Protein AF-A0A1S8WYN7-F1 (afdb_monomer_lite)

pLDDT: mean 81.99, std 17.46, range [32.16, 97.56]

Foldseek 3Di:
DDDDDDDDDDDDDDDDDDDDPPPPVVVVVVVVVVVVVVVVVVVVVVVCCVVPPPVVPPCVQWFAQLCQQAVLRAPVSVPDDPDPPCVVVVCVPPDDLDDDDDDDFHFWDAAVVLLVLLVVLLVLQVPDPPFAFFPPSVVDDSPCNVPDGRFAAPLRLVVLLVVLQVVCVVPVVVQCDCPPPAAEFALDLRRLSSSVSNNCSNNVHDGDDRVVRRDSPVSVVPRDPRYYHCCLQVVLCVVDPCLCPVFVFDPVLLVVLVVLLVDPLLVVQVVVLCVVRVPDPVRFDSFDPPDDDDTSGSLLSLSNVQSSCCNPVVDSPDSSSVSHTNVSSNSSSVSVVSSCCSSAHDVDPVNCVSNVVNVVVVVVVVVVSVVVVCVVPPPD

Organism: Opisthorchis viverrini (NCBI:txid6198)

InterPro domains:
  IPR000560 Histidine phosphatase superfamily, clade-2 [PF00328] (101-369)
  IPR029033 Histidine phosphatase superfamily [G3DSA:3.40.50.1240] (67-380)
  IPR029033 Histidine phosphatase superfamily [SSF53254] (83-370)

Radius of gyration: 33.22 Å; chains: 1; bounding box: 75×85×106 Å

Sequence (380 aa):
MHDPSSRNGKQLTASFPYIFLTINPIAYCFSLLMGLLTKIKLFIAFLIGIKSGTILDSLEDKKLDLSAFSTKTAYRYCGLTPFNDGTLQKLDSCKPIHINGIYRHGTRAPSLKDVQRVRDLRAKLLSSENVMLPSGFRDYPVPFANETDRGLLPRGLEELHSLGQRIRNRMPPWFESTDGIKFYTSSSSRAILSARSFYHGLFNLTPLDAQNTWDAELHLNALPETIQIADRFTRLFESCKRYATEIGKNKSALEEHFKFIDGAEMKEAFKEIMSRNRLPASKFSTVGRAQASFFTGDIYIMFRICGYEIAVFSNDQSPWCGFLRKNYQPILEYILDLKHYWLRAYGRELNYIHACPLVAEMLREIREAALSYKRNNFNM

Secondary structure (DSSP, 8-state):
------------------------HHHHHHHHHHHHHHHHHHHHHHHHHHHT-----TTGGGSPPTT-SGGG--GGG---PPP-SSHHHHGGGSPP-----------B---HHHHHHHHHHHHHHHTSTT--PPTTTTT---TTTTS-TTPBPHHHHHHHHHHHHHHHHHSGGGGSS-TT--EEE-SSHHHHHHHHHHHHHHTTPPPPPGGGGG-HHHHHHT--TTEEE-HHHH-HHHH-HHHIIIIIS-GGGGHHHHHHHTSHHHHHHHHHHHHHTT--TTTS-S----SSS----HHHHHHHHHHHHHHHHSSS--TTGGG--GGGHHHHHHHHHHHHHHHHSTTSTHHHHTTHHHHHHHHHHHHHHHHHHHHHHS--

Structure (mmCIF, N/CA/C/O backbone):
data_AF-A0A1S8WYN7-F1
#
_entry.id   AF-A0A1S8WYN7-F1
#
loop_
_atom_site.group_PDB
_atom_site.id
_atom_site.type_symbol
_atom_site.label_atom_id
_atom_site.label_alt_id
_atom_site.label_comp_id
_atom_site.label_asym_id
_atom_site.label_entity_id
_atom_site.label_seq_id
_atom_site.pdbx_PDB_ins_code
_atom_site.Cartn_x
_atom_site.Cartn_y
_atom_site.Cartn_z
_atom_site.occupancy
_atom_site.B_iso_or_equiv
_atom_site.auth_seq_id
_atom_site.auth_comp_id
_atom_site.auth_asym_id
_atom_site.auth_atom_id
_atom_site.pdbx_PDB_model_num
ATOM 1 N N . MET A 1 1 ? -49.918 -62.964 -17.466 1.00 35.66 1 MET A N 1
ATOM 2 C CA . MET A 1 1 ? -49.847 -64.154 -18.338 1.00 35.66 1 MET A CA 1
ATOM 3 C C . MET A 1 1 ? -49.441 -63.682 -19.727 1.00 35.66 1 MET A C 1
ATOM 5 O O . MET A 1 1 ? -50.136 -62.839 -20.265 1.00 35.66 1 MET A O 1
ATOM 9 N N . HIS A 1 2 ? -48.281 -64.163 -20.180 1.00 35.97 2 HIS A N 1
ATOM 10 C CA . HIS A 1 2 ? -47.685 -64.204 -21.528 1.00 35.97 2 HIS A CA 1
ATOM 11 C C . HIS A 1 2 ? -47.810 -63.048 -22.557 1.00 35.97 2 HIS A C 1
ATOM 13 O O . HIS A 1 2 ? -48.874 -62.730 -23.069 1.00 35.97 2 HIS A O 1
ATOM 19 N N . ASP A 1 3 ? -46.614 -62.538 -22.883 1.00 32.16 3 ASP A N 1
ATOM 20 C CA . ASP A 1 3 ? -46.030 -62.021 -24.147 1.00 32.16 3 ASP A CA 1
ATOM 21 C C . ASP A 1 3 ? -46.331 -62.907 -25.401 1.00 32.16 3 ASP A C 1
ATOM 23 O O . ASP A 1 3 ? -46.920 -63.974 -25.205 1.00 32.16 3 ASP A O 1
ATOM 27 N N . PRO A 1 4 ? -45.787 -62.711 -26.636 1.00 52.62 4 PRO A N 1
ATOM 28 C CA . PRO A 1 4 ? -45.363 -61.540 -27.453 1.00 52.62 4 PRO A CA 1
ATOM 29 C C . PRO A 1 4 ? -45.834 -61.598 -28.948 1.00 52.62 4 PRO A C 1
ATOM 31 O O . PRO A 1 4 ? -46.273 -62.635 -29.433 1.00 52.62 4 PRO A O 1
ATOM 34 N N . SER A 1 5 ? -45.480 -60.559 -29.739 1.00 34.09 5 SER A N 1
ATOM 35 C CA . SER A 1 5 ? -45.019 -60.611 -31.167 1.00 34.09 5 SER A CA 1
ATOM 36 C C . SER A 1 5 ? -45.978 -61.092 -32.281 1.00 34.09 5 SER A C 1
ATOM 38 O O . SER A 1 5 ? -46.952 -61.775 -32.039 1.00 34.09 5 SER A O 1
ATOM 40 N N . SER A 1 6 ? -45.726 -60.928 -33.584 1.00 34.38 6 SER A N 1
ATOM 41 C CA . SER A 1 6 ? -45.189 -59.867 -34.446 1.00 34.38 6 SER A CA 1
ATOM 42 C C . SER A 1 6 ? -45.418 -60.335 -35.903 1.00 34.38 6 SER A C 1
ATOM 44 O O . SER A 1 6 ? -45.333 -61.530 -36.166 1.00 34.38 6 SER A O 1
ATOM 46 N N . ARG A 1 7 ? -45.550 -59.374 -36.831 1.00 37.78 7 ARG A N 1
ATOM 47 C CA . ARG A 1 7 ? -45.092 -59.396 -38.244 1.00 37.78 7 ARG A CA 1
ATOM 48 C C . ARG A 1 7 ? -45.899 -60.061 -39.384 1.00 37.78 7 ARG A C 1
ATOM 50 O O . ARG A 1 7 ? -46.306 -61.211 -39.332 1.00 37.78 7 ARG A O 1
ATOM 57 N N . ASN A 1 8 ? -45.835 -59.304 -40.496 1.00 33.84 8 ASN A N 1
ATOM 58 C CA . ASN A 1 8 ? -45.913 -59.637 -41.931 1.00 33.84 8 ASN A CA 1
ATOM 59 C C . ASN A 1 8 ? -47.323 -59.907 -42.492 1.00 33.84 8 ASN A C 1
ATOM 61 O O . ASN A 1 8 ? -48.015 -60.796 -42.032 1.00 33.84 8 ASN A O 1
ATOM 65 N N . GLY A 1 9 ? -47.848 -59.207 -43.503 1.00 33.94 9 GLY A N 1
ATOM 66 C CA . GLY A 1 9 ? -47.246 -58.403 -44.570 1.00 33.94 9 GLY A CA 1
ATOM 67 C C . GLY A 1 9 ? -47.521 -59.082 -45.915 1.00 33.94 9 GLY A C 1
ATOM 68 O O . GLY A 1 9 ? -47.019 -60.181 -46.127 1.00 33.94 9 GLY A O 1
ATOM 69 N N . LYS A 1 10 ? -48.292 -58.451 -46.817 1.00 34.31 10 LYS A N 1
ATOM 70 C CA . LYS A 1 10 ? -48.286 -58.745 -48.264 1.00 34.31 10 LYS A CA 1
ATOM 71 C C . LYS A 1 10 ? -48.871 -57.590 -49.093 1.00 34.31 10 LYS A C 1
ATOM 73 O O . LYS A 1 10 ? -49.894 -57.013 -48.745 1.00 34.31 10 LYS A O 1
ATOM 78 N N . GLN A 1 11 ? -48.131 -57.275 -50.156 1.00 35.81 11 GLN A N 1
ATOM 79 C CA . GLN A 1 11 ? -48.285 -56.213 -51.155 1.00 35.81 11 GLN A CA 1
ATOM 80 C C . GLN A 1 11 ? -49.525 -56.352 -52.042 1.00 35.81 11 GLN A C 1
ATOM 82 O O . GLN A 1 11 ? -49.914 -57.471 -52.365 1.00 35.81 11 GLN A O 1
ATOM 87 N N . LEU A 1 12 ? -49.987 -55.218 -52.585 1.00 33.84 12 LEU A N 1
ATOM 88 C CA . LEU A 1 12 ? -50.635 -55.129 -53.896 1.00 33.84 12 LEU A CA 1
ATOM 89 C C . LEU A 1 12 ? -50.126 -53.887 -54.664 1.00 33.84 12 LEU A C 1
ATOM 91 O O . LEU A 1 12 ? -50.096 -52.771 -54.154 1.00 33.84 12 LEU A O 1
ATOM 95 N N . THR A 1 13 ? -49.675 -54.166 -55.885 1.00 34.91 13 THR A N 1
ATOM 96 C CA . THR A 1 13 ? -49.339 -53.334 -57.062 1.00 34.91 13 THR A CA 1
ATOM 97 C C . THR A 1 13 ? -50.519 -52.452 -57.517 1.00 34.91 13 THR A C 1
ATOM 99 O O . THR A 1 13 ? -51.648 -52.805 -57.209 1.00 34.91 13 THR A O 1
ATOM 102 N N . ALA A 1 14 ? -50.453 -51.399 -58.339 1.00 35.56 14 ALA A N 1
ATOM 103 C CA . ALA A 1 14 ? -49.447 -50.596 -59.046 1.00 35.56 14 ALA A CA 1
ATOM 104 C C . ALA A 1 14 ? -50.221 -49.443 -59.741 1.00 35.56 14 ALA A C 1
ATOM 106 O O . ALA A 1 14 ? -51.381 -49.658 -60.074 1.00 35.56 14 ALA A O 1
ATOM 107 N N . SER A 1 15 ? -49.585 -48.294 -60.027 1.00 32.91 15 SER A N 1
ATOM 108 C CA . SER A 1 15 ? -49.761 -47.498 -61.271 1.00 32.91 15 SER A CA 1
ATOM 109 C C . SER A 1 15 ? -49.122 -46.107 -61.137 1.00 32.91 15 SER A C 1
ATOM 111 O O . SER A 1 15 ? -49.530 -45.314 -60.291 1.00 32.91 15 SER A O 1
ATOM 113 N N . PHE A 1 16 ? -48.142 -45.804 -61.991 1.00 40.19 16 PHE A N 1
ATOM 114 C CA . PHE A 1 16 ? -47.549 -44.473 -62.170 1.00 40.19 16 PHE A CA 1
ATOM 115 C C . PHE A 1 16 ? -48.270 -43.729 -63.304 1.00 40.19 16 PHE A C 1
ATOM 117 O O . PHE A 1 16 ? -48.326 -44.268 -64.411 1.00 40.19 16 PHE A O 1
ATOM 124 N N . PRO A 1 17 ? -48.718 -42.478 -63.109 1.00 40.62 17 PRO A N 1
ATOM 125 C CA . PRO A 1 17 ? -48.903 -41.546 -64.205 1.00 40.62 17 PRO A CA 1
ATOM 126 C C . PRO A 1 17 ? -47.685 -40.617 -64.312 1.00 40.62 17 PRO A C 1
ATOM 128 O O . PRO A 1 17 ? -47.223 -40.033 -63.330 1.00 40.62 17 PRO A O 1
ATOM 131 N N . TYR A 1 18 ? -47.164 -40.474 -65.529 1.00 40.28 18 TYR A N 1
ATOM 132 C CA . TYR A 1 18 ? -46.198 -39.441 -65.888 1.00 40.28 18 TYR A CA 1
ATOM 133 C C . TYR A 1 18 ? -46.865 -38.064 -65.765 1.00 40.28 18 TYR A C 1
ATOM 135 O O . TYR A 1 18 ? -47.716 -37.707 -66.578 1.00 40.28 18 TYR A O 1
ATOM 143 N N . ILE A 1 19 ? -46.476 -37.283 -64.755 1.00 40.75 19 ILE A N 1
ATOM 144 C CA . ILE A 1 19 ? -46.862 -35.875 -64.628 1.00 40.75 19 ILE A CA 1
ATOM 145 C C . ILE A 1 19 ? -45.785 -35.035 -65.316 1.00 40.75 19 ILE A C 1
ATOM 147 O O . ILE A 1 19 ? -44.652 -34.941 -64.843 1.00 40.75 19 ILE A O 1
ATOM 151 N N . PHE A 1 20 ? -46.148 -34.414 -66.439 1.00 40.31 20 PHE A N 1
ATOM 152 C CA . PHE A 1 20 ? -45.385 -33.322 -67.037 1.00 40.31 20 PHE A CA 1
ATOM 153 C C . PHE A 1 20 ? -45.342 -32.149 -66.046 1.00 40.31 20 PHE A C 1
ATOM 155 O O . PHE A 1 20 ? -46.325 -31.433 -65.867 1.00 40.31 20 PHE A O 1
ATOM 162 N N . LEU A 1 21 ? -44.200 -31.949 -65.387 1.00 43.47 21 LEU A N 1
ATOM 163 C CA . LEU A 1 21 ? -43.927 -30.750 -64.598 1.00 43.47 21 LEU A CA 1
ATOM 164 C C . LEU A 1 21 ? -43.644 -29.590 -65.557 1.00 43.47 21 LEU A C 1
ATOM 166 O O . LEU A 1 21 ? -42.510 -29.359 -65.972 1.00 43.47 21 LEU A O 1
ATOM 170 N N . THR A 1 22 ? -44.686 -28.843 -65.914 1.00 49.34 22 THR A N 1
ATOM 171 C CA . THR A 1 22 ? -44.528 -27.513 -66.505 1.00 49.34 22 THR A CA 1
ATOM 172 C C . THR A 1 22 ? -43.907 -26.605 -65.445 1.00 49.34 22 THR A C 1
ATOM 174 O O . THR A 1 22 ? -44.593 -26.140 -64.533 1.00 49.34 22 THR A O 1
ATOM 177 N N . ILE A 1 23 ? -42.594 -26.384 -65.522 1.00 54.81 23 ILE A N 1
ATOM 178 C CA . ILE A 1 23 ? -41.903 -25.410 -64.674 1.00 54.81 23 ILE A CA 1
ATOM 179 C C . ILE A 1 23 ? -42.465 -24.043 -65.049 1.00 54.81 23 ILE A C 1
ATOM 181 O O . ILE A 1 23 ? -42.179 -23.528 -66.126 1.00 54.81 23 ILE A O 1
ATOM 185 N N . ASN A 1 24 ? -43.306 -23.476 -64.184 1.00 59.66 24 ASN A N 1
ATOM 186 C CA . ASN A 1 24 ? -43.833 -22.136 -64.380 1.00 59.66 24 ASN A CA 1
ATOM 187 C C . ASN A 1 24 ? -42.634 -21.163 -64.386 1.00 59.66 24 ASN A C 1
ATOM 189 O O . ASN A 1 24 ? -41.983 -21.010 -63.345 1.00 59.66 24 ASN A O 1
ATOM 193 N N . PRO A 1 25 ? -42.301 -20.525 -65.523 1.00 60.72 25 PRO A N 1
ATOM 194 C CA . PRO A 1 25 ? -41.100 -19.700 -65.639 1.00 60.72 25 PRO A CA 1
ATOM 195 C C . PRO A 1 25 ? -41.126 -18.522 -64.658 1.00 60.72 25 PRO A C 1
ATOM 197 O O . PRO A 1 25 ? -40.072 -18.076 -64.209 1.00 60.72 25 PRO A O 1
ATOM 200 N N . ILE A 1 26 ? -42.318 -18.084 -64.238 1.00 67.12 26 ILE A N 1
ATOM 201 C CA . ILE A 1 26 ? -42.498 -17.057 -63.210 1.00 67.12 26 ILE A CA 1
ATOM 202 C C . ILE A 1 26 ? -42.034 -17.577 -61.845 1.00 67.12 26 ILE A C 1
ATOM 204 O O . ILE A 1 26 ? -41.309 -16.874 -61.150 1.00 67.12 26 ILE A O 1
ATOM 208 N N . ALA A 1 27 ? -42.370 -18.817 -61.476 1.00 63.41 27 ALA A N 1
ATOM 209 C CA . ALA A 1 27 ? -41.942 -19.418 -60.211 1.00 63.41 27 ALA A CA 1
ATOM 210 C C . ALA A 1 27 ? -40.422 -19.653 -60.173 1.00 63.41 27 ALA A C 1
ATOM 212 O O . ALA A 1 27 ? -39.781 -19.408 -59.150 1.00 63.41 27 ALA A O 1
ATOM 213 N N . TYR A 1 28 ? -39.828 -20.053 -61.301 1.00 67.19 28 TYR A N 1
ATOM 214 C CA . TYR A 1 28 ? -38.376 -20.212 -61.414 1.00 67.19 28 TYR A CA 1
ATOM 215 C C . TYR A 1 28 ? -37.654 -18.860 -61.314 1.00 67.19 28 TYR A C 1
ATOM 217 O O . TYR A 1 28 ? -36.698 -18.720 -60.550 1.00 67.19 28 TYR A O 1
ATOM 225 N N . CYS A 1 29 ? -38.168 -17.833 -61.996 1.00 66.06 29 CYS A N 1
ATOM 226 C CA . CYS A 1 29 ? -37.639 -16.472 -61.922 1.00 66.06 29 CYS A CA 1
ATOM 227 C C . CYS A 1 29 ? -37.791 -15.875 -60.510 1.00 66.06 29 CYS A C 1
ATOM 229 O O . CYS A 1 29 ? -36.857 -15.268 -59.991 1.00 66.06 29 CYS A O 1
ATOM 231 N N . PHE A 1 30 ? -38.914 -16.135 -59.832 1.00 70.12 30 PHE A N 1
ATOM 232 C CA . PHE A 1 30 ? -39.132 -15.728 -58.443 1.00 70.12 30 PHE A CA 1
ATOM 233 C C . PHE A 1 30 ? -38.163 -16.436 -57.485 1.00 70.12 30 PHE A C 1
ATOM 235 O O . PHE A 1 30 ? -37.606 -15.803 -56.592 1.00 70.12 30 PHE A O 1
ATOM 242 N N . SER A 1 31 ? -37.881 -17.726 -57.704 1.00 67.38 31 SER A N 1
ATOM 243 C CA . SER A 1 31 ? -36.894 -18.473 -56.911 1.00 67.38 31 SER A CA 1
ATOM 244 C C . SER A 1 31 ? -35.465 -17.937 -57.092 1.00 67.38 31 SER A C 1
ATOM 246 O O . SER A 1 31 ? -34.732 -17.782 -56.114 1.00 67.38 31 SER A O 1
ATOM 248 N N . LEU A 1 32 ? -35.092 -17.559 -58.320 1.00 72.75 32 LEU A N 1
ATOM 249 C CA . LEU A 1 32 ? -33.805 -16.935 -58.637 1.00 72.75 32 LEU A CA 1
ATOM 250 C C . LEU A 1 32 ? -33.689 -15.536 -58.026 1.00 72.75 32 LEU A C 1
ATOM 252 O O . LEU A 1 32 ? -32.653 -15.207 -57.448 1.00 72.75 32 LEU A O 1
ATOM 256 N N . LEU A 1 33 ? -34.760 -14.740 -58.090 1.00 76.50 33 LEU A N 1
ATOM 257 C CA . LEU A 1 33 ? -34.825 -13.412 -57.484 1.00 76.50 33 LEU A CA 1
ATOM 258 C C . LEU A 1 33 ? -34.715 -13.494 -55.954 1.00 76.50 33 LEU A C 1
ATOM 260 O O . LEU A 1 33 ? -33.946 -12.748 -55.353 1.00 76.50 33 LEU A O 1
ATOM 264 N N . MET A 1 34 ? -35.406 -14.444 -55.320 1.00 74.75 34 MET A N 1
ATOM 265 C CA . MET A 1 34 ? -35.311 -14.688 -53.876 1.00 74.75 34 MET A CA 1
ATOM 266 C C . MET A 1 34 ? -33.929 -15.218 -53.467 1.00 74.75 34 MET A C 1
ATOM 268 O O . MET A 1 34 ? -33.401 -14.825 -52.422 1.00 74.75 34 MET A O 1
ATOM 272 N N . GLY A 1 35 ? -33.294 -16.041 -54.306 1.00 74.00 35 GLY A N 1
ATOM 273 C CA . GLY A 1 35 ? -31.906 -16.472 -54.127 1.00 74.00 35 GLY A CA 1
ATOM 274 C C . GLY A 1 35 ? -30.913 -15.309 -54.217 1.00 74.00 35 GLY A C 1
ATOM 275 O O . GLY A 1 35 ? -30.008 -15.199 -53.388 1.00 74.00 35 GLY A O 1
ATOM 276 N N . LEU A 1 36 ? -31.111 -14.397 -55.173 1.00 78.44 36 LEU A N 1
ATOM 277 C CA . LEU A 1 36 ? -30.298 -13.191 -55.334 1.00 78.44 36 LEU A CA 1
ATOM 278 C C . LEU A 1 36 ? -30.492 -12.221 -54.161 1.00 78.44 36 LEU A C 1
ATOM 280 O O . LEU A 1 36 ? -29.509 -11.747 -53.597 1.00 78.44 36 LEU A O 1
ATOM 284 N N . LEU A 1 37 ? -31.734 -11.991 -53.727 1.00 77.50 37 LEU A N 1
ATOM 285 C CA . LEU A 1 37 ? -32.051 -11.159 -52.563 1.00 77.50 37 LEU A CA 1
ATOM 286 C C . LEU A 1 37 ? -31.451 -11.728 -51.273 1.00 77.50 37 LEU A C 1
ATOM 288 O O . LEU A 1 37 ? -30.945 -10.971 -50.448 1.00 77.50 37 LEU A O 1
ATOM 292 N N . THR A 1 38 ? -31.442 -13.053 -51.108 1.00 75.25 38 THR A N 1
ATOM 293 C CA . THR A 1 38 ? -30.790 -13.715 -49.966 1.00 75.25 38 THR A CA 1
ATOM 294 C C . THR A 1 38 ? -29.273 -13.517 -49.995 1.00 75.25 38 THR A C 1
ATOM 296 O O . THR A 1 38 ? -28.682 -13.168 -48.974 1.00 75.25 38 THR A O 1
ATOM 299 N N . LYS A 1 39 ? -28.633 -13.652 -51.165 1.00 79.31 39 LYS A N 1
ATOM 300 C CA . LYS A 1 39 ? -27.192 -13.388 -51.329 1.00 79.31 39 LYS A CA 1
ATOM 301 C C . LYS A 1 39 ? -26.840 -11.917 -51.096 1.00 79.31 39 LYS A C 1
ATOM 303 O O . LYS A 1 39 ? -25.844 -11.640 -50.436 1.00 79.31 39 LYS A O 1
ATOM 308 N N . ILE A 1 40 ? -27.671 -10.984 -51.564 1.00 82.88 40 ILE A N 1
ATOM 309 C CA . ILE A 1 40 ? -27.508 -9.544 -51.313 1.00 82.88 40 ILE A CA 1
ATOM 310 C C . ILE A 1 40 ? -27.658 -9.242 -49.819 1.00 82.88 40 ILE A C 1
ATOM 312 O O . ILE A 1 40 ? -26.832 -8.524 -49.270 1.00 82.88 40 ILE A O 1
ATOM 316 N N . LYS A 1 41 ? -28.646 -9.827 -49.129 1.00 73.94 41 LYS A N 1
ATOM 317 C CA . LYS A 1 41 ? -28.798 -9.683 -47.671 1.00 73.94 41 LYS A CA 1
ATOM 318 C C . LYS A 1 41 ? -27.595 -10.231 -46.907 1.00 73.94 41 LYS A C 1
ATOM 320 O O . LYS A 1 41 ? -27.136 -9.570 -45.985 1.00 73.94 41 LYS A O 1
ATOM 325 N N . LEU A 1 42 ? -27.056 -11.385 -47.305 1.00 73.19 42 LEU A N 1
ATOM 326 C CA . LEU A 1 42 ? -25.840 -11.953 -46.710 1.00 73.19 42 LEU A CA 1
ATOM 327 C C . LEU A 1 42 ? -24.609 -11.078 -46.972 1.00 73.19 42 LEU A C 1
ATOM 329 O O . LEU A 1 42 ? -23.806 -10.875 -46.070 1.00 73.19 42 LEU A O 1
ATOM 333 N N . PHE A 1 43 ? -24.479 -10.514 -48.172 1.00 76.00 43 PHE A N 1
ATOM 334 C CA . PHE A 1 43 ? -23.383 -9.609 -48.513 1.00 76.00 43 PHE A CA 1
ATOM 335 C C . PHE A 1 43 ? -23.490 -8.270 -47.775 1.00 76.00 43 PHE A C 1
ATOM 337 O O . PHE A 1 43 ? -22.497 -7.777 -47.256 1.00 76.00 43 PHE A O 1
ATOM 344 N N . ILE A 1 44 ? -24.694 -7.710 -47.647 1.00 75.81 44 ILE A N 1
ATOM 345 C CA . ILE A 1 44 ? -24.947 -6.521 -46.827 1.00 75.81 44 ILE A CA 1
ATOM 346 C C . ILE A 1 44 ? -24.684 -6.838 -45.352 1.00 75.81 44 ILE A C 1
ATOM 348 O O . ILE A 1 44 ? -24.031 -6.046 -44.692 1.00 75.81 44 ILE A O 1
ATOM 352 N N . ALA A 1 45 ? -25.099 -7.999 -44.838 1.00 68.44 45 ALA A N 1
ATOM 353 C CA . ALA A 1 45 ? -24.784 -8.432 -43.475 1.00 68.44 45 ALA A CA 1
ATOM 354 C C . ALA A 1 45 ? -23.277 -8.644 -43.261 1.00 68.44 45 ALA A C 1
ATOM 356 O O . ALA A 1 45 ? -22.775 -8.333 -42.190 1.00 68.44 45 ALA A O 1
ATOM 357 N N . PHE A 1 46 ? -22.540 -9.102 -44.275 1.00 73.00 46 PHE A N 1
ATOM 358 C CA . PHE A 1 46 ? -21.080 -9.205 -44.254 1.00 73.00 46 PHE A CA 1
ATOM 359 C C . PHE A 1 46 ? -20.408 -7.826 -44.298 1.00 73.00 46 PHE A C 1
ATOM 361 O O . PHE A 1 46 ? -19.496 -7.567 -43.524 1.00 73.00 46 PHE A O 1
ATOM 368 N N . LEU A 1 47 ? -20.892 -6.899 -45.128 1.00 72.94 47 LEU A N 1
ATOM 369 C CA . LEU A 1 47 ? -20.400 -5.518 -45.183 1.00 72.94 47 LEU A CA 1
ATOM 370 C C . LEU A 1 47 ? -20.744 -4.723 -43.918 1.00 72.94 47 LEU A C 1
ATOM 372 O O . LEU A 1 47 ? -19.935 -3.913 -43.472 1.00 72.94 47 LEU A O 1
ATOM 376 N N . ILE A 1 48 ? -21.913 -4.967 -43.324 1.00 67.69 48 ILE A N 1
ATOM 377 C CA . ILE A 1 48 ? -22.280 -4.476 -41.995 1.00 67.69 48 ILE A CA 1
ATOM 378 C C . ILE A 1 48 ? -21.428 -5.192 -40.948 1.00 67.69 48 ILE A C 1
ATOM 380 O O . ILE A 1 48 ? -20.948 -4.528 -40.061 1.00 67.69 48 ILE A O 1
ATOM 384 N N . GLY A 1 49 ? -21.114 -6.480 -41.063 1.00 54.81 49 GLY A N 1
ATOM 385 C CA . GLY A 1 49 ? -20.167 -7.161 -40.169 1.00 54.81 49 GLY A CA 1
ATOM 386 C C . GLY A 1 49 ? -18.731 -6.624 -40.266 1.00 54.81 49 GLY A C 1
ATOM 387 O O . GLY A 1 49 ? -18.007 -6.629 -39.277 1.00 54.81 49 GLY A O 1
ATOM 388 N N . ILE A 1 50 ? -18.328 -6.104 -41.430 1.00 58.50 50 ILE A N 1
ATOM 389 C CA . ILE A 1 50 ? -17.033 -5.440 -41.646 1.00 58.50 50 ILE A CA 1
ATOM 390 C C . ILE A 1 50 ? -17.058 -3.982 -41.151 1.00 58.50 50 ILE A C 1
ATOM 392 O O . ILE A 1 50 ? -16.077 -3.522 -40.572 1.00 58.50 50 ILE A O 1
ATOM 396 N N . LYS A 1 51 ? -18.159 -3.238 -41.353 1.00 53.88 51 LYS A N 1
ATOM 397 C CA . LYS A 1 51 ? -18.309 -1.836 -40.899 1.00 53.88 51 LYS A CA 1
ATOM 398 C C . LYS A 1 51 ? -18.679 -1.714 -39.421 1.00 53.88 51 LYS A C 1
ATOM 400 O O . LYS A 1 51 ? -18.117 -0.898 -38.705 1.00 53.88 51 LYS A O 1
ATOM 405 N N . SER A 1 52 ? -19.619 -2.534 -38.983 1.00 45.47 52 SER A N 1
ATOM 406 C CA . SER A 1 52 ? -19.963 -2.866 -37.602 1.00 45.47 52 SER A CA 1
ATOM 407 C C . SER A 1 52 ? -19.125 -4.041 -37.129 1.00 45.47 52 SER A C 1
ATOM 409 O O . SER A 1 52 ? -19.603 -4.868 -36.357 1.00 45.47 52 SER A O 1
ATOM 411 N N . GLY A 1 53 ? -17.843 -4.056 -37.501 1.00 40.12 53 GLY A N 1
ATOM 412 C CA . GLY A 1 53 ? -16.850 -4.444 -36.527 1.00 40.12 53 GLY A CA 1
ATOM 413 C C . GLY A 1 53 ? -17.091 -3.593 -35.277 1.00 40.12 53 GLY A C 1
ATOM 414 O O . GLY A 1 53 ? -16.406 -2.607 -35.033 1.00 40.12 53 GLY A O 1
ATOM 415 N N . THR A 1 54 ? -18.009 -4.034 -34.413 1.00 39.59 54 THR A N 1
ATOM 416 C CA . THR A 1 54 ? -17.584 -4.416 -33.085 1.00 39.59 54 THR A CA 1
ATOM 417 C C . THR A 1 54 ? -16.296 -5.180 -33.321 1.00 39.59 54 THR A C 1
ATOM 419 O O . THR A 1 54 ? -16.285 -6.375 -33.620 1.00 39.59 54 THR A O 1
ATOM 422 N N . ILE A 1 55 ? -15.201 -4.425 -33.305 1.00 44.50 55 ILE A N 1
ATOM 423 C CA . ILE A 1 55 ? -13.976 -4.858 -32.687 1.00 44.50 55 ILE A CA 1
ATOM 424 C C . ILE A 1 55 ? -14.487 -5.434 -31.369 1.00 44.50 55 ILE A C 1
ATOM 426 O O . ILE A 1 55 ? -14.725 -4.701 -30.416 1.00 44.50 55 ILE A O 1
ATOM 430 N N . LEU A 1 56 ? -14.827 -6.728 -31.375 1.00 39.28 56 LEU A N 1
ATOM 431 C CA . LEU A 1 56 ? -14.782 -7.530 -30.178 1.00 39.28 56 LEU A CA 1
ATOM 432 C C . LEU A 1 56 ? -13.364 -7.256 -29.726 1.00 39.28 56 LEU A C 1
ATOM 434 O O . LEU A 1 56 ? -12.429 -7.592 -30.463 1.00 39.28 56 LEU A O 1
ATOM 438 N N . ASP A 1 57 ? -13.242 -6.411 -28.709 1.00 39.69 57 ASP A N 1
ATOM 439 C CA . ASP A 1 57 ? -12.008 -5.723 -28.415 1.00 39.69 57 ASP A CA 1
ATOM 440 C C . ASP A 1 57 ? -10.965 -6.806 -28.178 1.00 39.69 57 ASP A C 1
ATOM 442 O O . ASP A 1 57 ? -10.911 -7.423 -27.122 1.00 39.69 57 ASP A O 1
ATOM 446 N N . SER A 1 58 ? -10.128 -7.091 -29.181 1.00 42.50 58 SER A N 1
ATOM 447 C CA . SER A 1 58 ? -9.051 -8.076 -29.038 1.00 42.50 58 SER A CA 1
ATOM 448 C C . SER A 1 58 ? -7.998 -7.592 -28.024 1.00 42.50 58 SER A C 1
ATOM 450 O O . SER A 1 58 ? -6.918 -8.181 -27.898 1.00 42.50 58 SER A O 1
ATOM 452 N N . LEU A 1 59 ? -8.266 -6.464 -27.352 1.00 45.53 59 LEU A N 1
ATOM 453 C CA . LEU A 1 59 ? -7.555 -5.899 -26.220 1.00 45.53 59 LEU A CA 1
ATOM 454 C C . LEU A 1 59 ? -8.236 -6.166 -24.866 1.00 45.53 59 LEU A C 1
ATOM 456 O O . LEU A 1 59 ? -7.582 -5.937 -23.850 1.00 45.53 59 LEU A O 1
ATOM 460 N N . GLU A 1 60 ? -9.468 -6.679 -24.802 1.00 42.47 60 GLU A N 1
ATOM 461 C CA . GLU A 1 60 ? -10.125 -7.027 -23.529 1.00 42.47 60 GLU A CA 1
ATOM 462 C C . GLU A 1 60 ? -9.353 -8.157 -22.814 1.00 42.47 60 GLU A C 1
ATOM 464 O O . GLU A 1 60 ? -9.122 -8.117 -21.604 1.00 42.47 60 GLU A O 1
ATOM 469 N N . ASP A 1 61 ? -8.746 -9.060 -23.592 1.00 49.25 61 ASP A N 1
ATOM 470 C CA . ASP A 1 61 ? -7.776 -10.054 -23.114 1.00 49.25 61 ASP A CA 1
ATOM 471 C C . ASP A 1 61 ? -6.358 -9.506 -22.842 1.00 49.25 61 ASP A C 1
ATOM 473 O O . ASP A 1 61 ? -5.472 -10.248 -22.417 1.00 49.25 61 ASP A O 1
ATOM 477 N N . LYS A 1 62 ? -6.101 -8.205 -23.050 1.00 62.50 62 LYS A N 1
ATOM 478 C CA . LYS A 1 62 ? -4.760 -7.591 -22.921 1.00 62.50 62 LYS A CA 1
ATOM 479 C C . LYS A 1 62 ? -4.624 -6.553 -21.807 1.00 62.50 62 LYS A C 1
ATOM 481 O O . LYS A 1 62 ? -3.485 -6.161 -21.536 1.00 62.50 62 LYS A O 1
ATOM 486 N N . LYS A 1 63 ? -5.712 -6.102 -21.175 1.00 80.81 63 LYS A N 1
ATOM 487 C CA . LYS A 1 63 ? -5.631 -5.178 -20.030 1.00 80.81 63 LYS A CA 1
ATOM 488 C C . LYS A 1 63 ? -5.106 -5.895 -18.788 1.00 80.81 63 LYS A C 1
ATOM 490 O O . LYS A 1 63 ? -5.374 -7.079 -18.590 1.00 80.81 63 LYS A O 1
ATOM 495 N N . LEU A 1 64 ? -4.317 -5.182 -17.987 1.00 88.44 64 LEU A N 1
ATOM 496 C CA . LEU A 1 64 ? -3.844 -5.693 -16.702 1.00 88.44 64 LEU A CA 1
ATOM 497 C C . LEU A 1 64 ? -5.036 -5.887 -15.760 1.00 88.44 64 LEU A C 1
ATOM 499 O O . LEU A 1 64 ? -5.993 -5.119 -15.793 1.00 88.44 64 LEU A O 1
ATOM 503 N N . ASP A 1 65 ? -4.959 -6.901 -14.912 1.00 89.75 65 ASP A N 1
ATOM 504 C CA . ASP A 1 65 ? -5.897 -7.090 -13.816 1.00 89.75 65 ASP A CA 1
ATOM 505 C C . ASP A 1 65 ? -5.586 -6.071 -12.710 1.00 89.75 65 ASP A C 1
ATOM 507 O O . ASP A 1 65 ? -4.498 -6.058 -12.133 1.00 89.75 65 ASP A O 1
ATOM 511 N N . LEU A 1 66 ? -6.536 -5.187 -12.410 1.00 89.31 66 LEU A N 1
ATOM 512 C CA . LEU A 1 66 ? -6.347 -4.109 -11.431 1.00 89.31 66 LEU A CA 1
ATOM 513 C C . LEU A 1 66 ? -6.270 -4.606 -9.990 1.00 89.31 66 LEU A C 1
ATOM 515 O O . LEU A 1 66 ? -5.852 -3.852 -9.106 1.00 89.31 66 LEU A O 1
ATOM 519 N N . SER A 1 67 ? -6.633 -5.868 -9.762 1.00 88.69 67 SER A N 1
ATOM 520 C CA . SER A 1 67 ? -6.506 -6.538 -8.476 1.00 88.69 67 SER A CA 1
ATOM 521 C C . SER A 1 67 ? -5.128 -7.177 -8.253 1.00 88.69 67 SER A C 1
ATOM 523 O O . SER A 1 67 ? -4.774 -7.446 -7.104 1.00 88.69 67 SER A O 1
ATOM 525 N N . ALA A 1 68 ? -4.321 -7.321 -9.311 1.00 90.56 68 ALA A N 1
ATOM 526 C CA . ALA A 1 68 ? -3.093 -8.115 -9.327 1.00 90.56 68 ALA A CA 1
ATOM 527 C C . ALA A 1 68 ? -1.804 -7.260 -9.233 1.00 90.56 68 ALA A C 1
ATOM 529 O O . ALA A 1 68 ? -0.943 -7.266 -10.122 1.00 90.56 68 ALA A O 1
ATOM 530 N N . PHE A 1 69 ? -1.687 -6.451 -8.174 1.00 92.69 69 PHE A N 1
ATOM 531 C CA . PHE A 1 69 ? -0.520 -5.605 -7.878 1.00 92.69 69 PHE A CA 1
ATOM 532 C C . PHE A 1 69 ? 0.046 -5.840 -6.465 1.00 92.69 69 PHE A C 1
ATOM 534 O O . PHE A 1 69 ? 0.690 -4.954 -5.882 1.00 92.69 69 PHE A O 1
ATOM 541 N N . SER A 1 70 ? -0.146 -7.036 -5.898 1.00 93.38 70 SER A N 1
ATOM 542 C CA . SER A 1 70 ? 0.319 -7.407 -4.558 1.00 93.38 70 SER A CA 1
ATOM 543 C C . SER A 1 70 ? -0.166 -6.381 -3.516 1.00 93.38 70 SER A C 1
ATOM 545 O O . SER A 1 70 ? -1.266 -5.833 -3.577 1.00 93.38 70 SER A O 1
ATOM 547 N N . THR A 1 71 ? 0.682 -6.001 -2.560 1.00 92.12 71 THR A N 1
ATOM 548 C CA . THR A 1 71 ? 0.361 -5.023 -1.510 1.00 92.12 71 THR A CA 1
ATOM 549 C C . THR A 1 71 ? 0.202 -3.576 -2.011 1.00 92.12 71 THR A C 1
ATOM 551 O O . THR A 1 71 ? 0.106 -2.657 -1.176 1.00 92.12 71 THR A O 1
ATOM 554 N N . LYS A 1 72 ? 0.235 -3.358 -3.336 1.00 92.12 72 LYS A N 1
ATOM 555 C CA . LYS A 1 72 ? -0.035 -2.089 -4.032 1.00 92.12 72 LYS A CA 1
ATOM 556 C C . LYS A 1 72 ? -1.403 -2.037 -4.697 1.00 92.12 72 LYS A C 1
ATOM 558 O O . LYS A 1 72 ? -1.777 -0.951 -5.128 1.00 92.12 72 LYS A O 1
ATOM 563 N N . THR A 1 73 ? -2.143 -3.141 -4.727 1.00 92.50 73 THR A N 1
ATOM 564 C CA . THR A 1 73 ? -3.539 -3.146 -5.161 1.00 92.50 73 THR A CA 1
ATOM 565 C C . THR A 1 73 ? -4.343 -2.118 -4.364 1.00 92.50 73 THR A C 1
ATOM 567 O O . THR A 1 73 ? -4.255 -2.047 -3.134 1.00 92.50 73 THR A O 1
ATOM 570 N N . ALA A 1 74 ? -5.096 -1.285 -5.082 1.00 90.94 74 ALA A N 1
ATOM 571 C CA . ALA A 1 74 ? -5.927 -0.244 -4.489 1.00 90.94 74 ALA A CA 1
ATOM 572 C C . ALA A 1 74 ? -7.092 -0.862 -3.711 1.00 90.94 74 ALA A C 1
ATOM 574 O O . ALA A 1 74 ? -7.638 -1.881 -4.134 1.00 90.94 74 ALA A O 1
ATOM 575 N N . TYR A 1 75 ? -7.566 -0.198 -2.653 1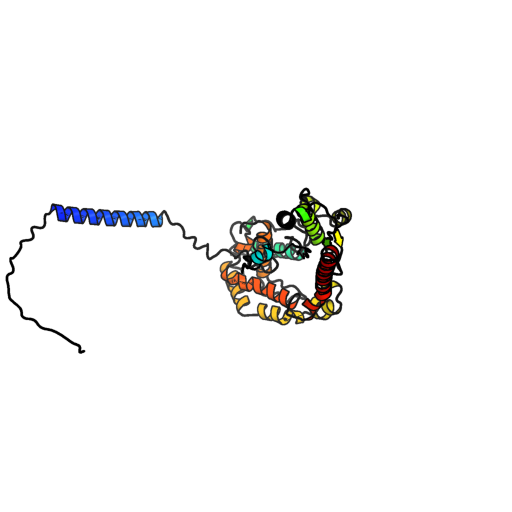.00 90.12 75 TYR A N 1
ATOM 576 C CA . TYR A 1 75 ? -8.717 -0.688 -1.880 1.00 90.12 75 TYR A CA 1
ATOM 577 C C . TYR A 1 75 ? -9.959 -0.926 -2.755 1.00 90.12 75 TYR A C 1
ATOM 579 O O . TYR A 1 75 ? -10.677 -1.901 -2.561 1.00 90.12 75 TYR A O 1
ATOM 587 N N . ARG A 1 76 ? -10.184 -0.063 -3.754 1.00 86.69 76 ARG A N 1
ATOM 588 C CA . ARG A 1 76 ? -11.303 -0.165 -4.712 1.00 86.69 76 ARG A CA 1
ATOM 589 C C . ARG A 1 76 ? -11.197 -1.326 -5.708 1.00 86.69 76 ARG A C 1
ATOM 591 O O . ARG A 1 76 ? -12.202 -1.679 -6.309 1.00 86.69 76 ARG A O 1
ATOM 598 N N . TYR A 1 77 ? -9.999 -1.870 -5.911 1.00 87.88 77 TYR A N 1
ATOM 599 C CA . TYR A 1 77 ? -9.739 -2.967 -6.849 1.00 87.88 77 TYR A CA 1
ATOM 600 C C . TYR A 1 77 ? -9.441 -4.273 -6.125 1.00 87.88 77 TYR A C 1
ATOM 602 O O . TYR A 1 77 ? -8.946 -5.220 -6.725 1.00 87.88 77 TYR A O 1
ATOM 610 N N . CYS A 1 78 ? -9.728 -4.339 -4.825 1.00 75.06 78 CYS A N 1
ATOM 611 C CA . CYS A 1 78 ? -9.704 -5.598 -4.114 1.00 75.06 78 CYS A CA 1
ATOM 612 C C . CYS A 1 78 ? -10.767 -6.507 -4.751 1.00 75.06 78 CYS A C 1
ATOM 614 O O . CYS A 1 78 ? -11.959 -6.295 -4.550 1.00 75.06 78 CYS A O 1
ATOM 616 N N . GLY A 1 79 ? -10.336 -7.490 -5.547 1.00 64.94 79 GLY A N 1
ATOM 617 C CA . GLY A 1 79 ? -11.202 -8.433 -6.273 1.00 64.94 79 GLY A CA 1
ATOM 618 C C . GLY A 1 79 ? -11.963 -9.409 -5.369 1.00 64.94 79 GLY A C 1
ATOM 619 O O . GLY A 1 79 ? -12.483 -10.417 -5.837 1.00 64.94 79 GLY A O 1
ATOM 620 N N . LEU A 1 80 ? -12.009 -9.135 -4.064 1.00 68.19 80 LEU A N 1
ATOM 621 C CA . LEU A 1 80 ? -12.737 -9.927 -3.092 1.00 68.19 80 LEU A CA 1
ATOM 622 C C . LEU A 1 80 ? -14.208 -9.517 -3.122 1.00 68.19 80 LEU A C 1
ATOM 624 O O . LEU A 1 80 ? -14.587 -8.432 -2.681 1.00 68.19 80 LEU A O 1
ATOM 628 N N . THR A 1 81 ? -15.056 -10.417 -3.600 1.00 68.19 81 THR A N 1
ATOM 629 C CA . THR A 1 81 ? -16.486 -10.356 -3.308 1.00 68.19 81 THR A CA 1
ATOM 630 C C . THR A 1 81 ? -16.703 -10.731 -1.842 1.00 68.19 81 THR A C 1
ATOM 632 O O . THR A 1 81 ? -16.076 -11.692 -1.383 1.00 68.19 81 THR A O 1
ATOM 635 N N . PRO A 1 82 ? -17.580 -10.036 -1.092 1.00 67.12 82 PRO A N 1
ATOM 636 C CA . PRO A 1 82 ? -17.935 -10.457 0.256 1.00 67.12 82 PRO A CA 1
ATOM 637 C C . PRO A 1 82 ? -18.366 -11.925 0.244 1.00 67.12 82 PRO A C 1
ATOM 639 O O . PRO A 1 82 ? -19.318 -12.288 -0.448 1.00 67.12 82 PRO A O 1
ATOM 642 N N . PHE A 1 83 ? -17.649 -12.771 0.983 1.00 72.44 83 PHE A N 1
ATOM 643 C CA . PHE A 1 83 ? -18.078 -14.145 1.196 1.00 72.44 83 PHE A CA 1
ATOM 644 C C . PHE A 1 83 ? -19.421 -14.109 1.933 1.00 72.44 83 PHE A C 1
ATOM 646 O O . PHE A 1 83 ? -19.525 -13.514 3.006 1.00 72.44 83 PHE A O 1
ATOM 653 N N . ASN A 1 84 ? -20.456 -14.683 1.323 1.00 75.50 84 ASN A N 1
ATOM 654 C CA . ASN A 1 84 ? -21.817 -14.673 1.845 1.00 75.50 84 ASN A CA 1
ATOM 655 C C . ASN A 1 84 ? -22.339 -16.109 1.911 1.00 75.50 84 ASN A C 1
ATOM 657 O O . ASN A 1 84 ? -22.884 -16.632 0.944 1.00 75.50 84 ASN A O 1
ATOM 661 N N . ASP A 1 85 ? -22.150 -16.742 3.061 1.00 83.25 85 ASP A N 1
ATOM 662 C CA . ASP A 1 85 ? -22.622 -18.090 3.390 1.00 83.25 85 ASP A CA 1
ATOM 663 C C . ASP A 1 85 ? -23.914 -18.079 4.228 1.00 83.25 85 ASP A C 1
ATOM 665 O O . ASP A 1 85 ? -24.276 -19.080 4.850 1.00 83.25 85 ASP A O 1
ATOM 669 N N . GLY A 1 86 ? -24.604 -16.937 4.299 1.00 78.00 86 GLY A N 1
ATOM 670 C CA . GLY A 1 86 ? -25.756 -16.771 5.179 1.00 78.00 86 GLY A CA 1
ATOM 671 C C . GLY A 1 86 ? -25.401 -16.346 6.611 1.00 78.00 86 GLY A C 1
ATOM 672 O O . GLY A 1 86 ? -26.307 -16.081 7.402 1.00 78.00 86 GLY A O 1
ATOM 673 N N . THR A 1 87 ? -24.116 -16.301 6.995 1.00 76.88 87 THR A N 1
ATOM 674 C CA . THR A 1 87 ? -23.714 -15.993 8.380 1.00 76.88 87 THR A CA 1
ATOM 675 C C . THR A 1 87 ? -24.104 -14.578 8.787 1.00 76.88 87 THR A C 1
ATOM 677 O O . THR A 1 87 ? -24.604 -14.389 9.890 1.00 76.88 87 THR A O 1
ATOM 680 N N . LEU A 1 88 ? -23.954 -13.589 7.901 1.00 72.56 88 LEU A N 1
ATOM 681 C CA . LEU A 1 88 ? -24.347 -12.210 8.206 1.00 72.56 88 LEU A CA 1
ATOM 682 C C . LEU A 1 88 ? -25.855 -12.084 8.464 1.00 72.56 88 LEU A C 1
ATOM 684 O O . LEU A 1 88 ? -26.239 -11.398 9.399 1.00 72.56 88 LEU A O 1
ATOM 688 N N . GLN A 1 89 ? -26.691 -12.807 7.716 1.00 79.00 89 GLN A N 1
ATOM 689 C CA . GLN A 1 89 ? -28.145 -12.833 7.907 1.00 79.00 89 GLN A CA 1
ATOM 690 C C . GLN A 1 89 ? -28.522 -13.498 9.238 1.00 79.00 89 GLN A C 1
ATOM 692 O O . GLN A 1 89 ? -29.455 -13.078 9.914 1.00 79.00 89 GLN A O 1
ATOM 697 N N . LYS A 1 90 ? -27.771 -14.519 9.677 1.00 78.50 90 LYS A N 1
ATOM 698 C CA . LYS A 1 90 ? -27.966 -15.120 11.011 1.00 78.50 90 LYS A CA 1
ATOM 699 C C . LYS A 1 90 ? -27.672 -14.121 12.138 1.00 78.50 90 LYS A C 1
ATOM 701 O O . LYS A 1 90 ? -28.303 -14.196 13.194 1.00 78.50 90 LYS A O 1
ATOM 706 N N . LEU A 1 91 ? -26.751 -13.182 11.906 1.00 80.62 91 LEU A N 1
ATOM 707 C CA . LEU A 1 91 ? -26.406 -12.118 12.851 1.00 80.62 91 LEU A CA 1
ATOM 708 C C . LEU A 1 91 ? -27.452 -10.995 12.922 1.00 80.62 91 LEU A C 1
ATOM 710 O O . LEU A 1 91 ? -27.351 -10.181 13.834 1.00 80.62 91 LEU A O 1
ATOM 714 N N . ASP A 1 92 ? -28.476 -10.962 12.058 1.00 81.06 92 ASP A N 1
ATOM 715 C CA . ASP A 1 92 ? -29.546 -9.945 12.121 1.00 81.06 92 ASP A CA 1
ATOM 716 C C . ASP A 1 92 ? -30.358 -10.039 13.427 1.00 81.06 92 ASP A C 1
ATOM 718 O O . ASP A 1 92 ? -30.931 -9.058 13.897 1.00 81.06 92 ASP A O 1
ATOM 722 N N . SER A 1 93 ? -30.374 -11.225 14.046 1.00 85.31 93 SER A N 1
ATOM 723 C CA . SER A 1 93 ? -30.966 -11.456 15.371 1.00 85.31 93 SER A CA 1
ATOM 724 C C . SER A 1 93 ? -30.055 -11.032 16.532 1.00 85.31 93 SER A C 1
ATOM 726 O O . SER A 1 93 ? -30.494 -10.967 17.683 1.00 85.31 93 SER A O 1
ATOM 728 N N . CYS A 1 94 ? -28.780 -10.750 16.257 1.00 87.25 94 CYS A N 1
ATOM 729 C CA . CYS A 1 94 ? -27.794 -10.377 17.257 1.00 87.25 94 CYS A CA 1
ATOM 730 C C . CYS A 1 94 ? -27.722 -8.857 17.418 1.00 87.25 94 CYS A C 1
ATOM 732 O O . CYS A 1 94 ? -27.705 -8.095 16.455 1.00 87.25 94 CYS A O 1
ATOM 734 N N . LYS A 1 95 ? -27.570 -8.409 18.665 1.00 86.44 95 LYS A N 1
ATOM 735 C CA . LYS A 1 95 ? -27.203 -7.026 18.962 1.00 86.44 95 LYS A CA 1
ATOM 736 C C . LYS A 1 95 ? -25.672 -6.913 18.992 1.00 86.44 95 LYS A C 1
ATOM 738 O O . LYS A 1 95 ? -25.050 -7.630 19.779 1.00 86.44 95 LYS A O 1
ATOM 743 N N . PRO A 1 96 ? -25.044 -6.036 18.190 1.00 88.94 96 PRO A N 1
ATOM 744 C CA . PRO A 1 96 ? -23.620 -5.754 18.335 1.00 88.94 96 PRO A CA 1
ATOM 745 C C . PRO A 1 96 ? -23.359 -5.161 19.727 1.00 88.94 96 PRO A C 1
ATOM 747 O O . PRO A 1 96 ? -24.179 -4.407 20.245 1.00 88.94 96 PRO A O 1
ATOM 750 N N . ILE A 1 97 ? -22.239 -5.523 20.355 1.00 91.62 97 ILE A N 1
ATOM 751 C CA . ILE A 1 97 ? -21.853 -5.013 21.690 1.00 91.62 97 ILE A CA 1
ATOM 752 C C . ILE A 1 97 ? -20.423 -4.466 21.741 1.00 91.62 97 ILE A C 1
ATOM 754 O O . ILE A 1 97 ? -20.064 -3.786 22.694 1.00 91.62 97 ILE A O 1
ATOM 758 N N . HIS A 1 98 ? -19.618 -4.747 20.712 1.00 92.75 98 HIS A N 1
ATOM 759 C CA . HIS A 1 98 ? -18.245 -4.273 20.579 1.00 92.75 98 HIS A CA 1
ATOM 760 C C . HIS A 1 98 ? -17.812 -4.287 19.113 1.00 92.75 98 HIS A C 1
ATOM 762 O O . HIS A 1 98 ? -18.267 -5.141 18.350 1.00 92.75 98 HIS A O 1
ATOM 768 N N . ILE A 1 99 ? -16.896 -3.395 18.734 1.00 91.69 99 ILE A N 1
ATOM 769 C CA . ILE A 1 99 ? -16.227 -3.419 17.429 1.00 91.69 99 ILE A CA 1
ATOM 770 C C . ILE A 1 99 ? -14.734 -3.233 17.653 1.00 91.69 99 ILE A C 1
ATOM 772 O O . ILE A 1 99 ? -14.318 -2.258 18.270 1.00 91.69 99 ILE A O 1
ATOM 776 N N . ASN A 1 100 ? -13.940 -4.114 17.050 1.00 94.12 100 ASN A N 1
ATOM 777 C CA . ASN A 1 100 ? -12.519 -3.883 16.840 1.00 94.12 100 ASN A CA 1
ATOM 778 C C . ASN A 1 100 ? -12.241 -3.753 15.345 1.00 94.12 100 ASN A C 1
ATOM 780 O O . ASN A 1 100 ? -12.726 -4.552 14.545 1.00 94.12 100 ASN A O 1
ATOM 784 N N . GLY A 1 101 ? -11.450 -2.750 14.972 1.00 94.31 101 GLY A N 1
ATOM 785 C CA . GLY A 1 101 ? -11.063 -2.499 13.589 1.00 94.31 101 GLY A CA 1
ATOM 786 C C . GLY A 1 101 ? -9.570 -2.236 13.484 1.00 94.31 101 GLY A C 1
ATOM 787 O O . GLY A 1 101 ? -9.027 -1.417 14.221 1.00 94.31 101 GLY A O 1
ATOM 788 N N . ILE A 1 102 ? -8.911 -2.912 12.544 1.00 95.25 102 ILE A N 1
ATOM 789 C CA . ILE A 1 102 ? -7.540 -2.601 12.146 1.00 95.25 102 ILE A CA 1
ATOM 790 C C . ILE A 1 102 ? -7.511 -2.298 10.656 1.00 95.25 102 ILE A C 1
ATOM 792 O O . ILE A 1 102 ? -7.891 -3.118 9.821 1.00 95.25 102 ILE A O 1
ATOM 796 N N . TYR A 1 103 ? -7.034 -1.104 10.325 1.00 95.81 103 TYR A N 1
ATOM 797 C CA . TYR A 1 103 ? -6.984 -0.622 8.955 1.00 95.81 103 TYR A CA 1
ATOM 798 C C . TYR A 1 103 ? -5.563 -0.196 8.622 1.00 95.81 103 TYR A C 1
ATOM 800 O O . TYR A 1 103 ? -4.904 0.521 9.376 1.00 95.81 103 TYR A O 1
ATOM 808 N N . ARG A 1 104 ? -5.072 -0.651 7.470 1.00 96.19 104 ARG A N 1
ATOM 809 C CA . ARG A 1 104 ? -3.827 -0.135 6.910 1.00 96.19 104 ARG A CA 1
ATOM 810 C C . ARG A 1 104 ? -4.058 1.307 6.451 1.00 96.19 104 ARG A C 1
ATOM 812 O O . ARG A 1 104 ? -5.171 1.699 6.116 1.00 96.19 104 ARG A O 1
ATOM 819 N N . HIS A 1 105 ? -2.980 2.085 6.420 1.00 96.69 105 HIS A N 1
ATOM 820 C CA . HIS A 1 105 ? -2.995 3.398 5.784 1.00 96.69 105 HIS A CA 1
ATOM 821 C C . HIS A 1 105 ? -3.498 3.315 4.328 1.00 96.69 105 HIS A C 1
ATOM 823 O O . HIS A 1 105 ? -3.312 2.291 3.663 1.00 96.69 105 HIS A O 1
ATOM 829 N N . GLY A 1 106 ? -4.043 4.418 3.818 1.00 95.69 106 GLY A N 1
ATOM 830 C CA . GLY A 1 106 ? -4.530 4.511 2.440 1.00 95.69 106 GLY A CA 1
ATOM 831 C C . GLY A 1 106 ? -3.422 4.557 1.387 1.00 95.69 106 GLY A C 1
ATOM 832 O O . GLY A 1 106 ? -2.224 4.425 1.680 1.00 95.69 106 GLY A O 1
ATOM 833 N N . THR A 1 107 ? -3.831 4.768 0.139 1.00 95.12 107 THR A N 1
ATOM 834 C CA . THR A 1 107 ? -2.942 4.942 -1.012 1.00 95.12 107 THR A CA 1
ATOM 835 C C . THR A 1 107 ? -1.905 6.043 -0.770 1.00 95.12 107 THR A C 1
ATOM 837 O O . THR A 1 107 ? -2.200 7.128 -0.270 1.00 95.12 107 THR A O 1
ATOM 840 N N . ARG A 1 108 ? -0.647 5.743 -1.108 1.00 94.44 108 ARG A N 1
ATOM 841 C CA . ARG A 1 108 ? 0.520 6.582 -0.810 1.00 94.44 108 ARG A CA 1
ATOM 842 C C . ARG A 1 108 ? 1.474 6.679 -1.993 1.00 94.44 108 ARG A C 1
ATOM 844 O O . ARG A 1 108 ? 1.525 5.760 -2.812 1.00 94.44 108 ARG A O 1
ATOM 851 N N . ALA A 1 109 ? 2.312 7.708 -1.987 1.00 94.69 109 ALA A N 1
ATOM 852 C CA . ALA A 1 109 ? 3.399 7.876 -2.937 1.00 94.69 109 ALA A CA 1
ATOM 853 C C . ALA A 1 109 ? 4.442 6.746 -2.798 1.00 94.69 109 ALA A C 1
ATOM 855 O O . ALA A 1 109 ? 4.542 6.103 -1.735 1.00 94.69 109 ALA A O 1
ATOM 856 N N . PRO A 1 110 ? 5.244 6.471 -3.843 1.00 95.44 110 PRO A N 1
ATOM 857 C CA . PRO A 1 110 ? 6.435 5.632 -3.745 1.00 95.44 110 PRO A CA 1
ATOM 858 C C . PRO A 1 110 ? 7.470 6.192 -2.755 1.00 95.44 110 PRO A C 1
ATOM 860 O O . PRO A 1 110 ? 7.288 7.250 -2.163 1.00 95.44 110 PRO A O 1
ATOM 863 N N . SER A 1 111 ? 8.568 5.459 -2.539 1.00 94.31 111 SER A N 1
ATOM 864 C CA . SER A 1 111 ? 9.712 6.081 -1.859 1.00 94.31 111 SER A CA 1
ATOM 865 C C . SER A 1 111 ? 10.466 7.002 -2.817 1.00 94.31 111 SER A C 1
ATOM 867 O O . SER A 1 111 ? 10.506 6.705 -4.009 1.00 94.31 111 SER A O 1
ATOM 869 N N . LEU A 1 112 ? 11.137 8.044 -2.325 1.00 94.00 112 LEU A N 1
ATOM 870 C CA . LEU A 1 112 ? 11.961 8.930 -3.163 1.00 94.00 112 LEU A CA 1
ATOM 871 C C . LEU A 1 112 ? 13.049 8.153 -3.917 1.00 94.00 112 LEU A C 1
ATOM 873 O O . LEU A 1 112 ? 13.351 8.450 -5.068 1.00 94.00 112 LEU A O 1
ATOM 877 N N . LYS A 1 113 ? 13.573 7.078 -3.311 1.00 92.75 113 LYS A N 1
ATOM 878 C CA . LYS A 1 113 ? 14.490 6.141 -3.980 1.00 92.75 113 LYS A CA 1
ATOM 879 C C . LYS A 1 113 ? 13.845 5.455 -5.185 1.00 92.75 113 LYS A C 1
ATOM 881 O O . LYS A 1 113 ? 14.512 5.243 -6.189 1.00 92.75 113 LYS A O 1
ATOM 886 N N . ASP A 1 114 ? 12.570 5.086 -5.090 1.00 92.88 114 ASP A N 1
ATOM 887 C CA . ASP A 1 114 ? 11.841 4.505 -6.219 1.00 92.88 114 ASP A CA 1
ATOM 888 C C . ASP A 1 114 ? 11.527 5.561 -7.281 1.00 92.88 114 ASP A C 1
ATOM 890 O O . ASP A 1 114 ? 11.685 5.273 -8.461 1.00 92.88 114 ASP A O 1
ATOM 894 N N . VAL A 1 115 ? 11.145 6.779 -6.879 1.00 96.00 115 VAL A N 1
ATOM 895 C CA . VAL A 1 115 ? 10.911 7.901 -7.807 1.00 96.00 115 VAL A CA 1
ATOM 896 C C . VAL A 1 115 ? 12.180 8.223 -8.597 1.00 96.00 115 VAL A C 1
ATOM 898 O O . VAL A 1 115 ? 12.123 8.378 -9.815 1.00 96.00 115 VAL A O 1
ATOM 901 N N . GLN A 1 116 ? 13.345 8.237 -7.942 1.00 95.25 116 GLN A N 1
ATOM 902 C CA . GLN A 1 116 ? 14.621 8.422 -8.631 1.00 95.25 116 GLN A CA 1
ATOM 903 C C . GLN A 1 116 ? 14.895 7.292 -9.631 1.00 95.25 116 GLN A C 1
ATOM 905 O O . GLN A 1 116 ? 15.237 7.560 -10.775 1.00 95.25 116 GLN A O 1
ATOM 910 N N . ARG A 1 117 ? 14.650 6.030 -9.259 1.00 93.00 117 ARG A N 1
ATOM 911 C CA . ARG A 1 117 ? 14.798 4.900 -10.195 1.00 93.00 117 ARG A CA 1
ATOM 912 C C . ARG A 1 117 ? 13.859 5.006 -11.394 1.00 93.00 117 ARG A C 1
ATOM 914 O O . ARG A 1 117 ? 14.252 4.654 -12.499 1.00 93.00 117 ARG A O 1
ATOM 921 N N . VAL A 1 118 ? 12.632 5.490 -11.195 1.00 95.50 118 VAL A N 1
ATOM 922 C CA . VAL A 1 118 ? 11.685 5.759 -12.290 1.00 95.50 118 VAL A CA 1
ATOM 923 C C . VAL A 1 118 ? 12.225 6.858 -13.205 1.00 95.50 118 VAL A C 1
ATOM 925 O O . VAL A 1 118 ? 12.153 6.718 -14.424 1.00 95.50 118 VAL A O 1
ATOM 928 N N . ARG A 1 119 ? 12.812 7.923 -12.643 1.00 96.81 119 ARG A N 1
ATOM 929 C CA . ARG A 1 119 ? 13.467 8.994 -13.408 1.00 96.81 119 ARG A CA 1
ATOM 930 C C . ARG A 1 119 ? 14.616 8.457 -14.260 1.00 96.81 119 ARG A C 1
ATOM 932 O O . ARG A 1 119 ? 14.646 8.721 -15.462 1.00 96.81 119 ARG A O 1
ATOM 939 N N . ASP A 1 120 ? 15.503 7.671 -13.659 1.00 94.75 120 ASP A N 1
ATOM 940 C CA . ASP A 1 120 ? 16.661 7.082 -14.337 1.00 94.75 120 ASP A CA 1
ATOM 941 C C . ASP A 1 120 ? 16.213 6.122 -15.448 1.00 94.75 120 ASP A C 1
ATOM 943 O O . ASP A 1 120 ? 16.684 6.197 -16.585 1.00 94.75 120 ASP A O 1
ATOM 947 N N . LEU A 1 121 ? 15.231 5.264 -15.150 1.00 94.25 121 LEU A N 1
ATOM 948 C CA . LEU A 1 121 ? 14.656 4.336 -16.118 1.00 94.25 121 LEU A CA 1
ATOM 949 C C . LEU A 1 121 ? 13.966 5.068 -17.273 1.00 94.25 121 LEU A C 1
ATOM 951 O O . LEU A 1 121 ? 14.134 4.684 -18.429 1.00 94.25 121 LEU A O 1
ATOM 955 N N . ARG A 1 122 ? 13.229 6.148 -16.997 1.00 96.38 122 ARG A N 1
ATOM 956 C CA . ARG A 1 122 ? 12.613 6.977 -18.040 1.00 96.38 122 ARG A CA 1
ATOM 957 C C . ARG A 1 122 ? 13.675 7.576 -18.960 1.00 96.38 122 ARG A C 1
ATOM 959 O O . ARG A 1 122 ? 13.550 7.464 -20.176 1.00 96.38 122 ARG A O 1
ATOM 966 N N . ALA A 1 123 ? 14.727 8.178 -18.406 1.00 96.19 123 ALA A N 1
ATOM 967 C CA . ALA A 1 123 ? 15.821 8.749 -19.196 1.00 96.19 123 ALA A CA 1
ATOM 968 C C . ALA A 1 123 ? 16.508 7.685 -20.070 1.00 96.19 123 ALA A C 1
ATOM 970 O O . ALA A 1 123 ? 16.776 7.904 -21.254 1.00 96.19 123 ALA A O 1
ATOM 971 N N . LYS A 1 124 ? 16.720 6.493 -19.512 1.00 94.25 124 LYS A N 1
ATOM 972 C CA . LYS A 1 124 ? 17.266 5.330 -20.216 1.00 94.25 124 LYS A CA 1
ATOM 973 C C . LYS A 1 124 ? 16.365 4.837 -21.354 1.00 94.25 124 LYS A C 1
ATOM 975 O O . LYS A 1 124 ? 16.872 4.522 -22.428 1.00 94.25 124 LYS A O 1
ATOM 980 N N . LEU A 1 125 ? 15.047 4.792 -21.145 1.00 95.62 125 LEU A N 1
ATOM 981 C CA . LEU A 1 125 ? 14.061 4.423 -22.171 1.00 95.62 125 LEU A CA 1
ATOM 982 C C . LEU A 1 125 ? 14.045 5.427 -23.328 1.00 95.62 125 LEU A C 1
ATOM 984 O O . LEU A 1 125 ? 14.003 5.018 -24.483 1.00 95.62 125 LEU A O 1
ATOM 988 N N . LEU A 1 126 ? 14.122 6.727 -23.031 1.00 96.50 126 LEU A N 1
ATOM 989 C CA . LEU A 1 126 ? 14.084 7.782 -24.049 1.00 96.50 126 LEU A CA 1
ATOM 990 C C . LEU A 1 126 ? 15.387 7.930 -24.842 1.00 96.50 126 LEU A C 1
ATOM 992 O O . LEU A 1 126 ? 15.341 8.324 -26.003 1.00 96.50 126 LEU A O 1
ATOM 996 N N . SER A 1 127 ? 16.532 7.616 -24.232 1.00 95.75 127 SER A N 1
ATOM 997 C CA . SER A 1 127 ? 17.858 7.687 -24.872 1.00 95.75 127 SER A CA 1
ATOM 998 C C . SER A 1 127 ? 18.269 6.400 -25.597 1.00 95.75 127 SER A C 1
ATOM 1000 O O . SER A 1 127 ? 19.355 6.325 -26.173 1.00 95.75 127 SER A O 1
ATOM 1002 N N . SER A 1 128 ? 17.444 5.352 -25.546 1.00 94.12 128 SER A N 1
ATOM 1003 C CA . SER A 1 128 ? 17.732 4.083 -26.212 1.00 94.12 128 SER A CA 1
ATOM 1004 C C . SER A 1 128 ? 17.110 4.047 -27.605 1.00 94.12 128 SER A C 1
ATOM 1006 O O . SER A 1 128 ? 15.912 4.263 -27.776 1.00 94.12 128 SER A O 1
ATOM 1008 N N . GLU A 1 129 ? 17.935 3.749 -28.605 1.00 92.25 129 GLU A N 1
ATOM 1009 C CA . GLU A 1 129 ? 17.499 3.626 -29.994 1.00 92.25 129 GLU A CA 1
ATOM 1010 C C . GLU A 1 129 ? 16.564 2.431 -30.188 1.00 92.25 129 GLU A C 1
ATOM 1012 O O . GLU A 1 129 ? 16.704 1.401 -29.528 1.00 92.25 129 GLU A O 1
ATOM 1017 N N . ASN A 1 130 ? 15.625 2.568 -31.127 1.00 90.94 130 ASN A N 1
ATOM 1018 C CA . ASN A 1 130 ? 14.700 1.515 -31.559 1.00 90.94 130 ASN A CA 1
ATOM 1019 C C . ASN A 1 130 ? 13.775 0.931 -30.473 1.00 90.94 130 ASN A C 1
ATOM 1021 O O . ASN A 1 130 ? 13.044 -0.017 -30.767 1.00 90.94 130 ASN A O 1
ATOM 1025 N N . VAL A 1 131 ? 13.738 1.513 -29.268 1.00 94.75 131 VAL A N 1
ATOM 1026 C CA . VAL A 1 131 ? 12.788 1.141 -28.211 1.00 94.75 131 VAL A CA 1
ATOM 1027 C C . VAL A 1 131 ? 11.358 1.464 -28.643 1.00 94.75 131 VAL A C 1
ATOM 1029 O O . VAL A 1 131 ? 11.049 2.576 -29.078 1.00 94.75 131 VAL A O 1
ATOM 1032 N N . MET A 1 132 ? 10.462 0.493 -28.478 1.00 94.94 132 MET A N 1
ATOM 1033 C CA . MET A 1 132 ? 9.029 0.671 -28.678 1.00 94.94 132 MET A CA 1
ATOM 1034 C C . MET A 1 132 ? 8.399 1.167 -27.374 1.00 94.94 132 MET A C 1
ATOM 1036 O O . MET A 1 132 ? 8.227 0.410 -26.421 1.00 94.94 132 MET A O 1
ATOM 1040 N N . LEU A 1 133 ? 8.078 2.459 -27.334 1.00 95.19 133 LEU A N 1
ATOM 1041 C CA . LEU A 1 133 ? 7.452 3.104 -26.181 1.00 95.19 133 LEU A CA 1
ATOM 1042 C C . LEU A 1 133 ? 5.918 3.006 -26.272 1.00 95.19 133 LEU A C 1
ATOM 1044 O O . LEU A 1 133 ? 5.370 3.176 -27.365 1.00 95.19 133 LEU A O 1
ATOM 1048 N N . PRO A 1 134 ? 5.208 2.786 -25.151 1.00 93.38 134 PRO A N 1
ATOM 1049 C CA . PRO A 1 134 ? 3.759 2.912 -25.086 1.00 93.38 134 PRO A CA 1
ATOM 1050 C C . PRO A 1 134 ? 3.272 4.298 -25.521 1.00 93.38 134 PRO A C 1
ATOM 1052 O O . PRO A 1 134 ? 3.992 5.295 -25.411 1.00 93.38 134 PRO A O 1
ATOM 1055 N N . SER A 1 135 ? 2.025 4.359 -25.993 1.00 90.50 135 SER A N 1
ATOM 1056 C CA . SER A 1 135 ? 1.394 5.618 -26.402 1.00 90.50 135 SER A CA 1
ATOM 1057 C C . SER A 1 135 ? 1.440 6.654 -25.274 1.00 90.50 135 SER A C 1
ATOM 1059 O O . SER A 1 135 ? 1.239 6.317 -24.107 1.00 90.50 135 SER A O 1
ATOM 1061 N N . GLY A 1 136 ? 1.750 7.905 -25.618 1.00 90.75 136 GLY A N 1
ATOM 1062 C CA . GLY A 1 136 ? 1.856 9.014 -24.665 1.00 90.75 136 GLY A CA 1
ATOM 1063 C C . GLY A 1 136 ? 3.092 8.992 -23.756 1.00 90.75 136 GLY A C 1
ATOM 1064 O O . GLY A 1 136 ? 3.320 9.963 -23.045 1.00 90.75 136 GLY A O 1
ATOM 1065 N N . PHE A 1 137 ? 3.934 7.948 -23.782 1.00 94.75 137 PHE A N 1
ATOM 1066 C CA . PHE A 1 137 ? 5.058 7.830 -22.841 1.00 94.75 137 PHE A CA 1
ATOM 1067 C C . PHE A 1 137 ? 6.116 8.937 -22.992 1.00 94.75 137 PHE A C 1
ATOM 1069 O O . PHE A 1 137 ? 6.704 9.360 -21.998 1.00 94.75 137 PHE A O 1
ATOM 1076 N N . ARG A 1 138 ? 6.379 9.410 -24.221 1.00 94.69 138 ARG A N 1
ATOM 1077 C CA . ARG A 1 138 ? 7.424 10.422 -24.485 1.00 94.69 138 ARG A CA 1
ATOM 1078 C C . ARG A 1 138 ? 7.174 11.727 -23.731 1.00 94.69 138 ARG A C 1
ATOM 1080 O O . ARG A 1 138 ? 8.104 12.258 -23.124 1.00 94.69 138 ARG A O 1
ATOM 1087 N N . ASP A 1 139 ? 5.922 12.165 -23.713 1.00 94.06 139 ASP A N 1
ATOM 1088 C CA . ASP A 1 139 ? 5.499 13.416 -23.081 1.00 94.06 139 ASP A CA 1
ATOM 1089 C C . ASP A 1 139 ? 5.038 13.203 -21.632 1.00 94.06 139 ASP A C 1
ATOM 1091 O O . ASP A 1 139 ? 4.817 14.159 -20.891 1.00 94.06 139 ASP A O 1
ATOM 1095 N N . TYR A 1 140 ? 4.944 11.945 -21.190 1.00 94.25 140 TYR A N 1
ATOM 1096 C CA . TYR A 1 140 ? 4.524 11.613 -19.838 1.00 94.25 140 TYR A CA 1
ATOM 1097 C C . TYR A 1 140 ? 5.590 12.021 -18.807 1.00 94.25 140 TYR A C 1
ATOM 1099 O O . TYR A 1 140 ? 6.761 11.632 -18.954 1.00 94.25 140 TYR A O 1
ATOM 1107 N N . PRO A 1 141 ? 5.235 12.787 -17.757 1.00 94.06 141 PRO A N 1
ATOM 1108 C CA . PRO A 1 141 ? 6.186 13.230 -16.743 1.00 94.06 141 PRO A CA 1
ATOM 1109 C C . PRO A 1 141 ? 6.667 12.067 -15.864 1.00 94.06 141 PRO A C 1
ATOM 1111 O O . PRO A 1 141 ? 6.133 10.960 -15.896 1.00 94.06 141 PRO A O 1
ATOM 1114 N N . VAL A 1 142 ? 7.698 12.315 -15.047 1.00 95.75 142 VAL A N 1
ATOM 1115 C CA . VAL A 1 142 ? 8.061 11.377 -13.974 1.00 95.75 142 VAL A CA 1
ATOM 1116 C C . VAL A 1 142 ? 6.964 11.442 -12.906 1.00 95.75 142 VAL A C 1
ATOM 1118 O O . VAL A 1 142 ? 6.818 12.493 -12.276 1.00 95.75 142 VAL A O 1
ATOM 1121 N N . PRO A 1 143 ? 6.196 10.363 -12.685 1.00 93.62 143 PRO A N 1
ATOM 1122 C CA . PRO A 1 143 ? 5.107 10.393 -11.723 1.00 93.62 143 PRO A CA 1
ATOM 1123 C C . PRO A 1 143 ? 5.633 10.523 -10.295 1.00 93.62 143 PRO A C 1
ATOM 1125 O O . PRO A 1 143 ? 6.714 10.030 -9.960 1.00 93.62 143 PRO A O 1
ATOM 1128 N N . PHE A 1 144 ? 4.845 11.189 -9.452 1.00 93.62 144 PHE A N 1
ATOM 1129 C CA . PHE A 1 144 ? 5.150 11.440 -8.041 1.00 93.62 144 PHE A CA 1
ATOM 1130 C C . PHE A 1 144 ? 6.450 12.230 -7.791 1.00 93.62 144 PHE A C 1
ATOM 1132 O O . PHE A 1 144 ? 7.000 12.180 -6.694 1.00 93.62 144 PHE A O 1
ATOM 1139 N N . ALA A 1 145 ? 6.965 12.957 -8.793 1.00 93.94 145 ALA A N 1
ATOM 1140 C CA . ALA A 1 145 ? 8.225 13.699 -8.685 1.00 93.94 145 ALA A CA 1
ATOM 1141 C C . ALA A 1 145 ? 8.222 14.773 -7.588 1.00 93.94 145 ALA A C 1
ATOM 1143 O O . ALA A 1 145 ? 9.282 15.070 -7.043 1.00 93.94 145 ALA A O 1
ATOM 1144 N N . ASN A 1 146 ? 7.047 15.322 -7.282 1.00 91.00 146 ASN A N 1
ATOM 1145 C CA . ASN A 1 146 ? 6.876 16.389 -6.305 1.00 91.00 146 ASN A CA 1
ATOM 1146 C C . ASN A 1 146 ? 6.321 15.881 -4.970 1.00 91.00 146 ASN A C 1
ATOM 1148 O O . ASN A 1 146 ? 6.050 16.701 -4.111 1.00 91.00 146 ASN A O 1
ATOM 1152 N N . GLU A 1 147 ? 6.141 14.567 -4.793 1.00 90.75 147 GLU A N 1
ATOM 1153 C CA . GLU A 1 147 ? 5.513 13.980 -3.602 1.00 90.75 147 GLU A CA 1
ATOM 1154 C C . GLU A 1 147 ? 6.500 13.748 -2.453 1.00 90.75 147 GLU A C 1
ATOM 1156 O O . GLU A 1 147 ? 7.688 13.494 -2.664 1.00 90.75 147 GLU A O 1
ATOM 1161 N N . THR A 1 148 ? 5.996 13.760 -1.216 1.00 88.88 148 THR A N 1
ATOM 1162 C CA . THR A 1 148 ? 6.797 13.404 -0.031 1.00 88.88 148 THR A CA 1
ATOM 1163 C C . THR A 1 148 ? 7.158 11.913 0.011 1.00 88.88 148 THR A C 1
ATOM 1165 O O . THR A 1 148 ? 6.412 11.051 -0.468 1.00 88.88 148 THR A O 1
ATOM 1168 N N . ASP A 1 149 ? 8.298 11.569 0.636 1.00 92.62 149 ASP A N 1
ATOM 1169 C CA . ASP A 1 149 ? 8.749 10.173 0.756 1.00 92.62 149 ASP A CA 1
ATOM 1170 C C . ASP A 1 149 ? 7.686 9.301 1.431 1.00 92.62 149 ASP A C 1
ATOM 1172 O O . ASP A 1 149 ? 7.453 9.386 2.638 1.00 92.62 149 ASP A O 1
ATOM 1176 N N . ARG A 1 150 ? 7.064 8.403 0.655 1.00 93.31 150 ARG A N 1
ATOM 1177 C CA . ARG A 1 150 ? 6.025 7.479 1.141 1.00 93.31 150 ARG A CA 1
ATOM 1178 C C . ARG A 1 150 ? 4.835 8.204 1.791 1.00 93.31 150 ARG A C 1
ATOM 1180 O O . ARG A 1 150 ? 4.149 7.581 2.614 1.00 93.31 150 ARG A O 1
ATOM 1187 N N . GLY A 1 151 ? 4.603 9.467 1.436 1.00 91.81 151 GLY A N 1
ATOM 1188 C CA . GLY A 1 151 ? 3.502 10.282 1.936 1.00 91.81 151 GLY A CA 1
ATOM 1189 C C . GLY A 1 151 ? 2.143 9.755 1.508 1.00 91.81 151 GLY A C 1
ATOM 1190 O O . GLY A 1 151 ? 2.020 9.116 0.461 1.00 91.81 151 GLY A O 1
ATOM 1191 N N . LEU A 1 152 ? 1.123 9.979 2.338 1.00 93.00 152 LEU A N 1
ATOM 1192 C CA . LEU A 1 152 ? -0.251 9.657 1.960 1.00 93.00 152 LEU A CA 1
ATOM 1193 C C . LEU A 1 152 ? -0.672 10.571 0.807 1.00 93.00 152 LEU A C 1
ATOM 1195 O O . LEU A 1 152 ? -0.400 11.764 0.850 1.00 93.00 152 LEU A O 1
ATOM 1199 N N . LEU A 1 153 ? -1.320 10.005 -0.206 1.00 92.44 153 LEU A N 1
ATOM 1200 C CA . LEU A 1 153 ? -1.825 10.773 -1.343 1.00 92.44 153 LEU A CA 1
ATOM 1201 C C . LEU A 1 153 ? -3.278 11.194 -1.096 1.00 92.44 153 LEU A C 1
ATOM 1203 O O . LEU A 1 153 ? -3.950 10.558 -0.277 1.00 92.44 153 LEU A O 1
ATOM 1207 N N . PRO A 1 154 ? -3.810 12.176 -1.849 1.00 91.75 154 PRO A N 1
ATOM 1208 C CA . PRO A 1 154 ? -5.216 12.583 -1.755 1.00 91.75 154 PRO A CA 1
ATOM 1209 C C . PRO A 1 154 ? -6.171 11.392 -1.854 1.00 91.75 154 PRO A C 1
ATOM 1211 O O . PRO A 1 154 ? -7.089 11.239 -1.053 1.00 91.75 154 PRO A O 1
ATOM 1214 N N . ARG A 1 155 ? -5.852 10.446 -2.746 1.00 92.12 155 ARG A N 1
ATOM 1215 C CA . ARG A 1 155 ? -6.610 9.205 -2.884 1.00 92.12 155 ARG A CA 1
ATOM 1216 C C . ARG A 1 155 ? -6.671 8.380 -1.594 1.00 92.12 155 ARG A C 1
ATOM 1218 O O . ARG A 1 155 ? -7.701 7.794 -1.286 1.00 92.12 155 ARG A O 1
ATOM 1225 N N . GLY A 1 156 ? -5.579 8.331 -0.835 1.00 94.06 156 GLY A N 1
ATOM 1226 C CA . GLY A 1 156 ? -5.535 7.636 0.447 1.00 94.06 156 GLY A CA 1
ATOM 1227 C C . GLY 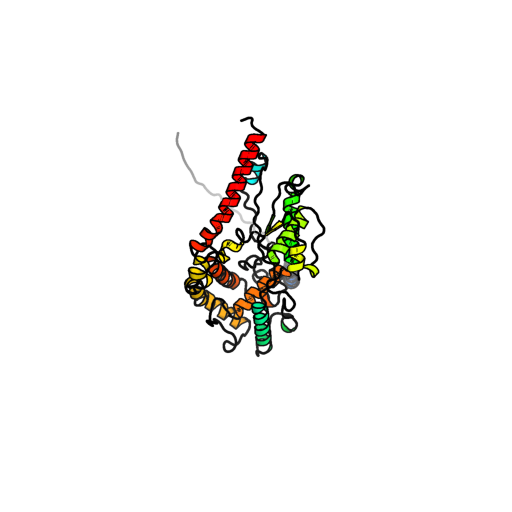A 1 156 ? -6.390 8.303 1.523 1.00 94.06 156 GLY A C 1
ATOM 1228 O O . GLY A 1 156 ? -6.935 7.597 2.367 1.00 94.06 156 GLY A O 1
ATOM 1229 N N . LEU A 1 157 ? -6.552 9.630 1.485 1.00 93.88 157 LEU A N 1
ATOM 1230 C CA . LEU A 1 157 ? -7.524 10.322 2.337 1.00 93.88 157 LEU A CA 1
ATOM 1231 C C . LEU A 1 157 ? -8.949 9.899 1.958 1.00 93.88 157 LEU A C 1
ATOM 1233 O O . LEU A 1 157 ? -9.693 9.410 2.801 1.00 93.88 157 LEU A O 1
ATOM 1237 N N . GLU A 1 158 ? -9.311 9.995 0.678 1.00 93.62 158 GLU A N 1
ATOM 1238 C CA . GLU A 1 158 ? -10.646 9.608 0.196 1.00 93.62 158 GLU A CA 1
ATOM 1239 C C . GLU A 1 158 ? -11.027 8.176 0.599 1.00 93.62 158 GLU A C 1
ATOM 1241 O O . GLU A 1 158 ? -12.146 7.925 1.050 1.00 93.62 158 GLU A O 1
ATOM 1246 N N . GLU A 1 159 ? -10.091 7.232 0.461 1.00 95.19 159 GLU A N 1
ATOM 1247 C CA . GLU A 1 159 ? -10.298 5.824 0.806 1.00 95.19 159 GLU A CA 1
ATOM 1248 C C . GLU A 1 159 ? -10.699 5.638 2.273 1.00 95.19 159 GLU A C 1
ATOM 1250 O O . GLU A 1 159 ? -11.657 4.911 2.562 1.00 95.19 159 GLU A O 1
ATOM 1255 N N . LEU A 1 160 ? -9.993 6.297 3.196 1.00 96.75 160 LEU A N 1
ATOM 1256 C CA . LEU A 1 160 ? -10.223 6.137 4.630 1.00 96.75 160 LEU A CA 1
ATOM 1257 C C . LEU A 1 160 ? -11.409 6.959 5.119 1.00 96.75 160 LEU A C 1
ATOM 1259 O O . LEU A 1 160 ? -12.187 6.450 5.924 1.00 96.75 160 LEU A O 1
ATOM 1263 N N . HIS A 1 161 ? -11.612 8.163 4.585 1.00 96.44 161 HIS A N 1
ATOM 1264 C CA . HIS A 1 161 ? -12.829 8.931 4.828 1.00 96.44 161 HIS A CA 1
ATOM 1265 C C . HIS A 1 161 ? -14.072 8.137 4.415 1.00 96.44 161 HIS A C 1
ATOM 1267 O O . HIS A 1 161 ? -14.996 7.943 5.206 1.00 96.44 161 HIS A O 1
ATOM 1273 N N . SER A 1 162 ? -14.071 7.592 3.195 1.00 96.12 162 SER A N 1
ATOM 1274 C CA . SER A 1 162 ? -15.179 6.782 2.691 1.00 96.12 162 SER A CA 1
ATOM 1275 C C . SER A 1 162 ? -15.377 5.504 3.514 1.00 96.12 162 SER A C 1
ATOM 1277 O O . SER A 1 162 ? -16.513 5.100 3.763 1.00 96.12 162 SER A O 1
ATOM 1279 N N . LEU A 1 163 ? -14.296 4.864 3.979 1.00 96.44 163 LEU A N 1
ATOM 1280 C CA . LEU A 1 163 ? -14.396 3.725 4.895 1.00 96.44 163 LEU A CA 1
ATOM 1281 C C . LEU A 1 163 ? -15.077 4.117 6.216 1.00 96.44 163 LEU A C 1
ATOM 1283 O O . LEU A 1 163 ? -15.978 3.401 6.652 1.00 96.44 163 LEU A O 1
ATOM 1287 N N . GLY A 1 164 ? -14.701 5.254 6.808 1.00 96.88 164 GLY A N 1
ATOM 1288 C CA . GLY A 1 164 ? -15.338 5.796 8.012 1.00 96.88 164 GLY A CA 1
ATOM 1289 C C . GLY A 1 164 ? -16.836 6.026 7.815 1.00 96.88 164 GLY A C 1
ATOM 1290 O O . GLY A 1 164 ? -17.641 5.530 8.601 1.00 96.88 164 GLY A O 1
ATOM 1291 N N . GLN A 1 165 ? -17.226 6.663 6.706 1.00 97.56 165 GLN A N 1
ATOM 1292 C CA . GLN A 1 165 ? -18.638 6.895 6.375 1.00 97.56 165 GLN A CA 1
ATOM 1293 C C . GLN A 1 165 ? -19.426 5.590 6.211 1.00 97.56 165 GLN A C 1
ATOM 1295 O O . GLN A 1 165 ? -20.552 5.479 6.692 1.00 97.56 165 GLN A O 1
ATOM 1300 N N . ARG A 1 166 ? -18.851 4.567 5.563 1.00 95.00 166 ARG A N 1
ATOM 1301 C CA . ARG A 1 166 ? -19.527 3.266 5.415 1.00 95.00 166 ARG A CA 1
ATOM 1302 C C . ARG A 1 166 ? -19.755 2.577 6.760 1.00 95.00 166 ARG A C 1
ATOM 1304 O O . ARG A 1 166 ? -20.809 1.973 6.947 1.00 95.00 166 ARG A O 1
ATOM 1311 N N . ILE A 1 167 ? -18.798 2.669 7.684 1.00 94.06 167 ILE A N 1
ATOM 1312 C CA . ILE A 1 167 ? -18.940 2.111 9.036 1.00 94.06 167 ILE A CA 1
ATOM 1313 C C . ILE A 1 167 ? -19.989 2.890 9.831 1.00 94.06 167 ILE A C 1
ATOM 1315 O O . ILE A 1 167 ? -20.873 2.268 10.418 1.00 94.06 167 ILE A O 1
ATOM 1319 N N . ARG A 1 168 ? -19.963 4.229 9.760 1.00 94.69 168 ARG A N 1
ATOM 1320 C CA . ARG A 1 168 ? -21.004 5.089 10.335 1.00 94.69 168 ARG A CA 1
ATOM 1321 C C . ARG A 1 168 ? -22.390 4.667 9.860 1.00 94.69 168 ARG A C 1
ATOM 1323 O O . ARG A 1 168 ? -23.261 4.386 10.671 1.00 94.69 168 ARG A O 1
ATOM 1330 N N . ASN A 1 169 ? -22.575 4.565 8.546 1.00 93.81 169 ASN A N 1
ATOM 1331 C CA . ASN A 1 169 ? -23.867 4.242 7.941 1.00 93.81 169 ASN A CA 1
ATOM 1332 C C . ASN A 1 169 ? -24.352 2.830 8.288 1.00 93.81 169 ASN A C 1
ATOM 1334 O O . ASN A 1 169 ? -25.552 2.574 8.250 1.00 93.81 169 ASN A O 1
ATOM 1338 N N . ARG A 1 170 ? -23.440 1.909 8.627 1.00 89.25 170 ARG A N 1
ATOM 1339 C CA . ARG A 1 170 ? -23.808 0.562 9.072 1.00 89.25 170 ARG A CA 1
ATOM 1340 C C . ARG A 1 170 ? -24.369 0.563 10.491 1.00 89.25 170 ARG A C 1
ATOM 1342 O O . ARG A 1 170 ? -25.270 -0.226 10.751 1.00 89.25 170 ARG A O 1
ATOM 1349 N N . MET A 1 171 ? -23.846 1.406 11.385 1.00 88.81 171 MET A N 1
ATOM 1350 C CA . MET A 1 171 ? -24.304 1.500 12.778 1.00 88.81 171 MET A CA 1
ATOM 1351 C C . MET A 1 171 ? -24.417 2.960 13.247 1.00 88.81 171 MET A C 1
ATOM 1353 O O . MET A 1 171 ? -23.645 3.378 14.109 1.00 88.81 171 MET A O 1
ATOM 1357 N N . PRO A 1 172 ? -25.374 3.749 12.717 1.00 90.81 172 PRO A N 1
ATOM 1358 C CA . PRO A 1 172 ? -25.422 5.192 12.967 1.00 90.81 172 PRO A CA 1
ATOM 1359 C C . PRO A 1 172 ? -25.444 5.597 14.451 1.00 90.81 172 PRO A C 1
ATOM 1361 O O . PRO A 1 172 ? -24.628 6.449 14.808 1.00 90.81 172 PRO A O 1
ATOM 1364 N N . PRO A 1 173 ? -26.247 4.958 15.336 1.00 91.31 173 PRO A N 1
ATOM 1365 C CA . PRO A 1 173 ? -26.326 5.362 16.744 1.00 91.31 173 PRO A CA 1
ATOM 1366 C C . PRO A 1 173 ? -25.011 5.214 17.521 1.00 91.31 173 PRO A C 1
ATOM 1368 O O . PRO A 1 173 ? -24.837 5.818 18.570 1.00 91.31 173 PRO A O 1
ATOM 1371 N N . TRP A 1 174 ? -24.073 4.398 17.030 1.00 91.75 174 TRP A N 1
ATOM 1372 C CA . TRP A 1 174 ? -22.798 4.142 17.708 1.00 91.75 174 TRP A CA 1
ATOM 1373 C C . TRP A 1 174 ? -21.785 5.264 17.524 1.00 91.75 174 TRP A C 1
ATOM 1375 O O . TRP A 1 174 ? -20.790 5.307 18.236 1.00 91.75 174 TRP A O 1
ATOM 1385 N N . PHE A 1 175 ? -22.010 6.135 16.543 1.00 92.88 175 PHE A N 1
ATOM 1386 C CA . PHE A 1 175 ? -21.046 7.149 16.129 1.00 92.88 175 PHE A CA 1
ATOM 1387 C C . PHE A 1 175 ? -21.645 8.558 16.198 1.00 92.88 175 PHE A C 1
ATOM 1389 O O . PHE A 1 175 ? -21.197 9.466 15.497 1.00 92.88 175 PHE A O 1
ATOM 1396 N N . GLU A 1 176 ? -22.682 8.754 17.012 1.00 91.44 176 GLU A N 1
ATOM 1397 C CA . GLU A 1 176 ? -23.251 10.078 17.299 1.00 91.44 176 GLU A CA 1
ATOM 1398 C C . GLU A 1 176 ? -22.333 10.912 18.202 1.00 91.44 176 GLU A C 1
ATOM 1400 O O . GLU A 1 176 ? -22.241 12.124 18.016 1.00 91.44 176 GLU A O 1
ATOM 1405 N N . SER A 1 177 ? -21.599 10.263 19.112 1.00 89.94 177 SER A N 1
ATOM 1406 C CA . SER A 1 177 ? -20.539 10.870 19.921 1.00 89.94 177 SER A CA 1
ATOM 1407 C C . SER A 1 177 ? -19.263 10.027 19.886 1.00 89.94 177 SER A C 1
ATOM 1409 O O . SER A 1 177 ? -19.241 8.904 19.381 1.00 89.94 177 SER A O 1
ATOM 1411 N N . THR A 1 178 ? -18.175 10.581 20.418 1.00 89.44 178 THR A N 1
ATOM 1412 C CA . THR A 1 178 ? -16.888 9.887 20.563 1.00 89.44 178 THR A CA 1
ATOM 1413 C C . THR A 1 178 ? -16.792 9.047 21.839 1.00 89.44 178 THR A C 1
ATOM 1415 O O . THR A 1 178 ? -15.748 8.447 22.098 1.00 89.44 178 THR A O 1
ATOM 1418 N N . ASP A 1 179 ? -17.838 9.029 22.666 1.00 88.81 179 ASP A N 1
ATOM 1419 C CA . ASP A 1 179 ? -17.784 8.433 23.998 1.00 88.81 179 ASP A CA 1
ATOM 1420 C C . ASP A 1 179 ? -17.612 6.917 23.919 1.00 88.81 179 ASP A C 1
ATOM 1422 O O . ASP A 1 179 ? -18.297 6.217 23.177 1.00 88.81 179 ASP A O 1
ATOM 1426 N N . GLY A 1 180 ? -16.660 6.392 24.691 1.00 86.88 180 GLY A N 1
ATOM 1427 C CA . GLY A 1 180 ? -16.350 4.962 24.691 1.00 86.88 180 GLY A CA 1
ATOM 1428 C C . GLY A 1 180 ? -15.606 4.465 23.445 1.00 86.88 180 GLY A C 1
ATOM 1429 O O . GLY A 1 180 ? -15.317 3.272 23.367 1.00 86.88 180 GLY A O 1
ATOM 1430 N N . ILE A 1 181 ? -15.237 5.345 22.508 1.00 91.56 181 ILE A N 1
ATOM 1431 C CA . ILE A 1 181 ? -14.470 4.984 21.312 1.00 91.56 181 ILE A CA 1
ATOM 1432 C C . ILE A 1 181 ? -13.007 5.384 21.496 1.00 91.56 181 ILE A C 1
ATOM 1434 O O . ILE A 1 181 ? -12.684 6.520 21.839 1.00 91.56 181 ILE A O 1
ATOM 1438 N N . LYS A 1 182 ? -12.101 4.443 21.226 1.00 91.75 182 LYS A N 1
ATOM 1439 C CA . LYS A 1 182 ? -10.654 4.679 21.238 1.00 91.75 182 LYS A CA 1
ATOM 1440 C C . LYS A 1 182 ? -10.091 4.480 19.842 1.00 91.75 182 LYS A C 1
ATOM 1442 O O . LYS A 1 182 ? -10.374 3.473 19.196 1.00 91.75 182 LYS A O 1
ATOM 1447 N N . PHE A 1 183 ? -9.261 5.415 19.396 1.00 93.81 183 PHE A N 1
ATOM 1448 C CA . PHE A 1 183 ? -8.552 5.310 18.128 1.00 93.81 183 PHE A CA 1
ATOM 1449 C C . PHE A 1 183 ? -7.058 5.169 18.375 1.00 93.81 183 PHE A C 1
ATOM 1451 O O . PHE A 1 183 ? -6.482 5.830 19.239 1.00 93.81 183 PHE A O 1
ATOM 1458 N N . TYR A 1 184 ? -6.417 4.338 17.560 1.00 93.56 184 TYR A N 1
ATOM 1459 C CA . TYR A 1 184 ? -4.985 4.095 17.628 1.00 93.56 184 TYR A CA 1
ATOM 1460 C C . TYR A 1 184 ? -4.348 4.254 16.251 1.00 93.56 184 TYR A C 1
ATOM 1462 O O . TYR A 1 184 ? -4.896 3.813 15.241 1.00 93.56 184 TYR A O 1
ATOM 1470 N N . THR A 1 185 ? -3.160 4.850 16.208 1.00 94.69 185 THR A N 1
ATOM 1471 C CA . THR A 1 185 ? -2.341 4.961 14.996 1.00 94.69 185 THR A CA 1
ATOM 1472 C C . THR A 1 185 ? -0.884 4.622 15.290 1.00 94.69 185 THR A C 1
ATOM 1474 O O . THR A 1 185 ? -0.424 4.700 16.425 1.00 94.69 185 THR A O 1
ATOM 1477 N N . SER A 1 186 ? -0.125 4.268 14.254 1.00 93.38 186 SER A N 1
ATOM 1478 C CA . SER A 1 186 ? 1.338 4.325 14.338 1.00 93.38 186 SER A CA 1
ATOM 1479 C C . SER A 1 186 ? 1.830 5.772 14.251 1.00 93.38 186 SER A C 1
ATOM 1481 O O . SER A 1 186 ? 1.140 6.616 13.679 1.00 93.38 186 SER A O 1
ATOM 1483 N N . SER A 1 187 ? 3.064 6.022 14.670 1.00 91.38 187 SER A N 1
ATOM 1484 C CA . SER A 1 187 ? 3.764 7.309 14.540 1.00 91.38 187 SER A CA 1
ATOM 1485 C C . SER A 1 187 ? 4.059 7.738 13.097 1.00 91.38 187 S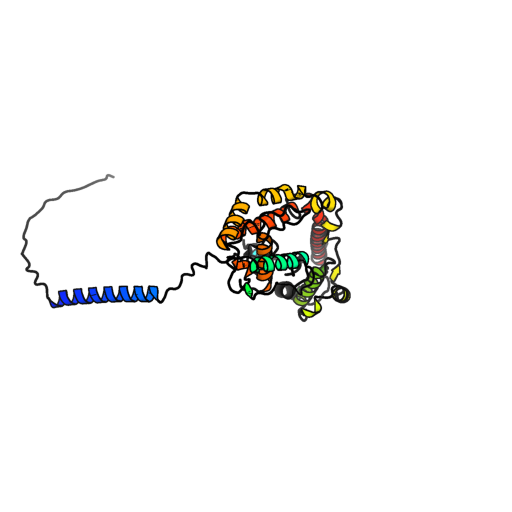ER A C 1
ATOM 1487 O O . SER A 1 187 ? 4.532 8.846 12.862 1.00 91.38 187 SER A O 1
ATOM 1489 N N . SER A 1 188 ? 3.804 6.890 12.092 1.00 90.62 188 SER A N 1
ATOM 1490 C CA . SER A 1 188 ? 4.052 7.285 10.703 1.00 90.62 188 SER A CA 1
ATOM 1491 C C . SER A 1 188 ? 3.026 8.305 10.202 1.00 90.62 188 SER A C 1
ATOM 1493 O O . SER A 1 188 ? 1.822 8.082 10.329 1.00 90.62 188 SER A O 1
ATOM 1495 N N . SER A 1 189 ? 3.501 9.364 9.538 1.00 89.69 189 SER A N 1
ATOM 1496 C CA . SER A 1 189 ? 2.671 10.456 8.998 1.00 89.69 189 SER A CA 1
ATOM 1497 C C . SER A 1 189 ? 1.474 9.959 8.183 1.00 89.69 189 SER A C 1
ATOM 1499 O O . SER A 1 189 ? 0.337 10.352 8.420 1.00 89.69 189 SER A O 1
ATOM 1501 N N . ARG A 1 190 ? 1.700 9.000 7.279 1.00 92.19 190 ARG A N 1
ATOM 1502 C CA . ARG A 1 190 ? 0.635 8.399 6.463 1.00 92.19 190 ARG A CA 1
ATOM 1503 C C . ARG A 1 190 ? -0.430 7.658 7.275 1.00 92.19 190 ARG A C 1
ATOM 1505 O O . ARG A 1 190 ? -1.582 7.625 6.854 1.00 92.19 190 ARG A O 1
ATOM 1512 N N . ALA A 1 191 ? -0.061 7.038 8.399 1.00 94.19 191 ALA A N 1
ATOM 1513 C CA . ALA A 1 191 ? -1.011 6.347 9.267 1.00 94.19 191 ALA A CA 1
ATOM 1514 C C . ALA A 1 191 ? -1.813 7.352 10.096 1.00 94.19 191 ALA A C 1
ATOM 1516 O O . ALA A 1 191 ? -3.027 7.221 10.163 1.00 94.19 191 ALA A O 1
ATOM 1517 N N . ILE A 1 192 ? -1.153 8.389 10.619 1.00 92.12 192 ILE A N 1
ATOM 1518 C CA . ILE A 1 192 ? -1.797 9.510 11.317 1.00 92.12 192 ILE A CA 1
ATOM 1519 C C . ILE A 1 192 ? -2.844 10.164 10.414 1.00 92.12 192 ILE A C 1
ATOM 1521 O O . ILE A 1 192 ? -4.009 10.272 10.786 1.00 92.12 192 ILE A O 1
ATOM 1525 N N . LEU A 1 193 ? -2.461 10.521 9.188 1.00 91.69 193 LEU A N 1
ATOM 1526 C CA . LEU A 1 193 ? -3.364 11.107 8.199 1.00 91.69 193 LEU A CA 1
ATOM 1527 C C . LEU A 1 193 ? -4.524 10.183 7.824 1.00 91.69 193 LEU A C 1
ATOM 1529 O O . LEU A 1 193 ? -5.662 10.629 7.717 1.00 91.69 193 LEU A O 1
ATOM 1533 N N . SER A 1 194 ? -4.247 8.886 7.677 1.00 94.88 194 SER A N 1
ATOM 1534 C CA . SER A 1 194 ? -5.275 7.872 7.421 1.00 94.88 194 SER A CA 1
ATOM 1535 C C . SER A 1 194 ? -6.264 7.763 8.584 1.00 94.88 194 SER A C 1
ATOM 1537 O O . SER A 1 194 ? -7.469 7.739 8.354 1.00 94.88 194 SER A O 1
ATOM 1539 N N . ALA A 1 195 ? -5.771 7.743 9.826 1.00 95.06 195 ALA A N 1
ATOM 1540 C CA . ALA A 1 195 ? -6.592 7.673 11.031 1.00 95.06 195 ALA A CA 1
ATOM 1541 C C . ALA A 1 195 ? -7.459 8.925 11.193 1.00 95.06 195 ALA A C 1
ATOM 1543 O O . ALA A 1 195 ? -8.651 8.809 11.464 1.00 95.06 195 ALA A O 1
ATOM 1544 N N . ARG A 1 196 ? -6.898 10.116 10.949 1.00 92.94 196 ARG A N 1
ATOM 1545 C CA . ARG A 1 196 ? -7.669 11.365 10.951 1.00 92.94 196 ARG A CA 1
ATOM 1546 C C . ARG A 1 196 ? -8.728 11.370 9.855 1.00 92.94 196 ARG A C 1
ATOM 1548 O O . ARG A 1 196 ? -9.875 11.695 10.120 1.00 92.94 196 ARG A O 1
ATOM 1555 N N . SER A 1 197 ? -8.380 10.970 8.638 1.00 94.50 197 SER A N 1
ATOM 1556 C CA . SER A 1 197 ? -9.345 10.924 7.540 1.00 94.50 197 SER A CA 1
ATOM 1557 C C . SER A 1 197 ? -10.495 9.947 7.823 1.00 94.50 197 SER A C 1
ATOM 1559 O O . SER A 1 197 ? -11.662 10.294 7.647 1.00 94.50 197 SER A O 1
ATOM 1561 N N . PHE A 1 198 ? -10.174 8.772 8.373 1.00 96.69 198 PHE A N 1
ATOM 1562 C CA . PHE A 1 198 ? -11.156 7.808 8.863 1.00 96.69 198 PHE A CA 1
ATOM 1563 C C . PHE A 1 198 ? -12.059 8.393 9.954 1.00 96.69 198 PHE A C 1
ATOM 1565 O O . PHE A 1 198 ? -13.278 8.280 9.855 1.00 96.69 198 PHE A O 1
ATOM 1572 N N . TYR A 1 199 ? -11.473 9.057 10.954 1.00 95.38 199 TYR A N 1
ATOM 1573 C CA . TYR A 1 199 ? -12.195 9.735 12.032 1.00 95.38 199 TYR A CA 1
ATOM 1574 C C . TYR A 1 199 ? -13.175 10.782 11.4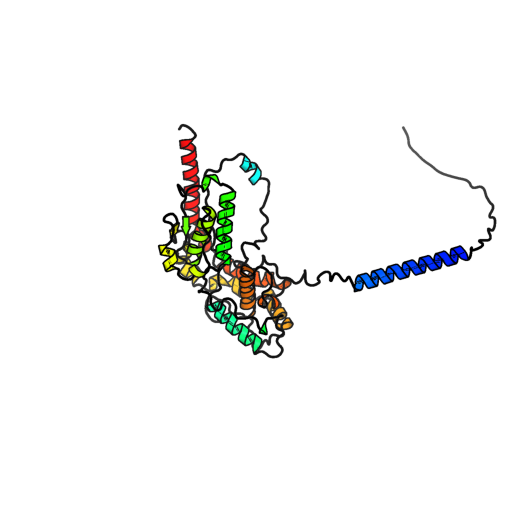89 1.00 95.38 199 TYR A C 1
ATOM 1576 O O . TYR A 1 199 ? -14.344 10.788 11.867 1.00 95.38 199 TYR A O 1
ATOM 1584 N N . HIS A 1 200 ? -12.732 11.620 10.546 1.00 94.56 200 HIS A N 1
ATOM 1585 C CA . HIS A 1 200 ? -13.590 12.620 9.912 1.00 94.56 200 HIS A CA 1
ATOM 1586 C C . HIS A 1 200 ? -14.773 11.968 9.185 1.00 94.56 200 HIS A C 1
ATOM 1588 O O . HIS A 1 200 ? -15.910 12.391 9.372 1.00 94.56 200 HIS A O 1
ATOM 1594 N N . GLY A 1 201 ? -14.535 10.885 8.439 1.00 96.06 201 GLY A N 1
ATOM 1595 C CA . GLY A 1 201 ? -15.614 10.148 7.781 1.00 96.06 201 GLY A CA 1
ATOM 1596 C C . GLY A 1 201 ? -16.583 9.481 8.760 1.00 96.06 201 GLY A C 1
ATOM 1597 O O . GLY A 1 201 ? -17.791 9.467 8.529 1.00 96.06 201 GLY A O 1
ATOM 1598 N N . LEU A 1 202 ? -16.072 8.949 9.871 1.00 95.88 202 LEU A N 1
ATOM 1599 C CA . LEU A 1 202 ? -16.868 8.258 10.885 1.00 95.88 202 LEU A CA 1
ATOM 1600 C C . LEU A 1 202 ? -17.786 9.213 11.666 1.00 95.88 202 LEU A C 1
ATOM 1602 O O . LEU A 1 202 ? -18.930 8.859 11.953 1.00 95.88 202 LEU A O 1
ATOM 1606 N N . PHE A 1 203 ? -17.320 10.433 11.950 1.00 94.56 203 PHE A N 1
ATOM 1607 C CA . PHE A 1 203 ? -18.070 11.465 12.682 1.00 94.56 203 PHE A CA 1
ATOM 1608 C C . PHE A 1 203 ? -18.686 12.546 11.787 1.00 94.56 203 PHE A C 1
ATOM 1610 O O . PHE A 1 203 ? -19.168 13.558 12.286 1.00 94.56 203 PHE A O 1
ATOM 1617 N N . ASN A 1 204 ? -18.713 12.320 10.469 1.00 94.00 204 ASN A N 1
ATOM 1618 C CA . ASN A 1 204 ? -19.303 13.229 9.485 1.00 94.00 204 ASN A CA 1
ATOM 1619 C C . ASN A 1 204 ? -18.739 14.666 9.550 1.00 94.00 204 ASN A C 1
ATOM 1621 O O . ASN A 1 204 ? -19.474 15.646 9.436 1.00 94.00 204 ASN A O 1
ATOM 1625 N N . LEU A 1 205 ? -17.427 14.779 9.757 1.00 92.56 205 LEU A N 1
ATOM 1626 C CA . LEU A 1 205 ? -16.690 16.040 9.747 1.00 92.56 205 LEU A CA 1
ATOM 1627 C C . LEU A 1 205 ? -16.224 16.378 8.327 1.00 92.56 205 LEU A C 1
ATOM 1629 O O . LEU A 1 205 ? -16.128 15.504 7.466 1.00 92.56 205 LEU A O 1
ATOM 1633 N N . THR A 1 206 ? -15.865 17.642 8.093 1.00 91.00 206 THR A N 1
ATOM 1634 C CA . THR A 1 206 ? -15.302 18.102 6.814 1.00 91.00 206 THR A CA 1
ATOM 1635 C C . THR A 1 206 ? -14.107 17.231 6.401 1.00 91.00 206 THR A C 1
ATOM 1637 O O . THR A 1 206 ? -13.181 17.090 7.203 1.00 91.00 206 THR A O 1
ATOM 1640 N N . PRO A 1 207 ? -14.070 16.672 5.178 1.00 91.62 207 PRO A N 1
ATOM 1641 C CA . PRO A 1 207 ? -12.916 15.925 4.689 1.00 91.62 207 PRO A CA 1
ATOM 1642 C C . PRO A 1 207 ? -11.614 16.731 4.780 1.00 91.62 207 PRO A C 1
ATOM 1644 O O . PRO A 1 207 ? -11.606 17.949 4.612 1.00 91.62 207 PRO A O 1
ATOM 1647 N N . LEU A 1 208 ? -10.499 16.043 5.029 1.00 87.69 208 LEU A N 1
ATOM 1648 C CA . LEU A 1 208 ? -9.180 16.677 5.049 1.00 87.69 208 LEU A CA 1
ATOM 1649 C C . LEU A 1 208 ? -8.737 17.057 3.631 1.00 87.69 208 LEU A C 1
ATOM 1651 O O . LEU A 1 208 ? -8.829 16.235 2.721 1.00 87.69 208 LEU A O 1
ATOM 1655 N N . ASP A 1 209 ? -8.202 18.268 3.471 1.00 75.00 209 ASP A N 1
ATOM 1656 C CA . ASP A 1 209 ? -7.595 18.725 2.215 1.00 75.00 209 ASP A CA 1
ATOM 1657 C C . ASP A 1 209 ? -6.183 18.135 2.010 1.00 75.00 209 ASP A C 1
ATOM 1659 O O . ASP A 1 209 ? -5.382 18.022 2.944 1.00 75.00 209 ASP A O 1
ATOM 1663 N N . ALA A 1 210 ? -5.884 17.803 0.755 1.00 63.25 210 ALA A N 1
ATOM 1664 C CA . ALA A 1 210 ? -4.612 17.331 0.227 1.00 63.25 210 ALA A CA 1
ATOM 1665 C C . ALA A 1 210 ? -3.436 18.292 0.460 1.00 63.25 210 ALA A C 1
ATOM 1667 O O . ALA A 1 210 ? -2.300 17.844 0.590 1.00 63.25 210 ALA A O 1
ATOM 1668 N N . GLN A 1 211 ? -3.673 19.605 0.526 1.00 62.12 211 GLN A N 1
ATOM 1669 C CA . GLN A 1 211 ? -2.595 20.572 0.786 1.00 62.12 211 GLN A CA 1
ATOM 1670 C C . GLN A 1 211 ? -2.014 20.434 2.193 1.00 62.12 211 GLN A C 1
ATOM 1672 O O . GLN A 1 211 ? -0.854 20.763 2.424 1.00 62.12 211 GLN A O 1
ATOM 1677 N N . ASN A 1 212 ? -2.790 19.885 3.127 1.00 57.97 212 ASN A N 1
ATOM 1678 C CA . ASN A 1 212 ? -2.352 19.769 4.506 1.00 57.97 212 ASN A CA 1
ATOM 1679 C C . ASN A 1 212 ? -1.437 18.561 4.732 1.00 57.97 212 ASN A C 1
ATOM 1681 O O . ASN A 1 212 ? -0.685 18.595 5.690 1.00 57.97 212 ASN A O 1
ATOM 1685 N N . THR A 1 213 ? -1.415 17.545 3.851 1.00 60.00 213 THR A N 1
ATOM 1686 C CA . THR A 1 213 ? -0.771 16.229 4.094 1.00 60.00 213 THR A CA 1
ATOM 1687 C C . THR A 1 213 ? 0.758 16.223 4.204 1.00 60.00 213 THR A C 1
ATOM 1689 O O . THR A 1 213 ? 1.354 15.173 4.460 1.00 60.00 213 THR A O 1
ATOM 1692 N N . TRP A 1 214 ? 1.406 17.356 3.944 1.00 60.34 214 TRP A N 1
ATOM 1693 C CA . TRP A 1 214 ? 2.855 17.460 3.752 1.00 60.34 214 TRP A CA 1
ATOM 1694 C C . TRP A 1 214 ? 3.615 17.650 5.063 1.00 60.34 214 TRP A C 1
ATOM 1696 O O . TRP A 1 214 ? 4.800 17.323 5.127 1.00 60.34 214 TRP A O 1
ATOM 1706 N N . ASP A 1 215 ? 2.929 18.105 6.113 1.00 63.50 215 ASP A N 1
ATOM 1707 C CA . ASP A 1 215 ? 3.531 18.395 7.407 1.00 63.50 215 ASP A CA 1
ATOM 1708 C C . ASP A 1 215 ? 3.039 17.416 8.483 1.00 63.50 215 ASP A C 1
ATOM 1710 O O . ASP A 1 215 ? 1.969 17.549 9.081 1.00 63.50 215 ASP A O 1
ATOM 1714 N N . ALA A 1 216 ? 3.852 16.389 8.731 1.00 58.97 216 ALA A N 1
ATOM 1715 C CA . ALA A 1 216 ? 3.586 15.401 9.768 1.00 58.97 216 ALA A CA 1
ATOM 1716 C C . ALA A 1 216 ? 3.497 16.023 11.175 1.00 58.97 216 ALA A C 1
ATOM 1718 O O . ALA A 1 216 ? 2.756 15.504 12.008 1.00 58.97 216 ALA A O 1
ATOM 1719 N N . GLU A 1 217 ? 4.226 17.110 11.434 1.00 59.97 217 GLU A N 1
ATOM 1720 C CA . GLU A 1 217 ? 4.296 17.778 12.734 1.00 59.97 217 GLU A CA 1
ATOM 1721 C C . GLU A 1 217 ? 3.020 18.582 13.004 1.00 59.97 217 GLU A C 1
ATOM 1723 O O . GLU A 1 217 ? 2.394 18.421 14.055 1.00 59.97 217 GLU A O 1
ATOM 1728 N N . LEU A 1 218 ? 2.530 19.317 12.001 1.00 67.25 218 LEU A N 1
ATOM 1729 C CA . LEU A 1 218 ? 1.204 19.940 12.042 1.00 67.25 218 LEU A CA 1
ATOM 1730 C C . LEU A 1 218 ? 0.096 18.905 12.288 1.00 67.25 218 LEU A C 1
ATOM 1732 O O . LEU A 1 218 ? -0.868 19.160 13.014 1.00 67.25 218 LEU A O 1
ATOM 1736 N N . HIS A 1 219 ? 0.223 17.704 11.719 1.00 65.81 219 HIS A N 1
ATOM 1737 C CA . HIS A 1 219 ? -0.788 16.674 11.920 1.00 65.81 219 HIS A CA 1
ATOM 1738 C C . HIS A 1 219 ? -0.790 16.035 13.296 1.00 65.81 219 HIS A C 1
ATOM 1740 O O . HIS A 1 219 ? -1.879 15.680 13.747 1.00 65.81 219 HIS A O 1
ATOM 1746 N N . LEU A 1 220 ? 0.377 15.889 13.923 1.00 63.59 220 LEU A N 1
ATOM 1747 C CA . LEU A 1 220 ? 0.514 15.399 15.292 1.00 63.59 220 LEU A CA 1
ATOM 1748 C C . LEU A 1 220 ? -0.160 16.353 16.281 1.00 63.59 220 LEU A C 1
ATOM 1750 O O . LEU A 1 220 ? -0.938 15.906 17.119 1.00 63.59 220 LEU A O 1
ATOM 1754 N N . ASN A 1 221 ? 0.067 17.657 16.119 1.00 65.62 221 ASN A N 1
ATOM 1755 C CA . ASN A 1 221 ? -0.486 18.690 17.000 1.00 65.62 221 ASN A CA 1
ATOM 1756 C C . ASN A 1 221 ? -2.002 18.884 16.834 1.00 65.62 221 ASN A C 1
ATOM 1758 O O . ASN A 1 221 ? -2.661 19.407 17.725 1.00 65.62 221 ASN A O 1
ATOM 1762 N N . ALA A 1 222 ? -2.561 18.448 15.703 1.00 70.56 222 ALA A N 1
ATOM 1763 C CA . ALA A 1 222 ? -3.990 18.515 15.402 1.00 70.56 222 ALA A CA 1
ATOM 1764 C C . ALA A 1 222 ? -4.691 17.141 15.466 1.00 70.56 222 ALA A C 1
ATOM 1766 O O . ALA A 1 222 ? -5.741 16.953 14.841 1.00 70.56 222 ALA A O 1
ATOM 1767 N N . LEU A 1 223 ? -4.105 16.152 16.152 1.00 76.25 223 LEU A N 1
ATOM 1768 C CA . LEU A 1 223 ? -4.779 14.885 16.434 1.00 76.25 223 LEU A CA 1
ATOM 1769 C C . LEU A 1 223 ? -5.914 15.118 17.446 1.00 76.25 223 LEU A C 1
ATOM 1771 O O . LEU A 1 223 ? -5.656 15.690 18.503 1.00 76.25 223 LEU A O 1
ATOM 1775 N N . PRO A 1 224 ? -7.152 14.660 17.171 1.00 78.88 224 PRO A N 1
ATOM 1776 C CA . PRO A 1 224 ? -8.178 14.592 18.205 1.00 78.88 224 PRO A CA 1
ATOM 1777 C C . PRO A 1 224 ? -7.648 13.809 19.412 1.00 78.88 224 PRO A C 1
ATOM 1779 O O . PRO A 1 224 ? -6.994 12.784 19.219 1.00 78.88 224 PRO A O 1
ATOM 1782 N N . GLU A 1 225 ? -7.967 14.239 20.636 1.00 76.25 225 GLU A N 1
ATOM 1783 C CA . GLU A 1 225 ? -7.498 13.589 21.878 1.00 76.25 225 GLU A CA 1
ATOM 1784 C C . GLU A 1 225 ? -7.847 12.090 21.94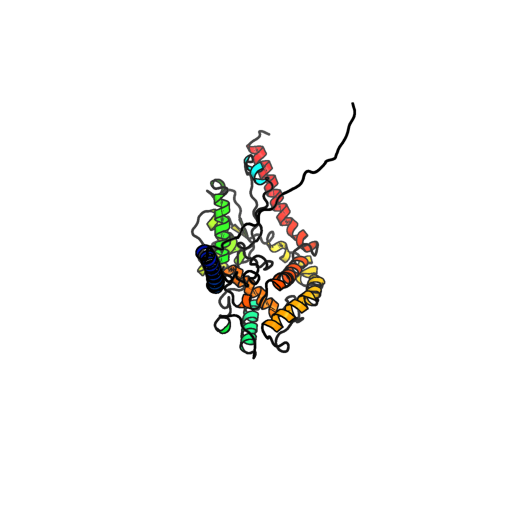6 1.00 76.25 225 GLU A C 1
ATOM 1786 O O . GLU A 1 225 ? -7.169 11.292 22.591 1.00 76.25 225 GLU A O 1
ATOM 1791 N N . THR A 1 226 ? -8.894 11.685 21.229 1.00 83.56 226 THR A N 1
ATOM 1792 C CA . THR A 1 226 ? -9.352 10.297 21.116 1.00 83.56 226 THR A CA 1
ATOM 1793 C C . THR A 1 226 ? -8.438 9.412 20.260 1.00 83.56 226 THR A C 1
ATOM 1795 O O . THR A 1 226 ? -8.540 8.185 20.347 1.00 83.56 226 THR A O 1
ATOM 1798 N N . ILE A 1 227 ? -7.538 9.994 19.454 1.00 89.38 227 ILE A N 1
ATOM 1799 C CA . ILE A 1 227 ? -6.560 9.279 18.624 1.00 89.38 227 ILE A CA 1
ATOM 1800 C C . ILE A 1 227 ? -5.193 9.250 19.307 1.00 89.38 227 ILE A C 1
ATOM 1802 O O . ILE A 1 227 ? -4.522 10.266 19.455 1.00 89.38 227 ILE A O 1
ATOM 1806 N N . GLN A 1 228 ? -4.728 8.047 19.638 1.00 92.25 228 GLN A N 1
ATOM 1807 C CA . GLN A 1 228 ? -3.472 7.827 20.350 1.00 92.25 228 GLN A CA 1
ATOM 1808 C C . GLN A 1 228 ? -2.417 7.160 19.464 1.00 92.25 228 GLN A C 1
ATOM 1810 O O . GLN A 1 228 ? -2.702 6.236 18.697 1.00 92.25 228 GLN A O 1
ATOM 1815 N N . ILE A 1 229 ? -1.159 7.577 19.607 1.00 92.00 229 ILE A N 1
ATOM 1816 C CA . ILE A 1 229 ? -0.030 6.892 18.970 1.00 92.00 229 ILE A CA 1
ATOM 1817 C C . ILE A 1 229 ? 0.310 5.637 19.777 1.00 92.00 229 ILE A C 1
ATOM 1819 O O . ILE A 1 229 ? 0.650 5.707 20.955 1.00 92.00 229 ILE A O 1
ATOM 1823 N N . ALA A 1 230 ? 0.246 4.477 19.130 1.00 92.62 230 ALA A N 1
ATOM 1824 C CA . ALA A 1 230 ? 0.436 3.172 19.750 1.00 92.62 230 ALA A CA 1
ATOM 1825 C C . ALA A 1 230 ? 1.353 2.274 18.905 1.00 92.62 230 ALA A C 1
ATOM 1827 O O . ALA A 1 230 ? 0.965 1.208 18.415 1.00 92.62 230 ALA A O 1
ATOM 1828 N N . ASP A 1 231 ? 2.615 2.678 18.755 1.00 93.00 231 ASP A N 1
ATOM 1829 C CA . ASP A 1 231 ? 3.634 1.891 18.042 1.00 93.00 231 ASP A CA 1
ATOM 1830 C C . ASP A 1 231 ? 3.877 0.520 18.678 1.00 93.00 231 ASP A C 1
ATOM 1832 O O . ASP A 1 231 ? 4.146 -0.452 17.970 1.00 93.00 231 ASP A O 1
ATOM 1836 N N . ARG A 1 232 ? 3.663 0.410 19.996 1.00 89.94 232 ARG A N 1
ATOM 1837 C CA . ARG A 1 232 ? 3.702 -0.863 20.729 1.00 89.94 232 ARG A CA 1
ATOM 1838 C C . ARG A 1 232 ? 2.728 -1.916 20.192 1.00 89.94 232 ARG A C 1
ATOM 1840 O O . ARG A 1 232 ? 2.927 -3.088 20.464 1.00 89.94 232 ARG A O 1
ATOM 1847 N N . PHE A 1 233 ? 1.692 -1.515 19.454 1.00 89.94 233 PHE A N 1
ATOM 1848 C CA . PHE A 1 233 ? 0.731 -2.424 18.825 1.00 89.94 233 PHE A CA 1
ATOM 1849 C C . PHE A 1 233 ? 0.820 -2.412 17.296 1.00 89.94 233 PHE A C 1
ATOM 1851 O O . PHE A 1 233 ? 0.554 -3.419 16.648 1.00 89.94 233 PHE A O 1
ATOM 1858 N N . THR A 1 234 ? 1.217 -1.286 16.703 1.00 90.38 234 THR A N 1
ATOM 1859 C CA . THR A 1 234 ? 1.142 -1.068 15.248 1.00 90.38 234 THR A CA 1
ATOM 1860 C C . THR A 1 234 ? 2.491 -1.181 14.529 1.00 90.38 234 THR A C 1
ATOM 1862 O O . THR A 1 234 ? 2.532 -1.294 13.302 1.00 90.38 234 THR A O 1
ATOM 1865 N N . ARG A 1 235 ? 3.609 -1.181 15.270 1.00 90.94 235 ARG A N 1
ATOM 1866 C CA . ARG A 1 235 ? 4.988 -1.254 14.748 1.00 90.94 235 ARG A CA 1
ATOM 1867 C C . ARG A 1 235 ? 5.849 -2.292 15.475 1.00 90.94 235 ARG A C 1
ATOM 1869 O O . ARG A 1 235 ? 7.068 -2.161 15.527 1.00 90.94 235 ARG A O 1
ATOM 1876 N N . LEU A 1 236 ? 5.232 -3.360 15.983 1.00 88.12 236 LEU A N 1
ATOM 1877 C CA . LEU A 1 236 ? 5.872 -4.442 16.755 1.00 88.12 236 LEU A CA 1
ATOM 1878 C C . LEU A 1 236 ? 7.166 -4.995 16.123 1.00 88.12 236 LEU A C 1
ATOM 1880 O O . LEU A 1 236 ? 8.123 -5.339 16.819 1.00 88.12 236 LEU A O 1
ATOM 1884 N N . PHE A 1 237 ? 7.231 -5.027 14.791 1.00 84.38 237 PHE A N 1
ATOM 1885 C CA . PHE A 1 237 ? 8.413 -5.457 14.043 1.00 84.38 237 PHE A CA 1
ATOM 1886 C C . PHE A 1 237 ? 9.652 -4.569 14.237 1.00 84.38 237 PHE A C 1
ATOM 1888 O O . PHE A 1 237 ? 10.763 -5.050 14.034 1.00 84.38 237 PHE A O 1
ATOM 1895 N N . GLU A 1 238 ? 9.492 -3.296 14.599 1.00 86.25 238 GLU A N 1
ATOM 1896 C CA . GLU A 1 238 ? 10.612 -2.366 14.809 1.00 86.25 238 GLU A CA 1
ATOM 1897 C C . GLU A 1 238 ? 11.255 -2.550 16.178 1.00 86.25 238 GLU A C 1
ATOM 1899 O O . GLU A 1 238 ? 12.474 -2.468 16.305 1.00 86.25 238 GLU A O 1
ATOM 1904 N N . SER A 1 239 ? 10.449 -2.865 17.191 1.00 85.38 239 SER A N 1
ATOM 1905 C CA . SER A 1 239 ? 10.927 -3.101 18.555 1.00 85.38 239 SER A CA 1
ATOM 1906 C C . SER A 1 239 ? 11.489 -4.516 18.754 1.00 85.38 239 SER A C 1
ATOM 1908 O O . SER A 1 239 ? 12.197 -4.781 19.726 1.00 85.38 239 SER A O 1
ATOM 1910 N N . CYS A 1 240 ? 11.205 -5.447 17.839 1.00 89.62 240 CYS A N 1
ATOM 1911 C CA . CYS A 1 240 ? 11.666 -6.828 17.933 1.00 89.62 240 CYS A CA 1
ATOM 1912 C C . CYS A 1 240 ? 13.128 -6.974 17.464 1.00 89.62 240 CYS A C 1
ATOM 1914 O O . CYS A 1 240 ? 13.415 -7.101 16.271 1.00 89.62 240 CYS A O 1
ATOM 1916 N N . LYS A 1 241 ? 14.070 -7.020 18.420 1.00 91.62 241 LYS A N 1
ATOM 1917 C CA . LYS A 1 241 ? 15.513 -7.198 18.145 1.00 91.62 241 LYS A CA 1
ATOM 1918 C C . LYS A 1 241 ? 15.806 -8.450 17.311 1.00 91.62 241 LYS A C 1
ATOM 1920 O O . LYS A 1 241 ? 16.548 -8.364 16.338 1.00 91.62 241 LYS A O 1
ATOM 1925 N N . ARG A 1 242 ? 15.171 -9.577 17.655 1.00 92.44 242 ARG A N 1
ATOM 1926 C CA . ARG A 1 242 ? 15.295 -10.844 16.915 1.00 92.44 242 ARG A CA 1
ATOM 1927 C C . ARG A 1 242 ? 14.834 -10.708 15.468 1.00 92.44 242 ARG A C 1
ATOM 1929 O O . ARG A 1 242 ? 15.537 -11.137 14.564 1.00 92.44 242 ARG A O 1
ATOM 1936 N N . TYR A 1 243 ? 13.702 -10.040 15.229 1.00 91.06 243 TYR A N 1
ATOM 1937 C CA . TYR A 1 243 ? 13.216 -9.794 13.870 1.00 91.06 243 TYR A CA 1
ATOM 1938 C C . TYR A 1 243 ? 14.233 -8.973 13.073 1.00 91.06 243 TYR A C 1
ATOM 1940 O O . TYR A 1 243 ? 14.555 -9.314 11.934 1.00 91.06 243 TYR A O 1
ATOM 1948 N N . ALA A 1 244 ? 14.783 -7.915 13.676 1.00 89.69 244 ALA A N 1
ATOM 1949 C CA . ALA A 1 244 ? 15.766 -7.063 13.020 1.00 89.69 244 ALA A CA 1
ATOM 1950 C C . ALA A 1 244 ? 17.025 -7.838 12.587 1.00 89.69 244 ALA A C 1
ATOM 1952 O O . ALA A 1 244 ? 17.537 -7.583 11.496 1.00 89.69 244 ALA A O 1
ATOM 1953 N N . THR A 1 245 ? 17.514 -8.774 13.405 1.00 90.50 245 THR A N 1
ATOM 1954 C CA . THR A 1 245 ? 18.730 -9.553 13.121 1.00 90.50 245 THR A CA 1
ATOM 1955 C C . THR A 1 245 ? 18.473 -10.766 12.232 1.00 90.50 245 THR A C 1
ATOM 1957 O O . THR A 1 245 ? 19.184 -10.953 11.250 1.00 90.50 245 THR A O 1
ATOM 1960 N N . GLU A 1 246 ? 17.459 -11.574 12.542 1.00 89.81 246 GLU A N 1
ATOM 1961 C CA . GLU A 1 246 ? 17.206 -12.867 11.890 1.00 89.81 246 GLU A CA 1
ATOM 1962 C C . GLU A 1 246 ? 16.508 -12.718 10.530 1.00 89.81 246 GLU A C 1
ATOM 1964 O O . GLU A 1 246 ? 16.646 -13.596 9.677 1.00 89.81 246 GLU A O 1
ATOM 1969 N N . ILE A 1 247 ? 15.775 -11.614 10.316 1.00 89.38 247 ILE A N 1
ATOM 1970 C CA . ILE A 1 247 ? 14.909 -11.414 9.141 1.00 89.38 247 ILE A CA 1
ATOM 1971 C C . ILE A 1 247 ? 15.196 -10.077 8.457 1.00 89.38 247 ILE A C 1
ATOM 1973 O O . ILE A 1 247 ? 15.606 -10.047 7.301 1.00 89.38 247 ILE A O 1
ATOM 1977 N N . GLY A 1 248 ? 15.022 -8.956 9.162 1.00 84.00 248 GLY A N 1
ATOM 1978 C CA . GLY A 1 248 ? 15.071 -7.617 8.566 1.00 84.00 248 GLY A CA 1
ATOM 1979 C C . GLY A 1 248 ? 16.411 -7.269 7.906 1.00 84.00 248 GLY A C 1
ATOM 1980 O O . GLY A 1 248 ? 16.428 -6.637 6.848 1.00 84.00 248 GLY A O 1
ATOM 1981 N N . LYS A 1 249 ? 17.528 -7.690 8.513 1.00 84.50 249 LYS A N 1
ATOM 1982 C CA . LYS A 1 249 ? 18.895 -7.488 7.995 1.00 84.50 249 LYS A CA 1
ATOM 1983 C C . LYS A 1 249 ? 19.480 -8.732 7.316 1.00 84.50 249 LYS A C 1
ATOM 1985 O O . LYS A 1 249 ? 20.506 -8.628 6.643 1.00 84.50 249 LYS A O 1
ATOM 1990 N N . ASN A 1 250 ? 18.844 -9.891 7.468 1.00 85.19 250 ASN A N 1
ATOM 1991 C CA . ASN A 1 250 ? 19.351 -11.162 6.969 1.00 85.19 250 ASN A CA 1
ATOM 1992 C C . ASN A 1 250 ? 18.912 -11.402 5.520 1.00 85.19 250 ASN A C 1
ATOM 1994 O O . ASN A 1 250 ? 17.739 -11.636 5.243 1.00 85.19 250 ASN A O 1
ATOM 1998 N N . LYS A 1 251 ? 19.857 -11.400 4.577 1.00 78.38 251 LYS A N 1
ATOM 1999 C CA . LYS A 1 251 ? 19.544 -11.648 3.160 1.00 78.38 251 LYS A CA 1
ATOM 2000 C C . LYS A 1 251 ? 19.046 -13.070 2.906 1.00 78.38 251 LYS A C 1
ATOM 2002 O O . LYS A 1 251 ? 18.193 -13.245 2.041 1.00 78.38 251 LYS A O 1
ATOM 2007 N N . SER A 1 252 ? 19.512 -14.053 3.676 1.00 85.38 252 SER A N 1
ATOM 2008 C CA . SER A 1 252 ? 19.048 -15.442 3.573 1.00 85.38 252 SER A CA 1
ATOM 2009 C C . SER A 1 252 ? 17.581 -15.589 3.982 1.00 85.38 252 SER A C 1
ATOM 2011 O O . SER A 1 252 ? 16.935 -16.574 3.642 1.00 85.38 252 SER A O 1
ATOM 2013 N N . ALA A 1 253 ? 16.998 -14.580 4.643 1.00 85.75 253 ALA A N 1
ATOM 2014 C CA . ALA A 1 253 ? 15.561 -14.547 4.879 1.00 85.75 253 ALA A CA 1
ATOM 2015 C C . ALA A 1 253 ? 14.740 -14.484 3.581 1.00 85.75 253 ALA A C 1
ATOM 2017 O O . ALA A 1 253 ? 13.569 -14.834 3.615 1.00 85.75 253 ALA A O 1
ATOM 2018 N N . LEU A 1 254 ? 15.348 -14.077 2.462 1.00 88.12 254 LEU A N 1
ATOM 2019 C CA . LEU A 1 254 ? 14.727 -13.914 1.146 1.00 88.12 254 LEU A CA 1
ATOM 2020 C C . LEU A 1 254 ? 15.247 -14.919 0.104 1.00 88.12 254 LEU A C 1
ATOM 2022 O O . LEU A 1 254 ? 15.160 -14.651 -1.092 1.00 88.12 254 LEU A O 1
ATOM 2026 N N . GLU A 1 255 ? 15.803 -16.055 0.526 1.00 90.38 255 GLU A N 1
ATOM 2027 C CA . GLU A 1 255 ? 16.392 -17.041 -0.390 1.00 90.38 255 GLU A CA 1
ATOM 2028 C C . GLU A 1 255 ? 15.428 -17.463 -1.511 1.00 90.38 255 GLU A C 1
ATOM 2030 O O . GLU A 1 255 ? 15.764 -17.323 -2.684 1.00 90.38 255 GLU A O 1
ATOM 2035 N N . GLU A 1 256 ? 14.205 -17.877 -1.171 1.00 91.50 256 GLU A N 1
ATOM 2036 C CA . GLU A 1 256 ? 13.202 -18.297 -2.161 1.00 91.50 256 GLU A CA 1
ATOM 2037 C C . GLU A 1 256 ? 12.778 -17.160 -3.098 1.00 91.50 256 GLU A C 1
ATOM 2039 O O . GLU A 1 256 ? 12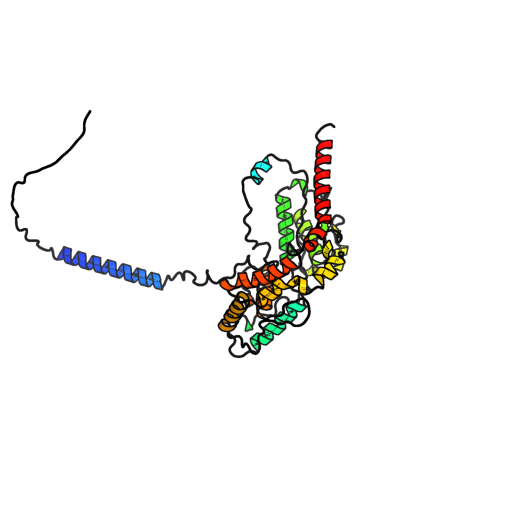.570 -17.372 -4.290 1.00 91.50 256 GLU A O 1
ATOM 2044 N N . HIS A 1 257 ? 12.728 -15.923 -2.595 1.00 89.31 257 HIS A N 1
ATOM 2045 C CA . HIS A 1 257 ? 12.488 -14.750 -3.436 1.00 89.31 257 HIS A CA 1
ATOM 2046 C C . HIS A 1 257 ? 13.587 -14.584 -4.494 1.00 89.31 257 HIS A C 1
ATOM 2048 O O . HIS A 1 257 ? 13.284 -14.316 -5.656 1.00 89.31 257 HIS A O 1
ATOM 2054 N N . PHE A 1 258 ? 14.855 -14.784 -4.123 1.00 87.25 258 PHE A N 1
ATOM 2055 C CA . PHE A 1 258 ? 15.967 -14.723 -5.072 1.00 87.25 258 PHE A CA 1
ATOM 2056 C C . PHE A 1 258 ? 16.009 -15.924 -6.022 1.00 87.25 258 PHE A C 1
ATOM 2058 O O . PHE A 1 258 ? 16.285 -15.733 -7.204 1.00 87.25 258 PHE A O 1
ATOM 2065 N N . LYS A 1 259 ? 15.669 -17.132 -5.554 1.00 90.38 259 LYS A N 1
ATOM 2066 C CA . LYS A 1 259 ? 15.527 -18.310 -6.425 1.00 90.38 259 LYS A CA 1
ATOM 2067 C C . LYS A 1 259 ? 14.466 -18.085 -7.499 1.00 90.38 259 LYS A C 1
ATOM 2069 O O . LYS A 1 259 ? 14.732 -18.359 -8.663 1.00 90.38 259 LYS A O 1
ATOM 2074 N N . PHE A 1 260 ? 13.308 -17.531 -7.132 1.00 91.12 260 PHE A N 1
ATOM 2075 C CA . PHE A 1 260 ? 12.249 -17.223 -8.094 1.00 91.12 260 PHE A CA 1
ATOM 2076 C C . PHE A 1 260 ? 12.679 -16.154 -9.108 1.00 91.12 260 PHE A C 1
ATOM 2078 O O . PHE A 1 260 ? 12.445 -16.310 -10.302 1.00 91.12 260 PHE A O 1
ATOM 2085 N N . ILE A 1 261 ? 13.377 -15.103 -8.656 1.00 85.88 261 ILE A N 1
ATOM 2086 C CA . ILE A 1 261 ? 13.985 -14.090 -9.539 1.00 85.88 261 ILE A CA 1
ATOM 2087 C C . ILE A 1 261 ? 14.898 -14.724 -10.596 1.00 85.88 261 ILE A C 1
ATOM 2089 O O . ILE A 1 261 ? 14.837 -14.345 -11.765 1.00 85.88 261 ILE A O 1
ATOM 2093 N N . ASP A 1 262 ? 15.745 -15.668 -10.186 1.00 85.38 262 ASP A N 1
ATOM 2094 C CA . ASP A 1 262 ? 16.676 -16.372 -11.072 1.00 85.38 262 ASP A CA 1
ATOM 2095 C C . ASP A 1 262 ? 16.000 -17.534 -11.851 1.00 85.38 262 ASP A C 1
ATOM 2097 O O . ASP A 1 262 ? 16.649 -18.187 -12.682 1.00 85.38 262 ASP A O 1
ATOM 2101 N N . GLY A 1 263 ? 14.710 -17.784 -11.601 1.00 88.56 263 GLY A N 1
ATOM 2102 C CA . GLY A 1 263 ? 13.900 -18.874 -12.147 1.00 88.56 263 GLY A CA 1
ATOM 2103 C C . GLY A 1 263 ? 13.489 -18.699 -13.612 1.00 88.56 263 GLY A C 1
ATOM 2104 O O . GLY A 1 263 ? 13.697 -17.650 -14.230 1.00 88.56 263 GLY A O 1
ATOM 2105 N N . ALA A 1 264 ? 12.925 -19.761 -14.192 1.00 92.38 264 ALA A N 1
ATOM 2106 C CA . ALA A 1 264 ? 12.563 -19.810 -15.610 1.00 92.38 264 ALA A CA 1
ATOM 2107 C C . ALA A 1 264 ? 11.387 -18.878 -15.940 1.00 92.38 264 ALA A C 1
ATOM 2109 O O . ALA A 1 264 ? 11.413 -18.193 -16.959 1.00 92.38 264 ALA A O 1
ATOM 2110 N N . GLU A 1 265 ? 10.404 -18.790 -15.048 1.00 91.88 265 GLU A N 1
ATOM 2111 C CA . GLU A 1 265 ? 9.193 -17.982 -15.189 1.00 91.88 265 GLU A CA 1
ATOM 2112 C C . GLU A 1 265 ? 9.533 -16.493 -15.272 1.00 91.88 265 GLU A C 1
ATOM 2114 O O . GLU A 1 265 ? 9.065 -15.786 -16.165 1.00 91.88 265 GLU A O 1
ATOM 2119 N N . MET A 1 266 ? 10.406 -16.021 -14.375 1.00 89.06 266 MET A N 1
ATOM 2120 C CA . MET A 1 266 ? 10.891 -14.644 -14.407 1.00 89.06 266 MET A CA 1
ATOM 2121 C C . MET A 1 266 ? 11.708 -14.388 -15.671 1.00 89.06 266 MET A C 1
ATOM 2123 O O . MET A 1 266 ? 11.451 -13.403 -16.359 1.00 89.06 266 MET A O 1
ATOM 2127 N N . LYS A 1 267 ? 12.658 -15.269 -16.016 1.00 88.06 267 LYS A N 1
ATOM 2128 C CA . LYS A 1 267 ? 13.471 -15.137 -17.240 1.00 88.06 267 LYS A CA 1
ATOM 2129 C C . LYS A 1 267 ? 12.610 -15.025 -18.497 1.00 88.06 267 LYS A C 1
ATOM 2131 O O . LYS A 1 267 ? 12.904 -14.184 -19.346 1.00 88.06 267 LYS A O 1
ATOM 2136 N N . GLU A 1 268 ? 11.549 -15.817 -18.591 1.00 90.50 268 GLU A N 1
ATOM 2137 C CA . GLU A 1 268 ? 10.615 -15.769 -19.713 1.00 90.50 268 GLU A CA 1
ATOM 2138 C C . GLU A 1 268 ? 9.815 -14.461 -19.726 1.00 90.50 268 GLU A C 1
ATOM 2140 O O . GLU A 1 268 ? 9.790 -13.770 -20.744 1.00 90.50 268 GLU A O 1
ATOM 2145 N N . ALA A 1 269 ? 9.263 -14.042 -18.580 1.00 89.12 269 ALA A N 1
ATOM 2146 C CA . ALA A 1 269 ? 8.581 -12.752 -18.455 1.00 89.12 269 ALA A CA 1
ATOM 2147 C C . ALA A 1 269 ? 9.483 -11.577 -18.872 1.00 89.12 269 ALA A C 1
ATOM 2149 O O . ALA A 1 269 ? 9.055 -10.677 -19.600 1.00 89.12 269 ALA A O 1
ATOM 2150 N N . PHE A 1 270 ? 10.752 -11.600 -18.449 1.00 87.31 270 PHE A N 1
ATOM 2151 C CA . PHE A 1 270 ? 11.753 -10.616 -18.851 1.00 87.31 270 PHE A CA 1
ATOM 2152 C C . PHE A 1 270 ? 11.973 -10.627 -20.358 1.00 87.31 270 PHE A C 1
ATOM 2154 O O . PHE A 1 270 ? 11.866 -9.579 -20.992 1.00 87.31 270 PHE A O 1
ATOM 2161 N N . LYS A 1 271 ? 12.281 -11.793 -20.931 1.00 88.75 271 LYS A N 1
ATOM 2162 C CA . LYS A 1 271 ? 12.562 -11.949 -22.360 1.00 88.75 271 LYS A CA 1
ATOM 2163 C C . LYS A 1 271 ? 11.416 -11.412 -23.215 1.00 88.75 271 LYS A C 1
ATOM 2165 O O . LYS A 1 271 ? 11.664 -10.663 -24.159 1.00 88.75 271 LYS A O 1
ATOM 2170 N N . GLU A 1 272 ? 10.181 -11.722 -22.846 1.00 89.69 272 GLU A N 1
ATOM 2171 C CA . GLU A 1 272 ? 8.993 -11.303 -23.585 1.00 89.69 272 GLU A CA 1
ATOM 2172 C C . GLU A 1 272 ? 8.739 -9.797 -23.507 1.00 89.69 272 GLU A C 1
ATOM 2174 O O . GLU A 1 272 ? 8.534 -9.141 -24.533 1.00 89.69 272 GLU A O 1
ATOM 2179 N N . ILE A 1 273 ? 8.825 -9.206 -22.311 1.00 89.50 273 ILE A N 1
ATOM 2180 C CA . ILE A 1 273 ? 8.674 -7.753 -22.145 1.00 89.50 273 ILE A CA 1
ATOM 2181 C C . ILE A 1 273 ? 9.806 -7.008 -22.868 1.00 89.50 273 ILE A C 1
ATOM 2183 O O . ILE A 1 273 ? 9.554 -6.001 -23.533 1.00 89.50 273 ILE A O 1
ATOM 2187 N N . MET A 1 274 ? 11.040 -7.505 -22.788 1.00 90.25 274 MET A N 1
ATOM 2188 C CA . MET A 1 274 ? 12.196 -6.925 -23.475 1.00 90.25 274 MET A CA 1
ATOM 2189 C C . MET A 1 274 ? 12.036 -6.972 -24.997 1.00 90.25 274 MET A C 1
ATOM 2191 O O . MET A 1 274 ? 12.171 -5.942 -25.657 1.00 90.25 274 MET A O 1
ATOM 2195 N N . SER A 1 275 ? 11.710 -8.147 -25.545 1.00 91.62 275 SER A N 1
ATOM 2196 C CA . SER A 1 275 ? 11.537 -8.385 -26.983 1.00 91.62 275 SER A CA 1
ATOM 2197 C C . SER A 1 275 ? 10.438 -7.500 -27.573 1.00 91.62 275 SER A C 1
ATOM 2199 O O . SER A 1 275 ? 10.672 -6.742 -28.517 1.00 91.62 275 SER A O 1
ATOM 2201 N N . ARG A 1 276 ? 9.253 -7.504 -26.950 1.00 90.31 276 ARG A N 1
ATOM 2202 C CA . ARG A 1 276 ? 8.101 -6.707 -27.387 1.00 90.31 276 ARG A CA 1
ATOM 2203 C C . ARG A 1 276 ? 8.403 -5.214 -27.430 1.00 90.31 276 ARG A C 1
ATOM 2205 O O . ARG A 1 276 ? 8.012 -4.542 -28.380 1.00 90.31 276 ARG A O 1
ATOM 2212 N N . ASN A 1 277 ? 9.056 -4.700 -26.390 1.00 92.12 277 ASN A N 1
ATOM 2213 C CA . ASN A 1 277 ? 9.345 -3.274 -26.264 1.00 92.12 277 ASN A CA 1
ATOM 2214 C C . ASN A 1 277 ? 10.692 -2.891 -26.913 1.00 92.12 277 ASN A C 1
ATOM 2216 O O . ASN A 1 277 ? 11.119 -1.743 -26.804 1.00 92.12 277 ASN A O 1
ATOM 2220 N N . ARG A 1 278 ? 11.358 -3.834 -27.604 1.00 94.94 278 ARG A N 1
ATOM 2221 C CA . ARG A 1 278 ? 12.661 -3.659 -28.270 1.00 94.94 278 ARG A CA 1
ATOM 2222 C C . ARG A 1 278 ? 13.728 -3.065 -27.346 1.00 94.94 278 ARG A C 1
ATOM 2224 O O . ARG A 1 278 ? 14.496 -2.188 -27.732 1.00 94.94 278 ARG A O 1
ATOM 2231 N N . LEU A 1 279 ? 13.754 -3.526 -26.099 1.00 91.44 279 LEU A N 1
ATOM 2232 C CA . LEU A 1 279 ? 14.695 -3.049 -25.093 1.00 91.44 279 LEU A CA 1
ATOM 2233 C C . LEU A 1 279 ? 16.068 -3.718 -25.309 1.00 91.44 279 LEU A C 1
ATOM 2235 O O . LEU A 1 279 ? 16.156 -4.947 -25.259 1.00 91.44 279 LEU A O 1
ATOM 2239 N N . PRO A 1 280 ? 17.158 -2.960 -25.533 1.00 89.06 280 PRO A N 1
ATOM 2240 C CA . PRO A 1 280 ? 18.485 -3.536 -25.742 1.00 89.06 280 PRO A CA 1
ATOM 2241 C C . PRO A 1 280 ? 19.022 -4.205 -24.469 1.00 89.06 280 PRO A C 1
ATOM 2243 O O . PRO A 1 280 ? 19.253 -3.544 -23.454 1.00 89.06 280 PRO A O 1
ATOM 2246 N N . ALA A 1 281 ? 19.295 -5.510 -24.540 1.00 84.19 281 ALA A N 1
ATOM 2247 C CA . ALA A 1 281 ? 19.801 -6.302 -23.412 1.00 84.19 281 ALA A CA 1
ATOM 2248 C C . ALA A 1 281 ? 21.127 -5.776 -22.825 1.00 84.19 281 ALA A C 1
ATOM 2250 O O . ALA A 1 281 ? 21.403 -5.984 -21.649 1.00 84.19 281 ALA A O 1
ATOM 2251 N N . SER A 1 282 ? 21.930 -5.054 -23.615 1.00 84.06 282 SER A N 1
ATOM 2252 C CA . SER A 1 282 ? 23.169 -4.413 -23.154 1.00 84.06 282 SER A CA 1
ATOM 2253 C C . SER A 1 282 ? 22.935 -3.243 -22.196 1.00 84.06 282 SER A C 1
ATOM 2255 O O . SER A 1 282 ? 23.814 -2.920 -21.401 1.00 84.06 282 SER A O 1
ATOM 2257 N N . LYS A 1 283 ? 21.766 -2.593 -22.263 1.00 83.50 283 LYS A N 1
ATOM 2258 C CA . LYS A 1 283 ? 21.422 -1.461 -21.395 1.00 83.50 283 LYS A CA 1
ATOM 2259 C C . LYS A 1 283 ? 20.509 -1.895 -20.261 1.00 83.50 283 LYS A C 1
ATOM 2261 O O . LYS A 1 283 ? 20.706 -1.445 -19.137 1.00 83.50 283 LYS A O 1
ATOM 2266 N N . PHE A 1 284 ? 19.502 -2.722 -20.527 1.00 83.50 284 PHE A N 1
ATOM 2267 C CA . PHE A 1 284 ? 18.460 -3.061 -19.554 1.00 83.50 284 PHE A CA 1
ATOM 2268 C C . PHE A 1 284 ? 18.820 -4.308 -18.748 1.00 83.50 284 PHE A C 1
ATOM 2270 O O . PHE A 1 284 ? 19.196 -5.335 -19.305 1.00 83.50 284 PHE A O 1
ATOM 2277 N N . SER A 1 285 ? 18.723 -4.205 -17.421 1.00 68.44 285 SER A N 1
ATOM 2278 C CA . SER A 1 285 ? 19.178 -5.262 -16.514 1.00 68.44 285 SER A CA 1
ATOM 2279 C C . SER A 1 285 ? 18.030 -6.175 -16.093 1.00 68.44 285 SER A C 1
ATOM 2281 O O . SER A 1 285 ? 16.975 -5.709 -15.656 1.00 68.44 285 SER A O 1
ATOM 2283 N N . THR A 1 286 ? 18.276 -7.483 -16.172 1.00 57.50 286 THR A N 1
ATOM 2284 C CA . THR A 1 286 ? 17.389 -8.551 -15.692 1.00 57.50 286 THR A CA 1
ATOM 2285 C C . THR A 1 286 ? 17.462 -8.724 -14.175 1.00 57.50 286 THR A C 1
ATOM 2287 O O . THR A 1 286 ? 16.443 -8.959 -13.532 1.00 57.50 286 THR A O 1
ATOM 2290 N N . VAL A 1 287 ? 18.650 -8.574 -13.576 1.00 54.66 287 VAL A N 1
ATOM 2291 C CA . VAL A 1 287 ? 18.885 -8.823 -12.147 1.00 54.66 287 VAL A CA 1
ATOM 2292 C C . VAL A 1 287 ? 20.029 -7.944 -11.639 1.00 54.66 287 VAL A C 1
ATOM 2294 O O . VAL A 1 287 ? 21.207 -8.261 -11.796 1.00 54.66 287 VAL A O 1
ATOM 2297 N N . GLY A 1 288 ? 19.706 -6.853 -10.949 1.00 50.78 288 GLY A N 1
ATOM 2298 C CA . GLY A 1 288 ? 20.698 -6.154 -10.141 1.00 50.78 288 GLY A CA 1
ATOM 2299 C C . GLY A 1 288 ? 20.882 -6.865 -8.801 1.00 50.78 288 GLY A C 1
ATOM 2300 O O . GLY A 1 288 ? 20.169 -6.572 -7.846 1.00 50.78 288 GLY A O 1
ATOM 2301 N N . ARG A 1 289 ? 21.873 -7.764 -8.691 1.00 51.34 289 ARG A N 1
ATOM 2302 C CA . ARG A 1 289 ? 22.339 -8.330 -7.399 1.00 51.34 289 ARG A CA 1
ATOM 2303 C C . ARG A 1 289 ? 23.161 -7.324 -6.576 1.00 51.34 289 ARG A C 1
ATOM 2305 O O . ARG A 1 289 ? 23.954 -7.710 -5.717 1.00 51.34 289 ARG A O 1
ATOM 2312 N N . ALA A 1 290 ? 23.024 -6.028 -6.843 1.00 43.19 290 ALA A N 1
ATOM 2313 C CA . ALA A 1 290 ? 23.796 -5.002 -6.164 1.00 43.19 290 ALA A CA 1
ATOM 2314 C C . ALA A 1 290 ? 23.229 -4.773 -4.754 1.00 43.19 290 ALA A C 1
ATOM 2316 O O . ALA A 1 290 ? 22.194 -4.145 -4.567 1.00 43.19 290 ALA A O 1
ATOM 2317 N N . GLN A 1 291 ? 23.925 -5.375 -3.789 1.00 37.66 291 GLN A N 1
ATOM 2318 C CA . GLN A 1 291 ? 23.980 -5.093 -2.353 1.00 37.66 291 GLN A CA 1
ATOM 2319 C C . GLN A 1 291 ? 22.686 -4.614 -1.653 1.00 37.66 291 GLN A C 1
ATOM 2321 O O . GLN A 1 291 ? 22.299 -3.455 -1.679 1.00 37.66 291 GLN A O 1
ATOM 2326 N N . ALA A 1 292 ? 22.141 -5.541 -0.855 1.00 36.31 292 ALA A N 1
ATOM 2327 C CA . ALA A 1 292 ? 21.221 -5.336 0.268 1.00 36.31 292 ALA A CA 1
ATOM 2328 C C . ALA A 1 292 ? 19.764 -4.949 -0.069 1.00 36.31 292 ALA A C 1
ATOM 2330 O O . ALA A 1 292 ? 19.397 -3.797 -0.262 1.00 36.31 292 ALA A O 1
ATOM 2331 N N . SER A 1 293 ? 18.891 -5.961 0.038 1.00 39.44 293 SER A N 1
ATOM 2332 C CA . SER A 1 293 ? 17.462 -5.853 0.394 1.00 39.44 293 SER A CA 1
ATOM 2333 C C . SER A 1 293 ? 16.468 -5.336 -0.669 1.00 39.44 293 SER A C 1
ATOM 2335 O O . SER A 1 293 ? 15.255 -5.519 -0.511 1.00 39.44 293 SER A O 1
ATOM 2337 N N . PHE A 1 294 ? 16.911 -4.775 -1.800 1.00 47.34 294 PHE A N 1
ATOM 2338 C CA . PHE A 1 294 ? 15.976 -4.262 -2.813 1.00 47.34 294 PHE A CA 1
ATOM 2339 C C . PHE A 1 294 ? 16.375 -4.617 -4.243 1.00 47.34 294 PHE A C 1
ATOM 2341 O O . PHE A 1 294 ? 17.319 -4.053 -4.779 1.00 47.34 294 PHE A O 1
ATOM 2348 N N . PHE A 1 295 ? 15.581 -5.493 -4.866 1.00 55.34 295 PHE A N 1
ATOM 2349 C CA . PHE A 1 295 ? 15.593 -5.765 -6.302 1.00 55.34 295 PHE A CA 1
ATOM 2350 C C . PHE A 1 295 ? 15.511 -4.453 -7.112 1.00 55.34 295 PHE A C 1
ATOM 2352 O O . PHE A 1 295 ? 14.679 -3.584 -6.825 1.00 55.34 295 PHE A O 1
ATOM 2359 N N . THR A 1 296 ? 16.416 -4.289 -8.079 1.00 57.84 296 THR A N 1
ATOM 2360 C CA . THR A 1 296 ? 16.617 -3.073 -8.894 1.00 57.84 296 THR A CA 1
ATOM 2361 C C . THR A 1 296 ? 16.347 -3.286 -10.386 1.00 57.84 296 THR A C 1
ATOM 2363 O O . THR A 1 296 ? 16.624 -2.383 -11.167 1.00 57.84 296 THR A O 1
ATOM 2366 N N . GLY A 1 297 ? 15.812 -4.442 -10.799 1.00 76.75 297 GLY A N 1
ATOM 2367 C CA . GLY A 1 297 ? 15.536 -4.716 -12.213 1.00 76.75 297 GLY A CA 1
ATOM 2368 C C . GLY A 1 297 ? 14.554 -3.708 -12.822 1.00 76.75 297 GLY A C 1
ATOM 2369 O O . GLY A 1 297 ? 13.546 -3.365 -12.198 1.00 76.75 297 GLY A O 1
ATOM 2370 N N . ASP A 1 298 ? 14.840 -3.258 -14.045 1.00 86.94 298 ASP A N 1
ATOM 2371 C CA . ASP A 1 298 ? 14.091 -2.197 -14.734 1.00 86.94 298 ASP A CA 1
ATOM 2372 C C . ASP A 1 298 ? 12.589 -2.541 -14.840 1.00 86.94 298 ASP A C 1
ATOM 2374 O O . ASP A 1 298 ? 11.730 -1.728 -14.499 1.00 86.94 298 ASP A O 1
ATOM 2378 N N . ILE A 1 299 ? 12.260 -3.789 -15.195 1.00 88.31 299 ILE A N 1
ATOM 2379 C CA . ILE A 1 299 ? 10.869 -4.264 -15.336 1.00 88.31 299 ILE A CA 1
ATOM 2380 C C . ILE A 1 299 ? 10.108 -4.245 -14.011 1.00 88.31 299 ILE A C 1
ATOM 2382 O O . ILE A 1 299 ? 8.924 -3.928 -13.969 1.00 88.31 299 ILE A O 1
ATOM 2386 N N . TYR A 1 300 ? 10.774 -4.537 -12.899 1.00 86.88 300 TYR A N 1
ATOM 2387 C CA . TYR A 1 300 ? 10.128 -4.470 -11.591 1.00 86.88 300 TYR A CA 1
ATOM 2388 C C . TYR A 1 300 ? 9.801 -3.034 -11.189 1.00 86.88 300 TYR A C 1
ATOM 2390 O O . TYR A 1 300 ? 8.777 -2.788 -10.551 1.00 86.88 300 TYR A O 1
ATOM 2398 N N . ILE A 1 301 ? 10.643 -2.070 -11.572 1.00 91.12 301 ILE A N 1
ATOM 2399 C CA . ILE A 1 301 ? 10.323 -0.653 -11.393 1.00 91.12 301 ILE A CA 1
ATOM 2400 C C . ILE A 1 301 ? 9.133 -0.263 -12.278 1.00 91.12 301 ILE A C 1
ATOM 2402 O O . ILE A 1 301 ? 8.224 0.379 -11.756 1.00 91.12 301 ILE A O 1
ATOM 2406 N N . MET A 1 302 ? 9.073 -0.727 -13.536 1.00 92.75 302 MET A N 1
ATOM 2407 C CA . MET A 1 302 ? 7.900 -0.544 -14.414 1.00 92.75 302 MET A CA 1
ATOM 2408 C C . MET A 1 302 ? 6.621 -1.110 -13.782 1.00 92.75 302 MET A C 1
ATOM 2410 O O . MET A 1 302 ? 5.616 -0.410 -13.691 1.00 92.75 302 MET A O 1
ATOM 2414 N N . PHE A 1 303 ? 6.672 -2.350 -13.282 1.00 93.75 303 PHE A N 1
ATOM 2415 C CA . PHE A 1 303 ? 5.539 -3.011 -12.631 1.00 93.75 303 PHE A CA 1
ATOM 2416 C C . PHE A 1 303 ? 5.045 -2.232 -11.414 1.00 93.75 303 PHE A C 1
ATOM 2418 O O . PHE A 1 303 ? 3.855 -1.952 -11.269 1.00 93.75 303 PHE A O 1
ATOM 2425 N N . ARG A 1 304 ? 5.972 -1.813 -10.550 1.00 93.62 304 ARG A N 1
ATOM 2426 C CA . ARG A 1 304 ? 5.622 -1.079 -9.334 1.00 93.62 304 ARG A CA 1
ATOM 2427 C C . ARG A 1 304 ? 5.056 0.294 -9.622 1.00 93.62 304 ARG A C 1
ATOM 2429 O O . ARG A 1 304 ? 4.104 0.674 -8.949 1.00 93.62 304 ARG A O 1
ATOM 2436 N N . ILE A 1 305 ? 5.651 1.047 -10.549 1.00 94.88 305 ILE A N 1
ATOM 2437 C CA . ILE A 1 305 ? 5.164 2.394 -10.841 1.00 94.88 305 ILE A CA 1
ATOM 2438 C C . ILE A 1 305 ? 3.800 2.352 -11.526 1.00 94.88 305 ILE A C 1
ATOM 2440 O O . ILE A 1 305 ? 2.927 3.106 -11.115 1.00 94.88 305 ILE A O 1
ATOM 2444 N N . CYS A 1 306 ? 3.573 1.385 -12.424 1.00 94.69 306 CYS A N 1
ATOM 2445 C CA . CYS A 1 306 ? 2.241 1.076 -12.939 1.00 94.69 306 CYS A CA 1
ATOM 2446 C C . CYS A 1 306 ? 1.246 0.841 -11.788 1.00 94.69 306 CYS A C 1
ATOM 2448 O O . CYS A 1 306 ? 0.248 1.548 -11.696 1.00 94.69 306 CYS A O 1
ATOM 2450 N N . GLY A 1 307 ? 1.554 -0.050 -10.837 1.00 94.06 307 GLY A N 1
ATOM 2451 C CA . GLY A 1 307 ? 0.673 -0.310 -9.690 1.00 94.06 307 GLY A CA 1
ATOM 2452 C C . GLY A 1 307 ? 0.384 0.926 -8.823 1.00 94.06 307 GLY A C 1
ATOM 2453 O O . GLY A 1 307 ? -0.752 1.127 -8.400 1.00 94.06 307 GLY A O 1
ATOM 2454 N N . TYR A 1 308 ? 1.378 1.794 -8.587 1.00 95.19 308 TYR A N 1
ATOM 2455 C CA . TYR A 1 308 ? 1.153 3.060 -7.875 1.00 95.19 308 TYR A CA 1
ATOM 2456 C C . TYR A 1 308 ? 0.214 4.000 -8.642 1.00 95.19 308 TYR A C 1
ATOM 2458 O O . TYR A 1 308 ? -0.655 4.615 -8.033 1.00 95.19 308 TYR A O 1
ATOM 2466 N N . GLU A 1 309 ? 0.360 4.112 -9.959 1.00 94.19 309 GLU A N 1
ATOM 2467 C CA . GLU A 1 309 ? -0.495 4.974 -10.777 1.00 94.19 309 GLU A CA 1
ATOM 2468 C C . GLU A 1 309 ? -1.918 4.435 -10.912 1.00 94.19 309 GLU A C 1
ATOM 2470 O O . GLU A 1 309 ? -2.865 5.210 -10.799 1.00 94.19 309 GLU A O 1
ATOM 2475 N N . ILE A 1 310 ? -2.093 3.118 -11.054 1.00 92.69 310 ILE A N 1
ATOM 2476 C CA . ILE A 1 310 ? -3.414 2.472 -11.018 1.00 92.69 310 ILE A CA 1
ATOM 2477 C C . ILE A 1 310 ? -4.106 2.733 -9.676 1.00 92.69 310 ILE A C 1
ATOM 2479 O O . ILE A 1 310 ? -5.292 3.088 -9.636 1.00 92.69 310 ILE A O 1
ATOM 2483 N N . ALA A 1 311 ? -3.366 2.634 -8.567 1.00 92.19 311 ALA A N 1
ATOM 2484 C CA . ALA A 1 311 ? -3.911 2.920 -7.246 1.00 92.19 311 ALA A CA 1
ATOM 2485 C C . ALA A 1 311 ? -4.408 4.365 -7.096 1.00 92.19 311 ALA A C 1
ATOM 2487 O O . ALA A 1 311 ? -5.355 4.604 -6.352 1.00 92.19 311 ALA A O 1
ATOM 2488 N N . VAL A 1 312 ? -3.838 5.310 -7.847 1.00 91.00 312 VAL A N 1
ATOM 2489 C CA . VAL A 1 312 ? -4.161 6.739 -7.755 1.00 91.00 312 VAL A CA 1
ATOM 2490 C C . VAL A 1 312 ? -5.178 7.172 -8.820 1.00 91.00 312 VAL A C 1
ATOM 2492 O O . VAL A 1 312 ? -6.275 7.590 -8.461 1.00 91.00 312 VAL A O 1
ATOM 2495 N N . PHE A 1 313 ? -4.884 7.013 -10.115 1.00 83.38 313 PHE A N 1
ATOM 2496 C CA . PHE A 1 313 ? -5.575 7.696 -11.228 1.00 83.38 313 PHE A CA 1
ATOM 2497 C C . PHE A 1 313 ? -6.812 6.987 -11.811 1.00 83.38 313 PHE A C 1
ATOM 2499 O O . PHE A 1 313 ? -7.534 7.568 -12.610 1.00 83.38 313 PHE A O 1
ATOM 2506 N N . SER A 1 314 ? -7.124 5.773 -11.361 1.00 68.00 314 SER A N 1
ATOM 2507 C CA . SER A 1 314 ? -8.423 5.093 -11.551 1.00 68.00 314 SER A CA 1
ATOM 2508 C C . SER A 1 314 ? -8.777 4.497 -12.928 1.00 68.00 314 SER A C 1
ATOM 2510 O O . SER A 1 314 ? -9.817 3.847 -13.013 1.00 68.00 314 SER A O 1
ATOM 2512 N N . ASN A 1 315 ? -7.968 4.663 -13.988 1.00 62.84 315 ASN A N 1
ATOM 2513 C CA . ASN A 1 315 ? -8.467 4.450 -15.365 1.00 62.84 315 ASN A CA 1
ATOM 2514 C C . ASN A 1 315 ? -7.548 3.659 -16.335 1.00 62.84 315 ASN A C 1
ATOM 2516 O O . ASN A 1 315 ? -7.649 3.860 -17.539 1.00 62.84 315 ASN A O 1
ATOM 2520 N N . ASP A 1 316 ? -6.616 2.814 -15.884 1.00 63.09 316 ASP A N 1
ATOM 2521 C CA . ASP A 1 316 ? -5.625 2.114 -16.751 1.00 63.09 316 ASP A CA 1
ATOM 2522 C C . ASP A 1 316 ? -4.730 3.032 -17.605 1.00 63.09 316 ASP A C 1
ATOM 2524 O O . ASP A 1 316 ? -3.957 2.574 -18.444 1.00 63.09 316 ASP A O 1
ATOM 2528 N N . GLN A 1 317 ? -4.795 4.345 -17.378 1.00 72.00 317 GLN A N 1
ATOM 2529 C CA . GLN A 1 317 ? -4.185 5.369 -18.229 1.00 72.00 317 GLN A CA 1
ATOM 2530 C C . GLN A 1 317 ? -2.677 5.536 -18.032 1.00 72.00 317 GLN A C 1
ATOM 2532 O O . GLN A 1 317 ? -2.080 6.406 -18.654 1.00 72.00 317 GLN A O 1
ATOM 2537 N N . SER A 1 318 ? -2.046 4.725 -17.185 1.00 89.81 318 SER A N 1
ATOM 2538 C CA . SER A 1 318 ? -0.606 4.800 -16.959 1.00 89.81 318 SER A CA 1
ATOM 2539 C C . SER A 1 318 ? 0.156 4.280 -18.186 1.00 89.81 318 SER A C 1
ATOM 2541 O O . SER A 1 318 ? 0.090 3.081 -18.485 1.00 89.81 318 SER A O 1
ATOM 2543 N N . PRO A 1 319 ? 0.968 5.114 -18.870 1.00 92.31 319 PRO A N 1
ATOM 2544 C CA . PRO A 1 319 ? 1.822 4.634 -19.954 1.00 92.31 319 PRO A CA 1
ATOM 2545 C C . PRO A 1 319 ? 2.848 3.603 -19.468 1.00 92.31 319 PRO A C 1
ATOM 2547 O O . PRO A 1 319 ? 3.289 2.758 -20.244 1.00 92.31 319 PRO A O 1
ATOM 2550 N N . TRP A 1 320 ? 3.193 3.613 -18.174 1.00 93.75 320 TRP A N 1
ATOM 2551 C CA . TRP A 1 320 ? 4.058 2.603 -17.566 1.00 93.75 320 TRP A CA 1
ATOM 2552 C C . TRP A 1 320 ? 3.431 1.208 -17.571 1.00 93.75 320 TRP A C 1
ATOM 2554 O O . TRP A 1 320 ? 4.140 0.222 -17.773 1.00 93.75 320 TRP A O 1
ATOM 2564 N N . CYS A 1 321 ? 2.108 1.113 -17.422 1.00 93.00 321 CYS A N 1
ATOM 2565 C CA . CYS A 1 321 ? 1.394 -0.154 -17.551 1.00 93.00 321 CYS A CA 1
ATOM 2566 C C . CYS A 1 321 ? 1.456 -0.725 -18.975 1.00 93.00 321 CYS A C 1
ATOM 2568 O O . CYS A 1 321 ? 1.434 -1.942 -19.148 1.00 93.00 321 CYS A O 1
ATOM 2570 N N . GLY A 1 322 ? 1.611 0.127 -19.995 1.00 92.12 322 GLY A N 1
ATOM 2571 C CA . GLY A 1 322 ? 1.677 -0.287 -21.400 1.00 92.12 322 GLY A CA 1
ATOM 2572 C C . GLY A 1 322 ? 2.898 -1.140 -21.768 1.00 92.12 322 GLY A C 1
ATOM 2573 O O . GLY A 1 322 ? 2.856 -1.860 -22.769 1.00 92.12 322 GLY A O 1
ATOM 2574 N N . PHE A 1 323 ? 3.966 -1.107 -20.961 1.00 91.31 323 PHE A N 1
ATOM 2575 C CA . PHE A 1 323 ? 5.120 -2.000 -21.132 1.00 91.31 323 PHE A CA 1
ATOM 2576 C C . PHE A 1 323 ? 4.821 -3.442 -20.708 1.00 91.31 323 PHE A C 1
ATOM 2578 O O . PHE A 1 323 ? 5.506 -4.368 -21.147 1.00 91.31 323 PHE A O 1
ATOM 2585 N N . LEU A 1 324 ? 3.824 -3.631 -19.844 1.00 91.25 324 LEU A N 1
ATOM 2586 C CA . LEU A 1 324 ? 3.541 -4.879 -19.148 1.00 91.25 324 LEU A CA 1
ATOM 2587 C C . LEU A 1 324 ? 2.478 -5.692 -19.890 1.00 91.25 324 LEU A C 1
ATOM 2589 O O . LEU A 1 324 ? 1.832 -5.231 -20.833 1.00 91.25 324 LEU A O 1
ATOM 2593 N N . ARG A 1 325 ? 2.305 -6.945 -19.470 1.00 85.00 325 ARG A N 1
ATOM 2594 C CA . ARG A 1 325 ? 1.348 -7.872 -20.074 1.00 85.00 325 ARG A CA 1
ATOM 2595 C C . ARG A 1 325 ? 0.550 -8.589 -19.011 1.00 85.00 325 ARG A C 1
ATOM 2597 O O . ARG A 1 325 ? 1.139 -9.090 -18.059 1.00 85.00 325 ARG A O 1
ATOM 2604 N N . LYS A 1 326 ? -0.749 -8.743 -19.267 1.00 88.44 326 LYS A N 1
ATOM 2605 C CA . LYS A 1 326 ? -1.668 -9.535 -18.443 1.00 88.44 326 LYS A CA 1
ATOM 2606 C C . LYS A 1 326 ? -1.118 -10.939 -18.157 1.00 88.44 326 LYS A C 1
ATOM 2608 O O . LYS A 1 326 ? -1.034 -11.329 -17.005 1.00 88.44 326 LYS A O 1
ATOM 2613 N N . ASN A 1 327 ? -0.614 -11.646 -19.174 1.00 89.81 327 ASN A N 1
ATOM 2614 C CA . ASN A 1 327 ? -0.099 -13.017 -19.013 1.00 89.81 327 ASN A CA 1
ATOM 2615 C C . ASN A 1 327 ? 1.124 -13.129 -18.084 1.00 89.81 327 ASN A C 1
ATOM 2617 O O . ASN A 1 327 ? 1.336 -14.177 -17.485 1.00 89.81 327 ASN A O 1
ATOM 2621 N N . TYR A 1 328 ? 1.924 -12.065 -17.958 1.00 89.69 328 TYR A N 1
ATOM 2622 C CA . TYR A 1 328 ? 3.117 -12.042 -17.101 1.00 89.69 328 TYR A CA 1
ATOM 2623 C C . TYR A 1 328 ? 2.903 -11.258 -15.805 1.00 89.69 328 TYR A C 1
ATOM 2625 O O . TYR A 1 328 ? 3.772 -11.255 -14.935 1.00 89.69 328 TYR A O 1
ATOM 2633 N N . GLN A 1 329 ? 1.749 -10.611 -15.646 1.00 91.94 329 GLN A N 1
ATOM 2634 C CA . GLN A 1 329 ? 1.405 -9.885 -14.435 1.00 91.94 329 GLN A CA 1
ATOM 2635 C C . GLN A 1 329 ? 1.404 -10.786 -13.193 1.00 91.94 329 GLN A C 1
ATOM 2637 O O . GLN A 1 329 ? 2.056 -10.384 -12.234 1.00 91.94 329 GLN A O 1
ATOM 2642 N N . PRO A 1 330 ? 0.818 -12.003 -13.196 1.00 93.88 330 PRO A N 1
ATOM 2643 C CA . PRO A 1 330 ? 0.882 -12.890 -12.032 1.00 93.88 330 PRO A CA 1
ATOM 2644 C C . PRO A 1 330 ? 2.316 -13.223 -11.605 1.00 93.88 330 PRO A C 1
ATOM 2646 O O . PRO A 1 330 ? 2.605 -13.308 -10.419 1.00 93.88 330 PRO A O 1
ATOM 2649 N N . ILE A 1 331 ? 3.248 -13.346 -12.555 1.00 92.81 331 ILE A N 1
ATOM 2650 C CA . ILE A 1 331 ? 4.669 -13.600 -12.268 1.00 92.81 331 ILE A CA 1
ATOM 2651 C C . ILE A 1 331 ? 5.314 -12.376 -11.590 1.00 92.81 331 ILE A C 1
ATOM 2653 O O . ILE A 1 331 ? 6.038 -12.512 -10.601 1.00 92.81 331 ILE A O 1
ATOM 2657 N N . LEU A 1 332 ? 5.020 -11.168 -12.088 1.00 92.25 332 LEU A N 1
ATOM 2658 C CA . LEU A 1 332 ? 5.508 -9.898 -11.530 1.00 92.25 332 LEU A CA 1
ATOM 2659 C C . LEU A 1 332 ? 4.843 -9.519 -10.196 1.00 92.25 332 LEU A C 1
ATOM 2661 O O . LEU A 1 332 ? 5.444 -8.827 -9.370 1.00 92.25 332 LEU A O 1
ATOM 2665 N N . GLU A 1 333 ? 3.620 -9.974 -9.967 1.00 94.44 333 GLU A N 1
ATOM 2666 C CA . GLU A 1 333 ? 2.946 -9.886 -8.680 1.00 94.44 333 GLU A CA 1
ATOM 2667 C C . GLU A 1 333 ? 3.561 -10.870 -7.682 1.00 94.44 333 GLU A C 1
ATOM 2669 O O . GLU A 1 333 ? 3.961 -10.472 -6.585 1.00 94.44 333 GLU A O 1
ATOM 2674 N N . TYR A 1 334 ? 3.742 -12.127 -8.091 1.00 94.81 334 TYR A N 1
ATOM 2675 C CA . TYR A 1 334 ? 4.230 -13.191 -7.222 1.00 94.81 334 TYR A CA 1
ATOM 2676 C C . TYR A 1 334 ? 5.622 -12.901 -6.650 1.00 94.81 334 TYR A C 1
ATOM 2678 O O . TYR A 1 334 ? 5.882 -13.180 -5.483 1.00 94.81 334 TYR A O 1
ATOM 2686 N N . ILE A 1 335 ? 6.518 -12.252 -7.402 1.00 90.31 335 ILE A N 1
ATOM 2687 C CA . ILE A 1 335 ? 7.816 -11.797 -6.866 1.00 90.31 335 ILE A CA 1
ATOM 2688 C C . ILE A 1 335 ? 7.657 -10.815 -5.685 1.00 90.31 335 ILE A C 1
ATOM 2690 O O . ILE A 1 335 ? 8.451 -10.868 -4.735 1.00 90.31 335 ILE A O 1
ATOM 2694 N N . LEU A 1 336 ? 6.653 -9.928 -5.708 1.00 91.50 336 LEU A N 1
ATOM 2695 C CA . LEU A 1 336 ? 6.340 -9.037 -4.582 1.00 91.50 336 LEU A CA 1
ATOM 2696 C C . LEU A 1 336 ? 5.705 -9.809 -3.425 1.00 91.50 336 LEU A C 1
ATOM 2698 O O . LEU A 1 336 ? 6.097 -9.594 -2.274 1.00 91.50 336 LEU A O 1
ATOM 2702 N N . ASP A 1 337 ? 4.781 -10.719 -3.719 1.00 94.88 337 ASP A N 1
ATOM 2703 C CA . ASP A 1 337 ? 4.125 -11.540 -2.702 1.00 94.88 337 ASP A CA 1
ATOM 2704 C C . ASP A 1 337 ? 5.116 -12.440 -1.984 1.00 94.88 337 ASP A C 1
ATOM 2706 O O . ASP A 1 337 ? 5.139 -12.458 -0.759 1.00 94.88 337 ASP A O 1
ATOM 2710 N N . LEU A 1 338 ? 6.021 -13.089 -2.711 1.00 93.88 338 LEU A N 1
ATOM 2711 C CA . LEU A 1 338 ? 7.060 -13.938 -2.144 1.00 93.88 338 LEU A CA 1
ATOM 2712 C C . LEU A 1 338 ? 7.990 -13.129 -1.230 1.00 93.88 338 LEU A C 1
ATOM 2714 O O . LEU A 1 338 ? 8.325 -13.562 -0.127 1.00 93.88 338 LEU A O 1
ATOM 2718 N N . LYS A 1 339 ? 8.335 -11.893 -1.617 1.00 90.44 339 LYS A N 1
ATOM 2719 C CA . LYS A 1 339 ? 9.076 -10.978 -0.737 1.00 90.44 339 LYS A CA 1
ATOM 2720 C C . LYS A 1 339 ? 8.312 -10.700 0.560 1.00 90.44 339 LYS A C 1
ATOM 2722 O O . LYS A 1 339 ? 8.906 -10.714 1.640 1.00 90.44 339 LYS A O 1
ATOM 2727 N N . HIS A 1 340 ? 7.019 -10.397 0.471 1.00 92.44 340 HIS A N 1
ATOM 2728 C CA . HIS A 1 340 ? 6.194 -10.107 1.641 1.00 92.44 340 HIS A CA 1
ATOM 2729 C C . HIS A 1 340 ? 5.947 -11.348 2.503 1.00 92.44 340 HIS A C 1
ATOM 2731 O O . HIS A 1 340 ? 6.018 -11.246 3.726 1.00 92.44 340 HIS A O 1
ATOM 2737 N N . TYR A 1 341 ? 5.761 -12.512 1.888 1.00 94.88 341 TYR A N 1
ATOM 2738 C CA . TYR A 1 341 ? 5.563 -13.791 2.552 1.00 94.88 341 TYR A CA 1
ATOM 2739 C C . TYR A 1 341 ? 6.718 -14.110 3.502 1.00 94.88 341 TYR A C 1
ATOM 2741 O O . TYR A 1 341 ? 6.512 -14.350 4.693 1.00 94.88 341 TYR A O 1
ATOM 2749 N N . TRP A 1 342 ? 7.947 -14.004 2.994 1.00 92.94 342 TRP A N 1
ATOM 2750 C CA . TRP A 1 342 ? 9.152 -14.317 3.757 1.00 92.94 342 TRP A CA 1
ATOM 2751 C C . TRP A 1 342 ? 9.557 -13.235 4.765 1.00 92.94 342 TRP A C 1
ATOM 2753 O O . TRP A 1 342 ? 10.092 -13.559 5.826 1.00 92.94 342 TRP A O 1
ATOM 2763 N N . LEU A 1 343 ? 9.281 -11.954 4.487 1.00 90.12 343 LEU A N 1
ATOM 2764 C CA . LEU A 1 343 ? 9.642 -10.857 5.399 1.00 90.12 343 LEU A CA 1
ATOM 2765 C C . LEU A 1 343 ? 8.579 -10.519 6.443 1.00 90.12 343 LEU A C 1
ATOM 2767 O O . LEU A 1 343 ? 8.916 -9.860 7.427 1.00 90.12 343 LEU A O 1
ATOM 2771 N N . ARG A 1 344 ? 7.301 -10.800 6.175 1.00 89.75 344 ARG A N 1
ATOM 2772 C CA . ARG A 1 344 ? 6.169 -10.209 6.911 1.00 89.75 344 ARG A CA 1
ATOM 2773 C C . ARG A 1 344 ? 4.999 -11.164 7.163 1.00 89.75 344 ARG A C 1
ATOM 2775 O O . ARG A 1 344 ? 4.109 -10.769 7.902 1.00 89.75 344 ARG A O 1
ATOM 2782 N N . ALA A 1 345 ? 4.975 -12.361 6.576 1.00 92.44 345 ALA A N 1
ATOM 2783 C CA . ALA A 1 345 ? 3.892 -13.331 6.769 1.00 92.44 345 ALA A CA 1
ATOM 2784 C C . ALA A 1 345 ? 4.445 -14.721 7.137 1.00 92.44 345 ALA A C 1
ATOM 2786 O O . ALA A 1 345 ? 5.480 -14.824 7.791 1.00 92.44 345 ALA A O 1
ATOM 2787 N N . TYR A 1 346 ? 3.768 -15.794 6.729 1.00 92.75 346 TYR A N 1
ATOM 2788 C CA . TYR A 1 346 ? 3.984 -17.161 7.220 1.00 92.75 346 TYR A CA 1
ATOM 2789 C C . TYR A 1 346 ? 5.322 -17.816 6.858 1.00 92.75 346 TYR A C 1
ATOM 2791 O O . TYR A 1 346 ? 5.599 -18.904 7.348 1.00 92.75 346 TYR A O 1
ATOM 2799 N N . GLY A 1 347 ? 6.184 -17.177 6.058 1.00 92.06 347 GLY A N 1
ATOM 2800 C CA . GLY A 1 347 ? 7.484 -17.761 5.715 1.00 92.06 347 GLY A CA 1
ATOM 2801 C C . GLY A 1 347 ? 8.389 -18.005 6.927 1.00 92.06 347 GLY A C 1
ATOM 2802 O O . GLY A 1 347 ? 9.265 -18.863 6.880 1.00 92.06 347 GLY A O 1
ATOM 2803 N N . ARG A 1 348 ? 8.193 -17.273 8.031 1.00 91.12 348 ARG A N 1
ATOM 2804 C CA . ARG A 1 348 ? 8.917 -17.489 9.291 1.00 91.12 348 ARG A CA 1
ATOM 2805 C C . ARG A 1 348 ? 7.997 -17.237 10.470 1.00 91.12 348 ARG A C 1
ATOM 2807 O O . ARG A 1 348 ? 7.302 -16.228 10.501 1.00 91.12 348 ARG A O 1
ATOM 2814 N N . GLU A 1 349 ? 8.079 -18.094 11.478 1.00 92.94 349 GLU A N 1
ATOM 2815 C CA . GLU A 1 349 ? 7.246 -18.011 12.680 1.00 92.94 349 GLU A CA 1
ATOM 2816 C C . GLU A 1 349 ? 7.305 -16.632 13.368 1.00 92.94 349 GLU A C 1
ATOM 2818 O O . GLU A 1 349 ? 6.288 -16.035 13.730 1.00 92.94 349 GLU A O 1
ATOM 2823 N N . LEU A 1 350 ? 8.507 -16.057 13.459 1.00 91.44 350 LEU A N 1
ATOM 2824 C CA . LEU A 1 350 ? 8.728 -14.761 14.098 1.00 91.44 350 LEU A CA 1
ATOM 2825 C C . LEU A 1 350 ? 7.963 -13.599 13.430 1.00 91.44 350 LEU A C 1
ATOM 2827 O O . LEU A 1 350 ? 7.661 -12.614 14.104 1.00 91.44 350 LEU A O 1
ATOM 2831 N N . ASN A 1 351 ? 7.626 -13.710 12.139 1.00 90.44 351 ASN A N 1
ATOM 2832 C CA . ASN A 1 351 ? 6.879 -12.686 11.399 1.00 90.44 351 ASN A CA 1
ATOM 2833 C C . ASN A 1 351 ? 5.425 -12.537 11.859 1.00 90.44 351 ASN A C 1
ATOM 2835 O O . ASN A 1 351 ? 4.813 -11.520 11.560 1.00 90.44 351 ASN A O 1
ATOM 2839 N N . TYR A 1 352 ? 4.843 -13.536 12.524 1.00 89.50 352 TYR A N 1
ATOM 2840 C CA . TYR A 1 352 ? 3.471 -13.434 13.030 1.00 89.50 352 TYR A CA 1
ATOM 2841 C C . TYR A 1 352 ? 3.406 -13.515 14.554 1.00 89.50 352 TYR A C 1
ATOM 2843 O O . TYR A 1 352 ? 2.539 -12.873 15.142 1.00 89.50 352 TYR A O 1
ATOM 2851 N N . ILE A 1 353 ? 4.364 -14.172 15.225 1.00 91.50 353 ILE A N 1
ATOM 2852 C CA . ILE A 1 353 ? 4.423 -14.168 16.698 1.00 91.50 353 ILE A CA 1
ATOM 2853 C C . ILE A 1 353 ? 4.543 -12.752 17.252 1.00 91.50 353 ILE A C 1
ATOM 2855 O O . ILE A 1 353 ? 3.913 -12.416 18.253 1.00 91.50 353 ILE A O 1
ATOM 2859 N N . HIS A 1 354 ? 5.320 -11.882 16.603 1.00 88.06 354 HIS A N 1
ATOM 2860 C CA . HIS A 1 354 ? 5.462 -10.520 17.102 1.00 88.06 354 HIS A CA 1
ATOM 2861 C C . HIS A 1 354 ? 4.166 -9.698 17.025 1.00 88.06 354 HIS A C 1
ATOM 2863 O O . HIS A 1 354 ? 4.122 -8.645 17.644 1.00 88.06 354 HIS A O 1
ATOM 2869 N N . ALA A 1 355 ? 3.123 -10.167 16.324 1.00 90.06 355 ALA A N 1
ATOM 2870 C CA . ALA A 1 355 ? 1.804 -9.540 16.263 1.00 90.06 355 ALA A CA 1
ATOM 2871 C C . ALA A 1 355 ? 0.857 -10.027 17.379 1.00 90.06 355 ALA A C 1
ATOM 2873 O O . ALA A 1 355 ? -0.175 -9.397 17.616 1.00 90.06 355 ALA A O 1
ATOM 2874 N N . CYS A 1 356 ? 1.212 -11.096 18.106 1.00 91.75 356 CYS A N 1
ATOM 2875 C CA . CYS A 1 356 ? 0.411 -11.637 19.207 1.00 91.75 356 CYS A CA 1
ATOM 2876 C C . CYS A 1 356 ? 0.002 -10.594 20.263 1.00 91.75 356 CYS A C 1
ATOM 2878 O O . CYS A 1 356 ? -1.145 -10.660 20.693 1.00 91.75 356 CYS A O 1
ATOM 2880 N N . PRO A 1 357 ? 0.842 -9.614 20.665 1.00 91.81 357 PRO A N 1
ATOM 2881 C CA . PRO A 1 357 ? 0.426 -8.593 21.629 1.00 91.81 357 PRO A CA 1
ATOM 2882 C C . PRO A 1 357 ? -0.796 -7.781 21.183 1.00 91.81 357 PRO A C 1
ATOM 2884 O O . PRO A 1 357 ? -1.673 -7.507 21.995 1.00 91.81 357 PRO A O 1
ATOM 2887 N N . LEU A 1 358 ? -0.887 -7.435 19.894 1.00 93.38 358 LEU A N 1
ATOM 2888 C CA . LEU A 1 358 ? -2.050 -6.734 19.346 1.00 93.38 358 LEU A CA 1
ATOM 2889 C C . LEU A 1 358 ? -3.292 -7.637 19.358 1.00 93.38 358 LEU A C 1
ATOM 2891 O O . LEU A 1 358 ? -4.360 -7.208 19.782 1.00 93.38 358 LEU A O 1
ATOM 2895 N N . VAL A 1 359 ? -3.155 -8.892 18.920 1.00 94.56 359 VAL A N 1
ATOM 2896 C CA . VAL A 1 359 ? -4.279 -9.845 18.895 1.00 94.56 359 VAL A CA 1
ATOM 2897 C C . VAL A 1 359 ? -4.790 -10.126 20.309 1.00 94.56 359 VAL A C 1
ATOM 2899 O O . VAL A 1 359 ? -5.998 -10.144 20.534 1.00 94.56 359 VAL A O 1
ATOM 2902 N N . ALA A 1 360 ? -3.883 -10.302 21.272 1.00 95.25 360 ALA A N 1
ATOM 2903 C CA . ALA A 1 360 ? -4.225 -10.500 22.675 1.00 95.25 360 ALA A CA 1
ATOM 2904 C C . ALA A 1 360 ? -5.007 -9.306 23.237 1.00 95.25 360 ALA A C 1
ATOM 2906 O O . ALA A 1 360 ? -6.014 -9.509 23.910 1.00 95.25 360 ALA A O 1
ATOM 2907 N N . GLU A 1 361 ? -4.590 -8.080 22.911 1.00 94.50 361 GLU A N 1
ATOM 2908 C CA . GLU A 1 361 ? -5.295 -6.867 23.325 1.00 94.50 361 GLU A CA 1
ATOM 2909 C C . GLU A 1 361 ? -6.706 -6.794 22.725 1.00 94.50 361 GLU A C 1
ATOM 2911 O O . GLU A 1 361 ? -7.677 -6.608 23.455 1.00 94.50 361 GLU A O 1
ATOM 2916 N N . MET A 1 362 ? -6.852 -7.056 21.423 1.00 95.56 362 MET A N 1
ATOM 2917 C CA . MET A 1 362 ? -8.164 -7.069 20.768 1.00 95.56 362 MET A CA 1
ATOM 2918 C C . MET A 1 362 ? -9.103 -8.127 21.375 1.00 95.56 362 MET A C 1
ATOM 2920 O O . MET A 1 362 ? -10.288 -7.866 21.580 1.00 95.56 362 MET A O 1
ATOM 2924 N N . LEU A 1 363 ? -8.595 -9.325 21.680 1.00 96.69 363 LEU A N 1
ATOM 2925 C CA . LEU A 1 363 ? -9.384 -10.383 22.322 1.00 96.69 363 LEU A CA 1
ATOM 2926 C C . LEU A 1 363 ? -9.760 -10.028 23.766 1.00 96.69 363 LEU A C 1
ATOM 2928 O O . LEU A 1 363 ? -10.870 -10.340 24.204 1.00 96.69 363 LEU A O 1
ATOM 2932 N N . ARG A 1 364 ? -8.859 -9.363 24.499 1.00 96.88 364 ARG A N 1
ATOM 2933 C CA . ARG A 1 364 ? -9.121 -8.856 25.850 1.00 96.88 364 ARG A CA 1
ATOM 2934 C C . ARG A 1 364 ? -10.270 -7.848 25.832 1.00 96.88 364 ARG A C 1
ATOM 2936 O O . ARG A 1 364 ? -11.207 -8.008 26.608 1.00 96.88 364 ARG A O 1
ATOM 2943 N N . GLU A 1 365 ? -10.247 -6.883 24.914 1.00 95.31 365 GLU A N 1
ATOM 2944 C CA . GLU A 1 365 ? -11.313 -5.882 24.763 1.00 95.31 365 GLU A CA 1
ATOM 2945 C C . GLU A 1 365 ? -12.665 -6.519 24.419 1.00 95.31 365 GLU A C 1
ATOM 2947 O O . GLU A 1 365 ? -13.673 -6.197 25.047 1.00 95.31 365 GLU A O 1
ATOM 2952 N N . ILE A 1 366 ? -12.688 -7.495 23.501 1.00 96.25 366 ILE A N 1
ATOM 2953 C CA . ILE A 1 366 ? -13.907 -8.255 23.173 1.00 96.25 366 ILE A CA 1
ATOM 2954 C C . ILE A 1 366 ? -14.463 -8.956 24.420 1.00 96.25 366 ILE A C 1
ATOM 2956 O O . ILE A 1 366 ? -15.666 -8.901 24.692 1.00 96.25 366 ILE A O 1
ATOM 2960 N N . ARG A 1 367 ? -13.595 -9.611 25.201 1.00 96.94 367 ARG A N 1
ATOM 2961 C CA . ARG A 1 367 ? -13.995 -10.316 26.425 1.00 96.94 367 ARG A CA 1
ATOM 2962 C C . ARG A 1 367 ? -14.549 -9.355 27.474 1.00 96.94 367 ARG A C 1
ATOM 2964 O O . ARG A 1 367 ? -15.562 -9.657 28.101 1.00 96.94 367 ARG A O 1
ATOM 2971 N N . GLU A 1 368 ? -13.898 -8.218 27.681 1.00 96.12 368 GLU A N 1
ATOM 2972 C CA . GLU A 1 368 ? -14.341 -7.208 28.643 1.00 96.12 368 GLU A CA 1
ATOM 2973 C C . GLU A 1 368 ? -15.680 -6.594 28.254 1.00 96.12 368 GLU A C 1
ATOM 2975 O O . GLU A 1 368 ? -16.558 -6.472 29.112 1.00 96.12 368 GLU A O 1
ATOM 2980 N N . ALA A 1 369 ? -15.879 -6.290 26.970 1.00 94.88 369 ALA A N 1
ATOM 2981 C CA . ALA A 1 369 ? -17.156 -5.807 26.465 1.00 94.88 369 ALA A CA 1
ATOM 2982 C C . ALA A 1 369 ? -18.276 -6.832 26.701 1.00 94.88 369 ALA A C 1
ATOM 2984 O O . ALA A 1 369 ? -19.338 -6.477 27.215 1.00 94.88 369 ALA A O 1
ATOM 2985 N N . ALA A 1 370 ? -18.020 -8.118 26.437 1.00 94.75 370 ALA A N 1
ATOM 2986 C CA . ALA A 1 370 ? -18.977 -9.191 26.707 1.00 94.75 370 ALA A CA 1
ATOM 2987 C C . ALA A 1 370 ? -19.321 -9.324 28.203 1.00 94.75 370 ALA A C 1
ATOM 2989 O O . ALA A 1 370 ? -20.492 -9.448 28.564 1.00 94.75 370 ALA A O 1
ATOM 2990 N N . LEU A 1 371 ? -18.323 -9.259 29.091 1.00 95.38 371 LEU A N 1
ATOM 2991 C CA . LEU A 1 371 ? -18.537 -9.318 30.542 1.00 95.38 371 LEU A CA 1
ATOM 2992 C C . LEU A 1 371 ? -19.266 -8.080 31.080 1.00 95.38 371 LEU A C 1
ATOM 2994 O O . LEU A 1 371 ? -20.094 -8.198 31.982 1.00 95.38 371 LEU A O 1
ATOM 2998 N N . SER A 1 372 ? -18.961 -6.895 30.549 1.00 93.94 372 SER A N 1
ATOM 2999 C CA . SER A 1 372 ? -19.658 -5.648 30.882 1.00 93.94 372 SER A CA 1
ATOM 3000 C C . SER A 1 372 ? -21.124 -5.714 30.457 1.00 93.94 372 SER A C 1
ATOM 3002 O O . SER A 1 372 ? -22.018 -5.505 31.275 1.00 93.94 372 SER A O 1
ATOM 3004 N N . TYR A 1 373 ? -21.379 -6.130 29.212 1.00 93.38 373 TYR A N 1
ATOM 3005 C CA . TYR A 1 373 ? -22.732 -6.332 28.706 1.00 93.38 373 TYR A CA 1
ATOM 3006 C C . TYR A 1 373 ? -23.509 -7.332 29.564 1.00 93.38 373 TYR A C 1
ATOM 3008 O O . TYR A 1 373 ? -24.650 -7.057 29.935 1.00 93.38 373 TYR A O 1
ATOM 3016 N N . LYS A 1 374 ? -22.885 -8.459 29.939 1.00 93.19 374 LYS A N 1
ATOM 3017 C CA . LYS A 1 374 ? -23.527 -9.467 30.786 1.00 93.19 374 LYS A CA 1
ATOM 3018 C C . LYS A 1 374 ? -23.941 -8.891 32.143 1.00 93.19 374 LYS A C 1
ATOM 3020 O O . LYS A 1 374 ? -25.095 -9.046 32.516 1.00 93.19 374 LYS A O 1
ATOM 3025 N N . ARG A 1 375 ? -23.032 -8.204 32.846 1.00 93.88 375 ARG A N 1
ATOM 3026 C CA . ARG A 1 375 ? -23.302 -7.606 34.168 1.00 93.88 375 ARG A CA 1
ATOM 3027 C C . ARG A 1 375 ? -24.410 -6.552 34.135 1.00 93.88 375 ARG A C 1
ATOM 3029 O O . ARG A 1 375 ? -25.219 -6.501 35.047 1.00 93.88 375 ARG A O 1
ATOM 3036 N N . ASN A 1 376 ? -24.457 -5.737 33.082 1.00 91.31 376 ASN A N 1
ATOM 3037 C CA . ASN A 1 376 ? -25.415 -4.632 32.991 1.00 91.31 376 ASN A CA 1
ATOM 3038 C C . ASN A 1 376 ? -26.823 -5.068 32.552 1.00 91.31 376 ASN A C 1
ATOM 3040 O O . ASN A 1 376 ? -27.767 -4.310 32.741 1.00 91.31 376 ASN A O 1
ATOM 3044 N N . ASN A 1 377 ? -26.968 -6.243 31.927 1.00 90.31 377 ASN A N 1
ATOM 3045 C CA . ASN A 1 377 ? -28.241 -6.690 31.339 1.00 90.31 377 ASN A CA 1
ATOM 3046 C C . ASN A 1 377 ? -28.799 -7.968 31.976 1.00 90.31 377 ASN A C 1
ATOM 3048 O O . ASN A 1 377 ? -29.968 -8.288 31.778 1.00 90.31 377 ASN A O 1
ATOM 3052 N N . PHE A 1 378 ? -27.985 -8.705 32.729 1.00 84.06 378 PHE A N 1
ATOM 3053 C CA . PHE A 1 378 ? -28.405 -9.903 33.440 1.00 84.06 378 PHE A CA 1
ATOM 3054 C C . PHE A 1 378 ? -27.945 -9.762 34.888 1.00 84.06 378 PHE A C 1
ATOM 3056 O O . PHE A 1 378 ? -26.741 -9.750 35.142 1.00 84.06 378 PHE A O 1
ATOM 3063 N N . ASN A 1 379 ? -28.902 -9.632 35.814 1.00 64.38 379 ASN A N 1
ATOM 3064 C CA . ASN A 1 379 ? -28.640 -9.581 37.252 1.00 64.38 379 ASN A CA 1
ATOM 3065 C C . ASN A 1 379 ? -27.751 -10.770 37.651 1.00 64.38 379 ASN A C 1
ATOM 3067 O O . ASN A 1 379 ? -28.201 -11.918 37.622 1.00 64.38 379 ASN A O 1
ATOM 3071 N N . MET A 1 380 ? -26.498 -10.488 37.997 1.00 52.88 380 MET A N 1
ATOM 3072 C CA . MET A 1 380 ? -25.602 -11.393 38.714 1.00 52.88 380 MET A CA 1
ATOM 3073 C C . MET A 1 380 ? -25.128 -10.697 39.971 1.00 52.88 380 MET A C 1
ATOM 3075 O O . MET A 1 380 ? -24.679 -9.534 39.842 1.00 52.88 380 MET A O 1
#